Protein AF-A0A429ZKU3-F1 (afdb_monomer)

Radius of gyration: 41.89 Å; Cα contacts (8 Å, |Δi|>4): 1239; chains: 1; bounding box: 67×137×85 Å

InterPro domains:
  IPR011439 Domain of unknown function DUF1542 [PF07564] (475-545)
  IPR013783 Immunoglobulin-like fold [G3DSA:2.60.40.10] (1-74)
  IPR013783 Immunoglobulin-like fold [G3DSA:2.60.40.10] (92-170)
  IPR013783 Immunoglobulin-like fold [G3DSA:2.60.40.10] (188-265)
  IPR013783 Immunoglobulin-like fold [G3DSA:2.60.40.10] (286-362)
  IPR013783 Immunoglobulin-like fold [G3DSA:2.60.40.10] (380-459)
  IPR019931 LPXTG cell wall anchor motif [PF00746] (581-621)
  IPR019931 LPXTG cell wall anchor motif [PS50847] (588-623)
  IPR041498 Bacterial Ig domain [PF17936] (2-75)
  IPR041498 Bacterial Ig domain [PF17936] (97-171)
  IPR041498 Bacterial Ig domain [PF17936] (193-265)
  IPR041498 Bacterial Ig domain [PF17936] (289-363)
  IPR041498 Bacterial Ig domain [PF17936] (385-461)

Nearest PDB structures (foldseek):
  7c7u-assembly1_A  TM=2.141E-01  e=1.437E-14  Staphylococcus aureus
  3l5h-assembly1_A  TM=1.536E-01  e=2.359E-11  Homo sapiens
  3l5i-assembly1_A  TM=2.232E-01  e=2.259E-06  Homo sapiens
  3pxj-assembly4_D  TM=2.739E-01  e=1.177E-03  Drosophila melanogaster
  7y8i-assembly2_B  TM=6.078E-01  e=1.850E-01  Chelicerata

Solvent-accessible surface area (backbone atoms only — not comparable to full-atom values): 34984 Å² total; per-residue (Å²): 101,39,55,72,53,87,48,42,30,72,51,57,54,55,38,33,37,46,54,57,68,26,39,33,37,32,19,44,77,90,65,52,79,39,30,59,40,57,18,36,93,88,17,42,35,73,22,57,39,79,74,42,60,59,67,41,43,35,34,43,36,34,28,51,98,86,46,75,51,58,60,34,74,50,59,22,35,59,53,84,74,80,69,92,70,78,86,72,86,78,71,48,41,68,73,33,41,35,55,72,52,87,47,43,31,73,50,58,53,55,38,32,35,39,40,58,68,23,41,34,36,32,21,44,80,88,65,51,77,38,31,60,41,58,21,35,95,88,20,42,37,74,22,57,38,80,74,41,59,59,69,43,43,35,35,42,37,23,27,50,95,90,44,69,27,34,60,34,75,49,59,21,35,62,53,84,69,92,72,77,83,72,78,76,84,80,69,50,41,69,71,32,41,37,57,72,51,89,47,42,32,72,48,57,53,54,39,31,37,38,40,58,68,23,40,35,37,32,20,44,80,90,64,50,77,38,30,57,40,60,20,35,93,88,18,43,36,74,23,56,39,77,76,40,58,58,70,40,44,36,35,41,36,24,28,51,95,90,45,71,27,34,61,34,74,50,60,22,37,65,52,84,75,88,51,82,76,82,85,70,87,76,72,54,44,67,73,37,39,37,54,73,52,87,48,43,32,72,48,57,54,52,37,32,35,41,44,56,66,26,39,34,36,31,21,43,80,88,67,52,78,35,30,59,40,57,20,36,95,88,20,43,35,75,22,58,42,62,84,39,57,60,67,42,44,36,34,42,37,26,28,50,75,83,47,68,29,33,61,34,74,49,59,22,35,60,54,78,66,98,72,85,77,80,82,72,87,76,72,50,41,68,72,32,42,37,56,69,52,86,47,30,31,63,38,44,57,51,39,31,36,39,40,57,69,23,38,37,39,30,20,44,80,89,66,53,79,49,32,58,42,57,17,36,94,87,17,42,34,72,24,60,34,68,66,33,52,63,69,38,39,42,34,43,34,26,26,50,97,88,46,67,26,36,60,34,73,52,64,25,34,74,53,74,67,63,61,68,74,40,49,55,52,48,42,50,54,42,45,50,51,40,52,50,53,49,52,54,41,44,55,52,48,69,70,41,85,90,57,54,71,83,50,44,53,54,53,44,53,50,41,52,54,47,49,49,53,36,40,65,52,36,75,73,48,93,46,71,67,56,33,56,55,41,40,50,58,38,45,56,58,44,50,51,54,45,52,53,54,52,53,67,70,42,82,82,63,89,80,89,84,90,85,86,86,88,83,81,89,87,79,89,80,85,88,87,87,88,86,89,87,81,88,80,89,87,84,89,85,83,90,83,82,88,88,77,94,80,81,77,64,76,73,62,66,70,62,67,66,58,68,62,62,63,66,65,62,82,72,72,86,82,125

Secondary structure (DSSP, 8-state):
-------BTT-SEEEEE--TTPEEEEE-TT--EEEEEE--SSSEEEEE-S---TT-EEEEEEEETTEE---EEEEPBPP-----SS------GGGGPPP----BTT-SEEEEE-STT-EEEEE-TT--EEEEEE--TTSEEEEE-S---TT-EEEEEEEETTEE---EEEEPBPP--SS-SS------GGGGPPP----BTT-SEEEEE--TT-EEEEE-TT--EEEEEE--TTSEEEEE-S---TTPEEEEEEEETTEE---EEEEPBPP---S-S-------TTTT-------BTT-SEEEEE--TT-EEEEE-TT--EEEEEE--TTSEEEEE-S---TT-EEEEEEEETTEE---EEEEPBPPPPSS--S------GGGGPPP----BTT-SEEEEE--TTPEEEEE-SSS-EEEEEE--TTSEEEEE-SPPPTT-EEEEEEEETTEE---EEEEPBPP---HHHHHHHHHHHHHHHHHHHHHHHHHHHHT-TTS-HHHHHHHHHHHHHHHHHHHHHHHT--SHHHHHHHHHHHHHHHHHHHHHHHHHHTTT------------------------------------------SSSTTGGGGGGTHHHHHTTTTSS--

Foldseek 3Di:
DWDWDAAAFPDQKIKTFADAQWKKFKAWPVGHTQWIDGQHPVGIDITGGDGAAAQIKMKIWTHDPRRTDDIDIHTHHYDPPPPPDDDDCPDALQQFEKAWDAAAFPDQKIKTFGDFQWWKFKAWPVGHTQWIDGQHPVGIDITGGDGAHAQIKMKIWTDDPNRTGDIDIHTHHYHPPLPDPPDDCPDALAQFEWDWDAAAFPDQKTKTFGPAQKKKFKAWPVGHTQWIDGQHPVGIDITGGDGAHAQIKMKIWIDDSRRTHDIDIHGHHYDPDQADDDDDCPDALAQQEWAWDAAAFPDQKIKTFGPFQWWKFKAWPVGHTQWIDGQHPVGIDITGGDGQHAQIKMKIWTDDNRRTGDIDIHTHHYHPDLPQPDDPCPDALALFEWDWDAAAAQDQKTKTFGPFQWKKFKAWPVRHTQWIDGQHPVRMDITGGDGDHAQIKMKIWIDDSRRIHDIDIDGHHYDDDPQPVVLVVLLVVLLVLLVVLLVVLLVLLVPQPVDDPVRSVLLNVLSVVLSVVLSVQSVPDRDPVSNVVSSVLSSVLNVVSSVVSVVVVVPPDDDDDDDDDDDDDDDDDDDDDDDDDDDDDDDDDDDDDDDDDDPSCVSVVVVVVPVVPPVVVVPPPPD

pLDDT: mean 74.47, std 21.23, range [21.38, 97.94]

Structure (mmCIF, N/CA/C/O backbone):
data_AF-A0A429ZKU3-F1
#
_entry.id   AF-A0A429ZKU3-F1
#
loop_
_atom_site.group_PDB
_atom_site.id
_atom_site.type_symbol
_atom_site.label_atom_id
_atom_site.label_alt_id
_atom_site.label_comp_id
_atom_site.label_asym_id
_atom_site.label_entity_id
_atom_site.label_seq_id
_atom_site.pdbx_PDB_ins_code
_atom_site.Cartn_x
_atom_site.Cartn_y
_atom_site.Cartn_z
_atom_site.occupancy
_atom_site.B_iso_or_equiv
_atom_site.auth_seq_id
_atom_site.auth_comp_id
_atom_site.auth_asym_id
_atom_site.auth_atom_id
_atom_site.pdbx_PDB_model_num
ATOM 1 N N . LYS A 1 1 ? -21.770 -2.652 -5.033 1.00 80.00 1 LYS A N 1
ATOM 2 C CA . LYS A 1 1 ? -22.063 -2.258 -6.429 1.00 80.00 1 LYS A CA 1
ATOM 3 C C . LYS A 1 1 ? -20.788 -1.665 -6.996 1.00 80.00 1 LYS A C 1
ATOM 5 O O . LYS A 1 1 ? -20.313 -0.726 -6.367 1.00 80.00 1 LYS A O 1
ATOM 10 N N . PRO A 1 2 ? -20.210 -2.231 -8.065 1.00 84.12 2 PRO A N 1
ATOM 11 C CA . PRO A 1 2 ? -18.994 -1.699 -8.659 1.00 84.12 2 PRO A CA 1
ATOM 12 C C . PRO A 1 2 ? -19.259 -0.350 -9.333 1.00 84.12 2 PRO A C 1
ATOM 14 O O . PRO A 1 2 ? -20.399 -0.052 -9.691 1.00 84.12 2 PRO A O 1
ATOM 17 N N . THR A 1 3 ? -18.225 0.448 -9.548 1.00 84.94 3 THR A N 1
ATOM 18 C CA . THR A 1 3 ? -18.228 1.510 -10.561 1.00 84.94 3 THR A CA 1
ATOM 19 C C . THR A 1 3 ? -17.694 0.945 -11.880 1.00 84.94 3 THR A C 1
ATOM 21 O O . THR A 1 3 ? -17.081 -0.123 -11.895 1.00 84.94 3 THR A O 1
ATOM 24 N N . ILE A 1 4 ? -17.966 1.626 -12.990 1.00 86.69 4 ILE A N 1
ATOM 25 C CA . ILE A 1 4 ? -17.360 1.348 -14.296 1.00 86.69 4 ILE A CA 1
ATOM 26 C C . ILE A 1 4 ? -16.784 2.682 -14.773 1.00 86.69 4 ILE A C 1
ATOM 28 O O . ILE A 1 4 ? -17.521 3.667 -14.849 1.00 86.69 4 ILE A O 1
ATOM 32 N N . ASN A 1 5 ? -15.486 2.725 -15.061 1.00 83.62 5 ASN A N 1
ATOM 33 C CA . ASN A 1 5 ? -14.859 3.867 -15.718 1.00 83.62 5 ASN A CA 1
ATOM 34 C C . ASN A 1 5 ? -15.322 3.878 -17.177 1.00 83.62 5 ASN A C 1
ATOM 36 O O . ASN A 1 5 ? -15.320 2.830 -17.814 1.00 83.62 5 ASN A O 1
ATOM 40 N N . GLN A 1 6 ? -15.749 5.039 -17.678 1.00 90.56 6 GLN A N 1
ATOM 41 C CA . GLN A 1 6 ? -16.453 5.185 -18.957 1.00 90.56 6 GLN A CA 1
ATOM 42 C C . GLN A 1 6 ? -15.705 4.506 -20.128 1.00 90.56 6 GLN A C 1
ATOM 44 O O . GLN A 1 6 ? -14.696 5.056 -20.568 1.00 90.56 6 GLN A O 1
ATOM 49 N N . PRO A 1 7 ? -16.193 3.363 -20.659 1.00 84.88 7 PRO A N 1
ATOM 50 C CA . PRO A 1 7 ? -15.537 2.672 -21.764 1.00 84.88 7 PRO A CA 1
ATOM 51 C C . PRO A 1 7 ? -15.756 3.388 -23.101 1.00 84.88 7 PRO A C 1
ATOM 53 O O . PRO A 1 7 ? -16.792 4.031 -23.323 1.00 84.88 7 PRO A O 1
ATOM 56 N N . THR A 1 8 ? -14.796 3.202 -23.999 1.00 83.38 8 THR A N 1
ATOM 57 C CA . THR A 1 8 ? -14.780 3.654 -25.392 1.00 83.38 8 THR A CA 1
ATOM 58 C C . THR A 1 8 ? -14.614 2.447 -26.319 1.00 83.38 8 THR A C 1
ATOM 60 O O . THR A 1 8 ? -14.060 1.413 -25.947 1.00 83.38 8 THR A O 1
ATOM 63 N N . GLU A 1 9 ? -15.127 2.548 -27.539 1.00 84.81 9 GLU A N 1
ATOM 64 C CA . GLU A 1 9 ? -15.031 1.481 -28.533 1.00 84.81 9 GLU A CA 1
ATOM 65 C C . GLU A 1 9 ? -13.574 1.128 -28.878 1.00 84.81 9 GLU A C 1
ATOM 67 O O . GLU A 1 9 ? -12.765 1.982 -29.256 1.00 84.81 9 GLU A O 1
ATOM 72 N N . GLY A 1 10 ? -13.262 -0.165 -28.779 1.00 76.19 10 GLY A N 1
ATOM 73 C CA . GLY A 1 10 ? -11.914 -0.702 -28.966 1.00 76.19 10 GLY A CA 1
ATOM 74 C C . GLY A 1 10 ? -11.023 -0.710 -27.716 1.00 76.19 10 GLY A C 1
ATOM 75 O O . GLY A 1 10 ? -9.870 -1.129 -27.832 1.00 76.19 10 GLY A O 1
ATOM 76 N N . ASP A 1 11 ? -11.520 -0.299 -26.542 1.00 82.31 11 ASP A N 1
ATOM 77 C CA . ASP A 1 11 ? -10.816 -0.522 -25.272 1.00 82.31 11 ASP A CA 1
ATOM 78 C C . ASP A 1 11 ? -10.629 -2.033 -25.019 1.00 82.31 11 ASP A C 1
ATOM 80 O O . ASP A 1 11 ? -11.557 -2.831 -25.156 1.00 82.31 11 ASP A O 1
ATOM 84 N N . THR A 1 12 ? -9.422 -2.450 -24.627 1.00 86.62 12 THR A N 1
ATOM 85 C CA . THR A 1 12 ? -9.095 -3.868 -24.362 1.00 86.62 12 THR A CA 1
ATOM 86 C C . THR A 1 12 ? -9.308 -4.283 -22.904 1.00 86.62 12 THR A C 1
ATOM 88 O O . THR A 1 12 ? -9.269 -5.476 -22.587 1.00 86.62 12 THR A O 1
ATOM 91 N N . THR A 1 13 ? -9.553 -3.322 -22.008 1.00 88.25 13 THR A N 1
ATOM 92 C CA . THR A 1 13 ? -9.883 -3.556 -20.598 1.00 88.25 13 TH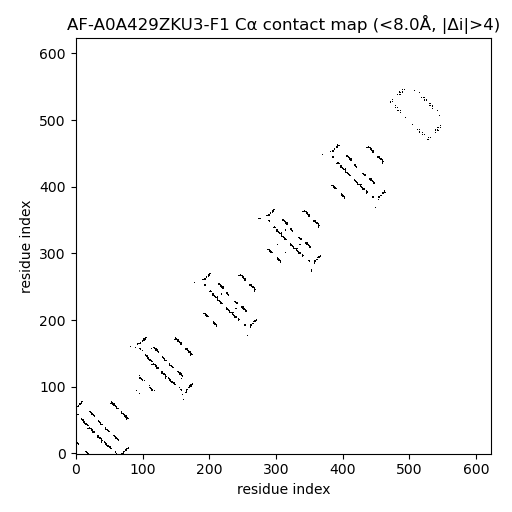R A CA 1
ATOM 93 C C . THR A 1 13 ? -11.060 -2.694 -20.152 1.00 88.25 13 THR A C 1
ATOM 95 O O . THR A 1 13 ? -11.163 -1.521 -20.500 1.00 88.25 13 THR A O 1
ATOM 98 N N . VAL A 1 14 ? -11.934 -3.262 -19.319 1.00 84.44 14 VAL A N 1
ATOM 99 C CA . VAL A 1 14 ? -12.939 -2.505 -18.564 1.00 84.44 14 VAL A CA 1
ATOM 100 C C . VAL A 1 14 ? -12.407 -2.284 -17.157 1.00 84.44 14 VAL A C 1
ATOM 102 O O . VAL A 1 14 ? -12.123 -3.233 -16.424 1.00 84.44 14 VAL A O 1
ATOM 105 N N . ASN A 1 15 ? -12.268 -1.013 -16.794 1.00 82.69 15 ASN A N 1
ATOM 106 C CA . ASN A 1 15 ? -11.687 -0.573 -15.532 1.00 82.69 15 ASN A CA 1
ATOM 107 C C . ASN A 1 15 ? -12.783 -0.050 -14.595 1.00 82.69 15 ASN A C 1
ATOM 109 O O . ASN A 1 15 ? -13.809 0.456 -15.053 1.00 82.69 15 ASN A O 1
ATOM 113 N N . GLY A 1 16 ? -12.578 -0.132 -13.285 1.00 85.19 16 GLY A N 1
ATOM 114 C CA . GLY A 1 16 ? -13.524 0.396 -12.304 1.00 85.19 16 GLY A CA 1
ATOM 115 C C . GLY A 1 16 ? -13.145 0.038 -10.874 1.00 85.19 16 GLY A C 1
ATOM 116 O O . GLY A 1 16 ? -12.075 -0.504 -10.622 1.00 85.19 16 GLY A O 1
ATOM 117 N N . THR A 1 17 ? -14.044 0.328 -9.936 1.00 78.31 17 THR A N 1
ATOM 118 C CA . THR A 1 17 ? -13.858 0.035 -8.506 1.00 78.31 17 THR A CA 1
ATOM 119 C C . THR A 1 17 ? -14.946 -0.896 -7.982 1.00 78.31 17 THR A C 1
ATOM 121 O O . THR A 1 17 ? -16.045 -0.966 -8.532 1.00 78.31 17 THR A O 1
ATOM 124 N N . GLY A 1 18 ? -14.676 -1.631 -6.910 1.00 81.75 18 GLY A N 1
ATOM 125 C CA . GLY A 1 18 ? -15.586 -2.600 -6.313 1.00 81.75 18 GLY A CA 1
ATOM 126 C C . GLY A 1 18 ? -15.347 -2.781 -4.818 1.00 81.75 18 GLY A C 1
ATOM 127 O O . GLY A 1 18 ? -14.892 -1.875 -4.127 1.00 81.75 18 GLY A O 1
ATOM 128 N N . LYS A 1 19 ? -15.692 -3.961 -4.300 1.00 80.44 19 LYS A N 1
ATOM 129 C CA . LYS A 1 19 ? -15.328 -4.381 -2.945 1.00 80.44 19 LYS A CA 1
ATOM 130 C C . LYS A 1 19 ? -14.188 -5.403 -3.059 1.00 80.44 19 LYS A C 1
ATOM 132 O O . LYS A 1 19 ? -14.384 -6.369 -3.795 1.00 80.44 19 LYS A O 1
ATOM 137 N N . PRO A 1 20 ? -13.064 -5.240 -2.336 1.00 81.06 20 PRO A N 1
ATOM 138 C CA . PRO A 1 20 ? -11.946 -6.179 -2.368 1.00 81.06 20 PRO A CA 1
ATOM 139 C C . PRO A 1 20 ? -12.363 -7.648 -2.253 1.00 81.06 20 PRO A C 1
ATOM 141 O O . PRO A 1 20 ? -13.169 -8.017 -1.391 1.00 81.06 20 PRO A O 1
ATOM 144 N N . GLY A 1 21 ? -11.815 -8.474 -3.145 1.00 64.62 21 GLY A N 1
ATOM 145 C CA . GLY A 1 21 ? -12.078 -9.909 -3.235 1.00 64.62 21 GLY A CA 1
ATOM 146 C C . GLY A 1 21 ? -13.390 -10.316 -3.920 1.00 64.62 21 GLY A C 1
ATOM 147 O O . GLY A 1 21 ? -13.576 -11.508 -4.151 1.00 64.62 21 GLY A O 1
ATOM 148 N N . ASP A 1 22 ? -14.293 -9.389 -4.269 1.00 85.06 22 ASP A N 1
ATOM 149 C CA . ASP A 1 22 ? -15.449 -9.722 -5.115 1.00 85.06 22 ASP A CA 1
ATOM 150 C C . ASP A 1 22 ? -14.960 -10.080 -6.541 1.00 85.06 22 ASP A C 1
ATOM 152 O O . ASP A 1 22 ? -14.136 -9.376 -7.128 1.00 85.06 22 ASP A O 1
ATOM 156 N N . THR A 1 23 ? -15.502 -11.144 -7.138 1.00 86.38 23 THR A N 1
ATOM 157 C CA . THR A 1 23 ? -15.314 -11.475 -8.559 1.00 86.38 23 THR A CA 1
ATOM 158 C C . THR A 1 23 ? -16.320 -10.685 -9.390 1.00 86.38 23 THR A C 1
ATOM 160 O O . THR A 1 23 ? -17.531 -10.861 -9.227 1.00 86.38 23 THR A O 1
ATOM 163 N N . VAL A 1 24 ? -15.843 -9.826 -10.290 1.00 93.69 24 VAL A N 1
ATOM 164 C CA . VAL A 1 24 ? -16.671 -9.022 -11.197 1.00 93.69 24 VAL A CA 1
ATOM 165 C C . VAL A 1 24 ? -16.678 -9.656 -12.585 1.00 93.69 24 VAL A C 1
ATOM 167 O O . VAL A 1 24 ? -15.628 -9.903 -13.174 1.00 93.69 24 VAL A O 1
ATOM 170 N N . VAL A 1 25 ? -17.877 -9.893 -13.116 1.00 94.81 25 VAL A N 1
ATOM 171 C CA . VAL A 1 25 ? -18.109 -10.356 -14.491 1.00 94.81 25 VAL A CA 1
ATOM 172 C C . VAL A 1 25 ? -18.632 -9.190 -15.322 1.00 94.81 25 VAL A C 1
ATOM 174 O O . VAL A 1 25 ? -19.564 -8.505 -14.893 1.00 94.81 25 VAL A O 1
ATOM 177 N N . ILE A 1 26 ? -18.057 -8.987 -16.507 1.00 96.25 26 ILE A N 1
ATOM 178 C CA . ILE A 1 26 ? -18.537 -8.026 -17.504 1.00 96.25 26 ILE A CA 1
ATOM 179 C C . ILE A 1 26 ? -19.339 -8.785 -18.566 1.00 96.25 26 ILE A C 1
ATOM 181 O O . ILE A 1 26 ? -18.825 -9.737 -19.162 1.00 96.25 26 ILE A O 1
ATOM 185 N N . THR A 1 27 ? -20.578 -8.364 -18.821 1.00 94.12 27 THR A N 1
ATOM 186 C CA . THR A 1 27 ? -21.414 -8.888 -19.917 1.00 94.12 27 THR A CA 1
ATOM 187 C C . THR A 1 27 ? -21.881 -7.787 -20.858 1.00 94.12 27 THR A C 1
ATOM 189 O O . THR A 1 27 ? -21.955 -6.630 -20.450 1.00 94.12 27 THR A O 1
ATOM 192 N N . ASP A 1 28 ? -22.251 -8.153 -22.084 1.00 93.25 28 ASP A N 1
ATOM 193 C CA . ASP A 1 28 ? -23.051 -7.303 -22.977 1.00 93.25 28 ASP A CA 1
ATOM 194 C C . ASP A 1 28 ? -24.530 -7.225 -22.526 1.00 93.25 28 ASP A C 1
ATOM 196 O O . ASP A 1 28 ? -24.921 -7.836 -21.517 1.00 93.25 28 ASP A O 1
ATOM 200 N N . LYS A 1 29 ? -25.364 -6.494 -23.280 1.00 88.88 29 LYS A N 1
ATOM 201 C CA . LYS A 1 29 ? -26.810 -6.343 -23.021 1.00 88.88 29 LYS A CA 1
ATOM 202 C C . LYS A 1 29 ? -27.624 -7.636 -23.198 1.00 88.88 29 LYS A C 1
ATOM 204 O O . LYS A 1 29 ? -28.734 -7.734 -22.676 1.00 88.88 29 LYS A O 1
ATOM 209 N N . ASP A 1 30 ? -27.111 -8.600 -23.969 1.00 89.00 30 ASP A N 1
ATOM 210 C CA . ASP A 1 30 ? -27.776 -9.879 -24.257 1.00 89.00 30 ASP A CA 1
ATOM 211 C C . ASP A 1 30 ? -27.392 -10.959 -23.221 1.00 89.00 30 ASP A C 1
ATOM 213 O O . ASP A 1 30 ? -28.011 -12.025 -23.168 1.00 89.00 30 ASP A O 1
ATOM 217 N N . GLY A 1 31 ? -26.410 -10.666 -22.359 1.00 86.62 31 GLY A N 1
ATOM 218 C CA . GLY A 1 31 ? -25.930 -11.513 -21.268 1.00 86.62 31 GLY A CA 1
ATOM 219 C C . GLY A 1 31 ? -24.699 -12.359 -21.608 1.00 86.62 31 GLY A C 1
ATOM 220 O O . GLY A 1 31 ? -24.335 -13.232 -20.816 1.00 86.62 31 GLY A O 1
ATOM 221 N N . ASN A 1 32 ? -24.043 -12.135 -22.751 1.00 90.50 32 ASN A N 1
ATOM 222 C CA . ASN A 1 32 ? -22.806 -12.837 -23.096 1.00 90.50 32 ASN A CA 1
ATOM 223 C C . ASN A 1 32 ? -21.634 -12.267 -22.289 1.00 90.50 32 ASN A C 1
ATOM 225 O O . ASN A 1 32 ? -21.503 -11.055 -22.127 1.00 90.50 32 ASN A O 1
ATOM 229 N N . LYS A 1 33 ? -20.754 -13.140 -21.790 1.00 93.75 33 LYS A N 1
ATOM 230 C CA . LYS A 1 33 ? -19.575 -12.752 -21.004 1.00 93.75 33 LYS A CA 1
ATOM 231 C C . LYS A 1 33 ? -18.481 -12.170 -21.903 1.00 93.75 33 LYS A C 1
ATOM 233 O O . LYS A 1 33 ? -17.923 -12.894 -22.724 1.00 93.75 33 LYS A O 1
ATOM 238 N N . LEU A 1 34 ? -18.145 -10.901 -21.677 1.00 92.19 34 LEU A N 1
ATOM 239 C CA . LEU A 1 34 ? -17.042 -10.190 -22.331 1.00 92.19 34 LEU A CA 1
ATOM 240 C C . LEU A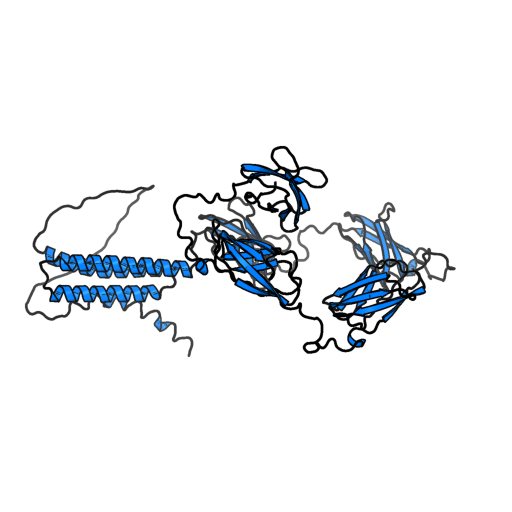 1 34 ? -15.725 -10.356 -21.558 1.00 92.19 34 LEU A C 1
ATOM 242 O O . LEU A 1 34 ? -14.667 -10.452 -22.169 1.00 92.19 34 LEU A O 1
ATOM 246 N N . GLY A 1 35 ? -15.791 -10.429 -20.222 1.00 91.50 35 GLY A N 1
ATOM 247 C CA . GLY A 1 35 ? -14.621 -10.568 -19.349 1.00 91.50 35 GLY A CA 1
ATOM 248 C C . GLY A 1 35 ? -14.980 -10.924 -17.903 1.00 91.50 35 GLY A C 1
ATOM 249 O O . GLY A 1 35 ? -16.150 -10.937 -17.517 1.00 91.50 35 GLY A O 1
ATOM 250 N N . GLU A 1 36 ? -13.973 -11.245 -17.093 1.00 92.25 36 GLU A N 1
ATOM 251 C CA . GLU A 1 36 ? -14.089 -11.468 -15.644 1.00 92.25 36 GLU A CA 1
ATOM 252 C C . GLU A 1 36 ? -12.743 -11.231 -14.958 1.00 92.25 36 GLU A C 1
ATOM 254 O O . GLU A 1 36 ? -11.693 -11.531 -15.524 1.00 92.25 36 GLU A O 1
ATOM 259 N N . GLY A 1 37 ? -12.783 -10.725 -13.727 1.00 85.19 37 GLY A N 1
ATOM 260 C CA . GLY A 1 37 ? -11.613 -10.563 -12.870 1.00 85.19 37 GLY A CA 1
ATOM 261 C C . GLY A 1 37 ? -12.005 -10.410 -11.404 1.00 85.19 37 GLY A C 1
ATOM 262 O O . GLY A 1 37 ? -13.185 -10.442 -11.052 1.00 85.19 37 GLY A O 1
ATOM 263 N N . ILE A 1 38 ? -11.008 -10.266 -10.538 1.00 79.31 38 ILE A N 1
ATOM 264 C CA . ILE A 1 38 ? -11.187 -10.090 -9.093 1.00 79.31 38 ILE A CA 1
ATOM 265 C C . ILE A 1 38 ? -10.847 -8.639 -8.745 1.00 79.31 38 ILE A C 1
ATOM 267 O O . ILE A 1 38 ? -9.871 -8.101 -9.263 1.00 79.31 38 ILE A O 1
ATOM 271 N N . VAL A 1 39 ? -11.648 -8.016 -7.879 1.00 73.00 39 VAL A N 1
ATOM 272 C CA . VAL A 1 39 ? -11.333 -6.702 -7.302 1.00 73.00 39 VAL A CA 1
ATOM 273 C C . VAL A 1 39 ? -10.165 -6.852 -6.330 1.00 73.00 39 VAL A C 1
ATOM 275 O O . VAL A 1 39 ? -10.208 -7.706 -5.440 1.00 73.00 39 VAL A O 1
ATOM 278 N N . ASP A 1 40 ? -9.134 -6.031 -6.495 1.00 57.38 40 ASP A N 1
ATOM 279 C CA . ASP A 1 40 ? -7.885 -6.126 -5.743 1.00 57.38 40 ASP A CA 1
ATOM 280 C C . ASP A 1 40 ? -8.027 -5.723 -4.257 1.00 57.38 40 ASP A C 1
ATOM 282 O O . ASP A 1 40 ? -9.113 -5.412 -3.763 1.00 57.38 40 ASP A O 1
ATOM 286 N N . GLY A 1 41 ? -6.914 -5.742 -3.516 1.00 47.12 41 GLY A N 1
ATOM 287 C CA . GLY A 1 41 ? -6.892 -5.360 -2.099 1.00 47.12 41 GLY A CA 1
ATOM 288 C C . GLY A 1 41 ? -7.205 -3.882 -1.824 1.00 47.12 41 GLY A C 1
ATOM 289 O O . GLY A 1 41 ? -7.607 -3.556 -0.708 1.00 47.12 41 GLY A O 1
ATOM 290 N N . ASN A 1 42 ? -7.052 -3.005 -2.821 1.00 53.72 42 ASN A N 1
ATOM 291 C CA . ASN A 1 42 ? -7.297 -1.565 -2.721 1.00 53.72 42 ASN A CA 1
ATOM 292 C C . ASN A 1 42 ? -8.763 -1.214 -3.027 1.00 53.72 42 ASN A C 1
ATOM 294 O O . ASN A 1 42 ? -9.292 -0.232 -2.505 1.00 53.72 42 ASN A O 1
ATOM 298 N N . GLY A 1 43 ? -9.435 -2.052 -3.819 1.00 58.78 43 GLY A N 1
ATOM 299 C CA . GLY A 1 43 ? -10.809 -1.861 -4.273 1.00 58.78 43 GLY A CA 1
ATOM 300 C C . GLY A 1 43 ? -10.930 -1.583 -5.770 1.00 58.78 43 GLY A C 1
ATOM 301 O O . GLY A 1 43 ? -12.033 -1.274 -6.217 1.00 58.78 43 GLY A O 1
ATOM 302 N N . ASP A 1 44 ? -9.856 -1.720 -6.543 1.00 62.12 44 ASP A N 1
ATOM 303 C CA . ASP A 1 44 ? -9.821 -1.462 -7.983 1.00 62.12 44 ASP A CA 1
ATOM 304 C C . ASP A 1 44 ? -9.923 -2.762 -8.798 1.00 62.12 44 ASP A C 1
ATOM 306 O O . ASP A 1 44 ? -9.637 -3.862 -8.317 1.00 62.12 44 ASP A O 1
ATOM 310 N N . TYR A 1 45 ? -10.347 -2.657 -10.058 1.00 77.44 45 TYR A N 1
ATOM 311 C CA . TYR A 1 45 ? -10.268 -3.748 -11.026 1.00 77.44 45 TYR A CA 1
ATOM 312 C C . TYR A 1 45 ? -9.931 -3.248 -12.434 1.00 77.44 45 TYR A C 1
ATOM 314 O O . TYR A 1 45 ? -10.401 -2.200 -12.882 1.00 77.44 45 TYR A O 1
ATOM 322 N N . SER A 1 46 ? -9.167 -4.067 -13.157 1.00 86.12 46 SER A N 1
ATOM 323 C CA . SER A 1 46 ? -8.949 -3.968 -14.600 1.00 86.12 46 SER A CA 1
ATOM 324 C C . SER A 1 46 ? -9.228 -5.339 -15.205 1.00 86.12 46 SER A C 1
ATOM 326 O O . SER A 1 46 ? -8.566 -6.319 -14.862 1.00 86.12 46 SER A O 1
ATOM 328 N N . ILE A 1 47 ? -10.267 -5.439 -16.034 1.00 86.44 47 ILE A N 1
ATOM 329 C CA . ILE A 1 47 ? -10.751 -6.710 -16.585 1.00 86.44 47 ILE A CA 1
ATOM 330 C C . ILE A 1 47 ? -10.514 -6.722 -18.094 1.00 86.44 47 ILE A C 1
ATOM 332 O O . ILE A 1 47 ? -11.156 -5.937 -18.793 1.00 86.44 47 ILE A O 1
ATOM 336 N N . PRO A 1 48 ? -9.652 -7.610 -18.622 1.00 83.94 48 PRO A N 1
ATOM 337 C CA . PRO A 1 48 ? -9.540 -7.839 -20.058 1.00 83.94 48 PRO A CA 1
ATOM 338 C C . PRO A 1 48 ? -10.884 -8.257 -20.662 1.00 83.94 48 PRO A C 1
ATOM 340 O O . PRO A 1 48 ? -11.575 -9.120 -20.112 1.00 83.94 48 PRO A O 1
ATOM 343 N N . VAL A 1 49 ? -11.237 -7.655 -21.797 1.00 88.69 49 VAL A N 1
ATOM 344 C CA . VAL A 1 49 ? -12.482 -7.924 -22.534 1.00 88.69 49 VAL A CA 1
ATOM 345 C C . VAL A 1 49 ? -12.206 -8.258 -23.997 1.00 88.69 49 VAL A C 1
ATOM 347 O O . VAL A 1 49 ? -11.170 -7.892 -24.547 1.00 88.69 49 VAL A O 1
ATOM 350 N N . THR A 1 50 ? -13.117 -9.008 -24.621 1.00 79.19 50 THR A N 1
ATOM 351 C CA . THR A 1 50 ? -12.907 -9.596 -25.957 1.00 79.19 50 THR A CA 1
ATOM 352 C C . THR A 1 50 ? -13.527 -8.828 -27.125 1.00 79.19 50 THR A C 1
ATOM 354 O O . THR A 1 50 ? -13.095 -9.048 -28.255 1.00 79.19 50 THR A O 1
ATOM 357 N N . ASP A 1 51 ? -14.497 -7.944 -26.878 1.00 79.50 51 ASP A N 1
ATOM 358 C CA . ASP A 1 51 ? -15.020 -6.957 -27.836 1.00 79.50 51 ASP A CA 1
ATOM 359 C C . ASP A 1 51 ? -15.746 -5.828 -27.069 1.00 79.50 51 ASP A C 1
ATOM 361 O O . ASP A 1 51 ? -16.306 -6.078 -25.998 1.00 79.50 51 ASP A O 1
ATOM 365 N N . LEU A 1 52 ? -15.742 -4.607 -27.612 1.00 86.38 52 LEU A N 1
ATOM 366 C CA . LEU A 1 52 ? -16.478 -3.434 -27.117 1.00 86.38 52 LEU A CA 1
ATOM 367 C C . LEU A 1 52 ? -16.881 -2.536 -28.307 1.00 86.38 52 LEU A C 1
ATOM 369 O O . LEU A 1 52 ? -16.165 -1.581 -28.619 1.00 86.38 52 LEU A O 1
ATOM 373 N N . PRO A 1 53 ? -18.005 -2.820 -28.990 1.00 84.38 53 PRO A N 1
ATOM 374 C CA . PRO A 1 53 ? -18.492 -1.999 -30.097 1.00 84.38 53 PRO A CA 1
ATOM 375 C C . PRO A 1 53 ? -19.223 -0.732 -29.618 1.00 84.38 53 PRO A C 1
ATOM 377 O O . PRO A 1 53 ? -19.851 -0.716 -28.556 1.00 84.38 53 PRO A O 1
ATOM 380 N N . SER A 1 54 ? -19.191 0.330 -30.429 1.00 82.81 54 SER A N 1
ATOM 381 C CA . SER A 1 54 ? -19.863 1.607 -30.146 1.00 82.81 54 SER A CA 1
ATOM 382 C C . SER A 1 54 ? -21.350 1.449 -29.803 1.00 82.81 54 SER A C 1
ATOM 384 O O . SER A 1 54 ? -22.137 0.932 -30.598 1.00 82.81 54 SER A O 1
ATOM 386 N N . GLY A 1 55 ? -21.770 2.033 -28.679 1.00 78.69 55 GLY A N 1
ATOM 387 C CA . GLY A 1 55 ? -23.172 2.127 -28.265 1.00 78.69 55 GLY A CA 1
ATOM 388 C C . GLY A 1 55 ? -23.724 0.888 -27.556 1.00 78.69 55 GLY A C 1
ATOM 389 O O . GLY A 1 55 ? -24.899 0.891 -27.187 1.00 78.69 55 GLY A O 1
ATOM 390 N N . GLU A 1 56 ? -22.909 -0.147 -27.347 1.00 90.25 56 GLU A N 1
ATOM 391 C CA . GLU A 1 56 ? -23.281 -1.332 -26.569 1.00 90.25 56 GLU A CA 1
ATOM 392 C C . GLU A 1 56 ? -23.426 -0.992 -25.075 1.00 90.25 56 GLU A C 1
ATOM 394 O O . GLU A 1 56 ? -22.679 -0.165 -24.549 1.00 90.25 56 GLU A O 1
ATOM 399 N N . GLU A 1 57 ? -24.376 -1.613 -24.365 1.00 93.31 57 GLU A N 1
ATOM 400 C CA . GLU A 1 57 ? -24.494 -1.461 -22.907 1.00 93.31 57 GLU A CA 1
ATOM 401 C C . GLU A 1 57 ? -23.823 -2.645 -22.212 1.00 93.31 57 GLU A C 1
ATOM 403 O O . GLU A 1 57 ? -24.322 -3.769 -22.260 1.00 93.31 57 GLU A O 1
ATOM 408 N N . ILE A 1 58 ? -22.706 -2.387 -21.528 1.00 95.75 58 ILE A N 1
ATOM 409 C CA . ILE A 1 58 ? -22.033 -3.399 -20.717 1.00 95.75 58 ILE A CA 1
ATOM 410 C C . ILE A 1 58 ? -22.524 -3.371 -19.272 1.00 95.75 58 ILE A C 1
ATOM 412 O O . ILE A 1 58 ? -22.761 -2.308 -18.693 1.00 95.75 58 ILE A O 1
ATOM 416 N N . THR A 1 59 ? -22.635 -4.551 -18.663 1.00 95.31 59 THR A N 1
ATOM 417 C CA . THR A 1 59 ? -23.033 -4.737 -17.264 1.00 95.31 59 THR A CA 1
ATOM 418 C C . THR A 1 59 ? -21.876 -5.313 -16.451 1.00 95.31 59 THR A C 1
ATOM 420 O O . THR A 1 59 ? -21.426 -6.424 -16.719 1.00 95.31 59 THR A O 1
ATOM 423 N N . ALA A 1 60 ? -21.440 -4.603 -15.406 1.00 95.69 60 ALA A N 1
ATOM 424 C CA . ALA A 1 60 ? -20.501 -5.116 -14.408 1.00 95.69 60 ALA A CA 1
ATOM 425 C C . ALA A 1 60 ? -21.262 -5.703 -13.212 1.00 95.69 60 ALA A C 1
ATOM 427 O O . ALA A 1 60 ? -21.923 -4.981 -12.453 1.00 95.69 60 ALA A O 1
ATOM 428 N N . THR A 1 61 ? -21.157 -7.019 -13.032 1.00 93.81 61 THR A N 1
ATOM 429 C CA . THR A 1 61 ? -21.871 -7.783 -12.001 1.00 93.81 61 THR A CA 1
ATOM 430 C C . THR A 1 61 ? -20.887 -8.350 -10.974 1.00 93.81 61 THR A C 1
ATOM 432 O O . THR A 1 61 ? -20.099 -9.225 -11.328 1.00 93.81 61 THR A O 1
ATOM 435 N N . PRO A 1 62 ? -20.907 -7.886 -9.708 1.00 92.44 62 PRO A N 1
ATOM 436 C CA . PRO A 1 62 ? -20.052 -8.420 -8.652 1.00 92.44 62 PRO A CA 1
ATOM 437 C C . PRO A 1 62 ? -20.635 -9.714 -8.074 1.00 92.44 62 PRO A C 1
ATOM 439 O O . PRO A 1 62 ? -21.856 -9.878 -7.978 1.00 92.44 62 PRO A O 1
ATOM 442 N N . SER A 1 63 ? -19.774 -10.606 -7.598 1.00 84.06 63 SER A N 1
ATOM 443 C CA . SER A 1 63 ? -20.177 -11.800 -6.863 1.00 84.06 63 SER A CA 1
ATOM 444 C C . SER A 1 63 ? -19.127 -12.225 -5.839 1.00 84.06 63 SER A C 1
ATOM 446 O O . SER A 1 63 ? -17.935 -12.007 -6.030 1.00 84.06 63 SER A O 1
ATOM 448 N N . ILE A 1 64 ? -19.566 -12.845 -4.744 1.00 84.75 64 ILE A N 1
ATOM 449 C CA . ILE A 1 64 ? -18.672 -13.428 -3.736 1.00 84.75 64 ILE A CA 1
ATOM 450 C C . ILE A 1 64 ? -19.282 -14.717 -3.182 1.00 84.75 64 ILE A C 1
ATOM 452 O O . ILE A 1 64 ? -20.443 -14.747 -2.768 1.00 84.75 64 ILE A O 1
ATOM 456 N N . ASN A 1 65 ? -18.513 -15.810 -3.209 1.00 73.00 65 ASN A N 1
ATOM 457 C CA . ASN A 1 65 ? -18.951 -17.148 -2.784 1.00 73.00 65 ASN A CA 1
ATOM 458 C C . ASN A 1 65 ? -20.305 -17.577 -3.400 1.00 73.00 65 ASN A C 1
ATOM 460 O O . ASN A 1 65 ? -21.161 -18.141 -2.721 1.00 73.00 65 ASN A O 1
ATOM 464 N N . GLY A 1 66 ? -20.524 -17.253 -4.681 1.00 69.25 66 GLY A N 1
ATOM 465 C CA . GLY A 1 66 ? -21.762 -17.541 -5.418 1.00 69.25 66 GLY A CA 1
ATOM 466 C C . GLY A 1 66 ? -22.936 -16.583 -5.160 1.00 69.25 66 GLY A C 1
ATOM 467 O O . GLY A 1 66 ? -23.941 -16.665 -5.864 1.00 69.25 66 GLY A O 1
ATOM 468 N N . ASN A 1 67 ? -22.829 -15.650 -4.208 1.00 64.88 67 ASN A N 1
ATOM 469 C CA . ASN A 1 67 ? -23.837 -14.609 -4.003 1.00 64.88 67 ASN A CA 1
ATOM 470 C C . ASN A 1 67 ? -23.593 -13.449 -4.973 1.00 64.88 67 ASN A C 1
ATOM 472 O O . ASN A 1 67 ? -22.526 -12.838 -4.945 1.00 64.88 67 ASN A O 1
ATOM 476 N N . VAL A 1 68 ? -24.585 -13.132 -5.805 1.00 86.50 68 VAL A N 1
ATOM 477 C CA . VAL A 1 68 ? -24.532 -12.021 -6.768 1.00 86.50 68 VAL A CA 1
ATOM 478 C C . VAL A 1 68 ? -24.946 -10.713 -6.090 1.00 86.50 68 VAL A C 1
ATOM 480 O O . VAL A 1 68 ? -25.998 -10.642 -5.454 1.00 86.50 68 VAL A O 1
ATOM 483 N N . GLY A 1 69 ? -24.124 -9.671 -6.225 1.00 80.62 69 GLY A N 1
ATOM 484 C CA . GLY A 1 69 ? -24.403 -8.330 -5.709 1.00 80.62 69 GLY A CA 1
ATOM 485 C C . GLY A 1 69 ? -25.035 -7.398 -6.750 1.00 80.62 69 GLY A C 1
ATOM 486 O O . GLY A 1 69 ? -25.169 -7.729 -7.924 1.00 80.62 69 GLY A O 1
ATOM 487 N N . THR A 1 70 ? -25.415 -6.188 -6.329 1.00 89.62 70 THR A N 1
ATOM 488 C CA . THR A 1 70 ? -26.007 -5.183 -7.230 1.00 89.62 70 THR A CA 1
ATOM 489 C C . THR A 1 70 ? -25.019 -4.749 -8.318 1.00 89.62 70 THR A C 1
ATOM 491 O O . THR A 1 70 ? -23.945 -4.231 -7.997 1.00 89.62 70 THR A O 1
ATOM 494 N N . SER A 1 71 ? -25.410 -4.898 -9.584 1.00 93.06 71 SER A N 1
ATOM 495 C CA . SER A 1 71 ? -24.625 -4.538 -10.768 1.00 93.06 71 SER A CA 1
ATOM 496 C C . SER A 1 71 ? -24.654 -3.040 -11.118 1.00 93.06 71 SER A C 1
ATOM 498 O O . SER A 1 71 ? -25.478 -2.259 -10.615 1.00 93.06 71 SER A O 1
ATOM 500 N N . SER A 1 72 ? -23.732 -2.648 -11.999 1.00 90.69 72 SER A N 1
ATOM 501 C CA . SER A 1 72 ? -23.684 -1.365 -12.718 1.00 90.69 72 SER A CA 1
ATOM 502 C C . SER A 1 72 ? -23.791 -1.596 -14.220 1.00 90.69 72 SER A C 1
ATOM 504 O O . SER A 1 72 ? -23.370 -2.647 -14.692 1.00 90.69 72 SER A O 1
ATOM 506 N N . THR A 1 73 ? -24.295 -0.606 -14.954 1.00 93.25 73 THR A N 1
ATOM 507 C CA . THR A 1 73 ? -24.248 -0.566 -16.420 1.00 93.25 73 THR A CA 1
ATOM 508 C C . THR A 1 73 ? -23.494 0.671 -16.897 1.00 93.25 73 THR A C 1
ATOM 510 O O . THR A 1 73 ? -23.460 1.686 -16.194 1.00 93.25 73 THR A O 1
ATOM 513 N N . ALA A 1 74 ? -22.877 0.577 -18.072 1.00 86.12 74 ALA A N 1
ATOM 514 C CA . ALA A 1 74 ? -22.270 1.692 -18.790 1.00 86.12 74 ALA A CA 1
ATOM 515 C C . ALA A 1 74 ? -22.433 1.477 -20.299 1.00 86.12 74 ALA A C 1
ATOM 517 O O . ALA A 1 74 ? -22.283 0.357 -20.785 1.00 86.12 74 ALA A O 1
ATOM 518 N N . THR A 1 75 ? -22.720 2.541 -21.046 1.00 89.44 75 THR A N 1
ATOM 519 C CA . THR A 1 75 ? -22.743 2.491 -22.514 1.00 89.44 75 THR A CA 1
ATOM 520 C C . THR A 1 75 ? -21.339 2.747 -23.050 1.00 89.44 75 THR A C 1
ATOM 522 O O . THR A 1 75 ? -20.721 3.738 -22.663 1.00 89.44 75 THR A O 1
ATOM 525 N N . VAL A 1 76 ? -20.847 1.893 -23.946 1.00 86.75 76 VAL A N 1
ATOM 526 C CA . VAL A 1 76 ? -19.596 2.102 -24.688 1.00 86.75 76 VAL A CA 1
ATOM 527 C C . VAL A 1 76 ? -19.756 3.329 -25.580 1.00 86.75 76 VAL A C 1
ATOM 529 O O . VAL A 1 76 ? -20.653 3.374 -26.424 1.00 86.75 76 VAL A O 1
ATOM 532 N N . LEU A 1 77 ? -18.914 4.346 -25.394 1.00 70.75 77 LEU A N 1
ATOM 533 C CA . LEU A 1 77 ? -18.918 5.505 -26.286 1.00 70.75 77 LEU A CA 1
ATOM 534 C C . LEU A 1 77 ? -18.326 5.125 -27.651 1.00 70.75 77 LEU A C 1
ATOM 536 O O . LEU A 1 77 ? -17.398 4.314 -27.694 1.00 70.75 77 LEU A O 1
ATOM 540 N N . PRO A 1 78 ? -18.809 5.718 -28.760 1.00 63.97 78 PRO A N 1
ATOM 541 C CA . PRO A 1 78 ? -18.129 5.594 -30.043 1.00 63.97 78 PRO A CA 1
ATOM 542 C C . PRO A 1 78 ? -16.669 6.009 -29.904 1.00 63.97 78 PRO A C 1
ATOM 544 O O . PRO A 1 78 ? -16.366 7.014 -29.248 1.00 63.97 78 PRO A O 1
ATOM 547 N N . LYS A 1 79 ? -15.771 5.280 -30.571 1.00 62.97 79 LYS A N 1
ATOM 548 C CA . LYS A 1 79 ? -14.407 5.762 -30.769 1.00 62.97 79 LYS A CA 1
ATOM 549 C C . LYS A 1 79 ? -14.537 7.092 -31.513 1.00 62.97 79 LYS A C 1
ATOM 551 O O . LYS A 1 79 ? -15.322 7.135 -32.461 1.00 62.97 79 LYS A O 1
ATOM 556 N N . PRO A 1 80 ? -13.854 8.178 -31.099 1.00 48.91 80 PRO A N 1
ATOM 557 C CA . PRO A 1 80 ? -14.093 9.498 -31.672 1.00 48.91 80 PRO A CA 1
ATOM 558 C C . PRO A 1 80 ? -14.032 9.473 -33.204 1.00 48.91 80 PRO A C 1
ATOM 560 O O . PRO A 1 80 ? -12.955 9.317 -33.783 1.00 48.91 80 PRO A O 1
ATOM 563 N N . GLU A 1 81 ? -15.193 9.587 -33.862 1.00 43.25 81 GLU A N 1
ATOM 564 C CA . GLU A 1 81 ? -15.242 9.617 -35.320 1.00 43.25 81 GLU A CA 1
ATOM 565 C C . GLU A 1 81 ? -14.494 10.862 -35.783 1.00 43.25 81 GLU A C 1
ATOM 567 O O . GLU A 1 81 ? -14.894 11.997 -35.507 1.00 43.25 81 GLU A O 1
ATOM 572 N N . VAL A 1 82 ? -13.402 10.631 -36.509 1.00 39.06 82 VAL A N 1
ATOM 573 C CA . VAL A 1 82 ? -12.637 11.670 -37.190 1.00 39.06 82 VAL A CA 1
ATOM 574 C C . VAL A 1 82 ? -13.511 12.234 -38.308 1.00 39.06 82 VAL A C 1
ATOM 576 O O . VAL A 1 82 ? -13.501 11.768 -39.449 1.00 39.06 82 VAL A O 1
ATOM 579 N N . GLY A 1 83 ? -14.329 13.221 -37.949 1.00 35.22 83 GLY A N 1
ATOM 580 C CA . GLY A 1 83 ? -15.263 13.869 -38.852 1.00 35.22 83 GLY A CA 1
ATOM 581 C C . GLY A 1 83 ? -14.517 14.577 -39.976 1.00 35.22 83 GLY A C 1
ATOM 582 O O . GLY A 1 83 ? -13.929 15.632 -39.765 1.00 35.22 83 GLY A O 1
ATOM 583 N N . GLY A 1 84 ? -14.570 14.019 -41.187 1.00 44.81 84 GLY A N 1
ATOM 584 C CA . GLY A 1 84 ? -14.027 14.650 -42.390 1.00 44.81 84 GLY A CA 1
ATOM 585 C C . GLY A 1 84 ? -14.802 15.919 -42.759 1.00 44.81 84 GLY A C 1
ATOM 586 O O . GLY A 1 84 ? -15.688 15.875 -43.613 1.00 44.81 84 GLY A O 1
ATOM 587 N N . GLY A 1 85 ? -14.478 17.041 -42.113 1.00 35.75 85 GLY A N 1
ATOM 588 C CA . GLY A 1 85 ? -15.204 18.305 -42.209 1.00 35.75 85 GLY A CA 1
ATOM 589 C C . GLY A 1 85 ? -14.295 19.504 -41.956 1.00 35.75 85 GLY A C 1
ATOM 590 O O . GLY A 1 85 ? -14.121 19.923 -40.820 1.00 35.75 85 GLY A O 1
ATOM 591 N N . GLU A 1 86 ? -13.778 20.070 -43.049 1.00 38.66 86 GLU A N 1
ATOM 592 C CA . GLU A 1 86 ? -12.677 21.048 -43.080 1.00 38.66 86 GLU A CA 1
ATOM 593 C C . GLU A 1 86 ? -11.323 20.480 -42.613 1.00 38.66 86 GLU A C 1
ATOM 595 O O . GLU A 1 86 ? -11.232 19.436 -41.972 1.00 38.66 86 GLU A O 1
ATOM 600 N N . ALA A 1 87 ? -10.236 21.122 -43.048 1.00 43.81 87 ALA A N 1
ATOM 601 C CA . ALA A 1 87 ? -8.890 20.730 -42.656 1.00 43.81 87 ALA A CA 1
ATOM 602 C C . ALA A 1 87 ? -8.540 21.440 -41.346 1.00 43.81 87 ALA A C 1
ATOM 604 O O . ALA A 1 87 ? -8.110 22.595 -41.364 1.00 43.81 87 ALA A O 1
ATOM 605 N N . GLU A 1 88 ? -8.735 20.749 -40.222 1.00 46.94 88 GLU A N 1
ATOM 606 C CA . GLU A 1 88 ? -8.092 21.132 -38.966 1.00 46.94 88 GLU A CA 1
ATOM 607 C C . GLU A 1 88 ? -6.579 21.273 -39.181 1.00 46.94 88 GLU A C 1
ATOM 609 O O . GLU A 1 88 ? -5.978 20.533 -39.968 1.00 46.94 88 GLU A O 1
ATOM 614 N N . ASP A 1 89 ? -5.953 22.217 -38.475 1.00 52.31 89 ASP A N 1
ATOM 615 C CA . ASP A 1 89 ? -4.502 22.374 -38.513 1.00 52.31 89 ASP A CA 1
ATOM 616 C C . ASP A 1 89 ? -3.839 21.239 -37.720 1.00 52.31 89 ASP A C 1
ATOM 618 O O . ASP A 1 89 ? -3.450 21.378 -36.559 1.00 52.31 89 ASP A O 1
ATOM 622 N N . ILE A 1 90 ? -3.689 20.092 -38.388 1.00 55.88 90 ILE A N 1
ATOM 623 C CA . ILE A 1 90 ? -2.860 18.965 -37.947 1.00 55.88 90 ILE A CA 1
ATOM 624 C C . ILE A 1 90 ? -1.370 19.350 -37.844 1.00 55.88 90 ILE A C 1
ATOM 626 O O . ILE A 1 90 ? -0.539 18.526 -37.484 1.00 55.88 90 ILE A O 1
ATOM 630 N N . GLY A 1 91 ? -0.997 20.605 -38.107 1.00 65.62 91 GLY A N 1
ATOM 631 C CA . GLY A 1 91 ? 0.370 21.084 -38.053 1.00 65.62 91 GLY A CA 1
ATOM 632 C C . GLY A 1 91 ? 1.226 20.493 -39.168 1.00 65.62 91 GLY A C 1
ATOM 633 O O . GLY A 1 91 ? 0.759 20.110 -40.242 1.00 65.62 91 GLY A O 1
ATOM 634 N N . THR A 1 92 ? 2.529 20.427 -38.915 1.00 79.25 92 THR A N 1
ATOM 635 C CA . THR A 1 92 ? 3.472 19.734 -39.798 1.00 79.25 92 THR A CA 1
ATOM 636 C C . THR A 1 92 ? 3.652 18.281 -39.348 1.00 79.25 92 THR A C 1
ATOM 638 O O . THR A 1 92 ? 3.508 18.005 -38.154 1.00 79.25 92 THR A O 1
ATOM 641 N N . PRO A 1 93 ? 4.077 17.361 -40.237 1.00 81.06 93 PRO A N 1
ATOM 642 C CA . PRO A 1 93 ? 4.496 16.013 -39.839 1.00 81.06 93 PRO A CA 1
ATOM 643 C C . PRO A 1 93 ? 5.530 16.014 -38.700 1.00 81.06 93 PRO A C 1
ATOM 645 O O . PRO A 1 93 ? 5.484 15.163 -37.818 1.00 81.06 93 PRO A O 1
ATOM 648 N N . GLU A 1 94 ? 6.406 17.023 -38.662 1.00 84.94 94 GLU A N 1
ATOM 649 C CA . GLU A 1 94 ? 7.403 17.205 -37.601 1.00 84.94 94 GLU A CA 1
ATOM 650 C C . GLU A 1 94 ? 6.780 17.558 -36.239 1.00 84.94 94 GLU A C 1
ATOM 652 O O . GLU A 1 94 ? 7.304 17.162 -35.204 1.00 84.94 94 GLU A O 1
ATOM 657 N N . SER A 1 95 ? 5.633 18.250 -36.216 1.00 83.00 95 SER A N 1
ATOM 658 C CA . SER A 1 95 ? 4.907 18.580 -34.974 1.00 83.00 95 SER A CA 1
ATOM 659 C C . SER A 1 95 ? 4.207 17.383 -34.313 1.00 83.00 95 SER A C 1
ATOM 661 O O . SER A 1 95 ? 3.657 17.523 -33.224 1.00 83.00 95 SER A O 1
ATOM 663 N N . HIS A 1 96 ? 4.250 16.221 -34.969 1.00 85.06 96 HIS A N 1
ATOM 664 C CA . HIS A 1 96 ? 3.762 14.929 -34.487 1.00 85.06 96 HIS A CA 1
ATOM 665 C C . HIS A 1 96 ? 4.897 13.965 -34.094 1.00 85.06 96 HIS A C 1
ATOM 667 O O . HIS A 1 96 ? 4.637 12.844 -33.672 1.00 85.06 96 HIS A O 1
ATOM 673 N N . LYS A 1 97 ? 6.167 14.365 -34.248 1.00 90.00 97 LYS A N 1
ATOM 674 C CA . LYS A 1 97 ? 7.316 13.465 -34.090 1.00 90.00 97 LYS A CA 1
ATOM 675 C C . LYS A 1 97 ? 7.451 12.970 -32.637 1.00 90.00 97 LYS A C 1
ATOM 677 O O . LYS A 1 97 ? 7.724 13.793 -31.761 1.00 90.00 97 LYS A O 1
ATOM 682 N N . PRO A 1 98 ? 7.319 11.657 -32.359 1.00 88.69 98 PRO A N 1
ATOM 683 C CA . PRO A 1 98 ? 7.397 11.136 -31.003 1.00 88.69 98 PRO A CA 1
ATOM 684 C C . PRO A 1 98 ? 8.844 11.086 -30.506 1.00 88.69 98 PRO A C 1
ATOM 686 O O . PRO A 1 98 ? 9.793 11.063 -31.294 1.00 88.69 98 PRO A O 1
ATOM 689 N N . THR A 1 99 ? 9.027 10.982 -29.197 1.00 86.00 99 THR A N 1
ATOM 690 C CA . THR A 1 99 ? 10.254 10.451 -28.594 1.00 86.00 99 THR A CA 1
ATOM 691 C C . THR A 1 99 ? 10.098 8.949 -28.344 1.00 86.00 99 THR A C 1
ATOM 693 O O . THR A 1 99 ? 8.982 8.430 -28.310 1.00 86.00 99 THR A O 1
ATOM 696 N N . ILE A 1 100 ? 11.214 8.240 -28.182 1.00 83.88 100 ILE A N 1
ATOM 697 C CA . ILE A 1 100 ? 11.245 6.856 -27.695 1.00 83.88 100 ILE A CA 1
ATOM 698 C C . ILE A 1 100 ? 12.156 6.856 -26.467 1.00 83.88 100 ILE A C 1
ATOM 700 O O . ILE A 1 100 ? 13.303 7.301 -26.556 1.00 83.88 100 ILE A O 1
ATOM 704 N N . ASN A 1 101 ? 11.660 6.374 -25.330 1.00 79.94 101 ASN A N 1
ATOM 705 C CA . ASN A 1 101 ? 12.484 6.108 -24.156 1.00 79.94 101 ASN A CA 1
ATOM 706 C C . ASN A 1 101 ? 13.330 4.865 -24.443 1.00 79.94 101 ASN A C 1
ATOM 708 O O . ASN A 1 101 ? 12.790 3.864 -24.902 1.00 79.94 101 ASN A O 1
ATOM 712 N N . GLN A 1 102 ? 14.640 4.944 -24.193 1.00 86.25 102 GLN A N 1
ATOM 713 C CA . GLN A 1 102 ? 15.635 3.943 -24.596 1.00 86.25 102 GLN A CA 1
ATOM 714 C C . GLN A 1 102 ? 15.204 2.496 -24.253 1.00 86.25 102 GLN A C 1
ATOM 716 O O . GLN A 1 102 ? 15.266 2.130 -23.079 1.00 86.25 102 GLN A O 1
ATOM 721 N N . PRO A 1 103 ? 14.812 1.668 -25.245 1.00 79.81 103 PRO A N 1
ATOM 722 C CA . PRO A 1 103 ? 14.397 0.291 -25.001 1.00 79.81 103 PRO A CA 1
ATOM 723 C C . PRO A 1 103 ? 15.589 -0.623 -24.703 1.00 79.81 103 PRO A C 1
ATOM 725 O O . PRO A 1 103 ? 16.707 -0.400 -25.187 1.00 79.81 103 PRO A O 1
ATOM 728 N N . THR A 1 104 ? 15.312 -1.679 -23.948 1.00 79.38 104 THR A N 1
ATOM 729 C CA . THR A 1 104 ? 16.233 -2.743 -23.544 1.00 79.38 104 THR A CA 1
ATOM 730 C C . THR A 1 104 ? 15.683 -4.099 -23.994 1.00 79.38 104 THR A C 1
ATOM 732 O O . THR A 1 104 ? 14.475 -4.304 -24.100 1.00 79.38 104 THR A O 1
ATOM 735 N N . GLU A 1 105 ? 16.568 -5.046 -24.286 1.00 83.50 105 GLU A N 1
ATOM 736 C CA . GLU A 1 105 ? 16.180 -6.388 -24.719 1.00 83.50 105 GLU A CA 1
ATOM 737 C C . GLU A 1 105 ? 15.300 -7.114 -23.685 1.00 83.50 105 GLU A C 1
ATOM 739 O O . GLU A 1 105 ? 15.648 -7.264 -22.507 1.00 83.50 105 GLU A O 1
ATOM 744 N N . GLY A 1 106 ? 14.155 -7.605 -24.161 1.00 73.12 106 GLY A N 1
ATOM 745 C CA . GLY A 1 106 ? 13.134 -8.247 -23.334 1.00 73.12 106 GLY A CA 1
ATOM 746 C C . GLY A 1 106 ? 12.187 -7.293 -22.594 1.00 73.12 106 GLY A C 1
ATOM 747 O O . GLY A 1 106 ? 11.399 -7.777 -21.779 1.00 73.12 106 GLY A O 1
ATOM 748 N N . ASP A 1 107 ? 12.224 -5.982 -22.861 1.00 74.31 107 ASP A N 1
ATOM 749 C CA . ASP A 1 107 ? 11.149 -5.070 -22.454 1.00 74.31 107 ASP A CA 1
ATOM 750 C C . ASP A 1 107 ? 9.828 -5.469 -23.144 1.00 74.31 107 ASP A C 1
ATOM 752 O O . ASP A 1 107 ? 9.778 -5.714 -24.348 1.00 74.31 107 ASP A O 1
ATOM 756 N N . THR A 1 108 ? 8.727 -5.519 -22.390 1.00 83.00 108 THR A N 1
ATOM 757 C CA . THR A 1 108 ? 7.395 -5.880 -22.920 1.00 83.00 108 THR A CA 1
ATOM 758 C C . THR A 1 108 ? 6.586 -4.679 -23.417 1.00 83.00 108 THR A C 1
ATOM 760 O O . THR A 1 108 ? 5.513 -4.851 -23.999 1.00 83.00 108 THR A O 1
ATOM 763 N N . THR A 1 109 ? 7.083 -3.458 -23.196 1.00 81.62 109 THR A N 1
ATOM 764 C CA . THR A 1 109 ? 6.464 -2.206 -23.649 1.00 81.62 109 THR A CA 1
ATOM 765 C C . THR A 1 109 ? 7.512 -1.248 -24.205 1.00 81.62 109 THR A C 1
ATOM 767 O O . THR A 1 109 ? 8.586 -1.088 -23.627 1.00 81.62 109 THR A O 1
ATOM 770 N N . VAL A 1 110 ? 7.184 -0.561 -25.299 1.00 78.94 110 VAL A N 1
ATOM 771 C CA . VAL A 1 110 ? 7.935 0.609 -25.769 1.00 78.94 110 VAL A CA 1
ATOM 772 C C . VAL A 1 110 ? 7.244 1.857 -25.242 1.00 78.94 110 VAL A C 1
ATOM 774 O O . VAL A 1 110 ? 6.055 2.073 -25.479 1.00 78.94 110 VAL A O 1
ATOM 777 N N . ASN A 1 111 ? 8.002 2.671 -24.517 1.00 78.38 111 ASN A N 1
ATOM 778 C CA . ASN A 1 111 ? 7.519 3.875 -23.853 1.00 78.38 111 ASN A CA 1
ATOM 779 C C . ASN A 1 111 ? 8.080 5.121 -24.551 1.00 78.38 111 ASN A C 1
ATOM 781 O O . ASN A 1 111 ? 9.169 5.074 -25.124 1.00 78.38 111 ASN A O 1
ATOM 785 N N . GLY A 1 112 ? 7.383 6.249 -24.476 1.00 82.12 112 GLY A N 1
ATOM 786 C CA . GLY A 1 112 ? 7.857 7.509 -25.046 1.00 82.12 112 GLY A CA 1
ATOM 787 C C . GLY A 1 112 ? 6.833 8.627 -24.916 1.00 82.12 112 GLY A C 1
ATOM 788 O O . GLY A 1 112 ? 5.848 8.491 -24.196 1.00 82.12 112 GLY A O 1
ATOM 789 N N . THR A 1 113 ? 7.066 9.729 -25.626 1.00 78.31 113 THR A N 1
ATOM 790 C CA . THR A 1 113 ? 6.156 10.885 -25.664 1.00 78.31 113 THR A CA 1
ATOM 791 C C . THR A 1 113 ? 5.777 11.255 -27.096 1.00 78.31 113 THR A C 1
ATOM 793 O O . THR A 1 113 ? 6.492 10.916 -28.038 1.00 78.31 113 THR A O 1
ATOM 796 N N . GLY A 1 114 ? 4.666 11.959 -27.293 1.00 82.69 114 GLY A N 1
ATOM 797 C CA . GLY A 1 114 ? 4.188 12.402 -28.603 1.00 82.69 114 GLY A CA 1
ATOM 798 C C . GLY A 1 114 ? 3.160 13.527 -28.498 1.00 82.69 114 GLY A C 1
ATOM 799 O O . GLY A 1 114 ? 3.049 14.190 -27.466 1.00 82.69 114 GLY A O 1
ATOM 800 N N . LYS A 1 115 ? 2.394 13.756 -29.568 1.00 80.12 115 LYS A N 1
ATOM 801 C CA . LYS A 1 115 ? 1.273 14.703 -29.557 1.00 80.12 115 LYS A CA 1
ATOM 802 C C . LYS A 1 115 ? -0.007 13.965 -29.112 1.00 80.12 115 LYS A C 1
ATOM 804 O O . LYS A 1 115 ? -0.320 12.936 -29.706 1.00 80.12 115 LYS A O 1
ATOM 809 N N . PRO A 1 116 ? -0.736 14.445 -28.082 1.00 79.06 116 PRO A N 1
ATOM 810 C CA . PRO A 1 116 ? -1.949 13.795 -27.580 1.00 79.06 116 PRO A CA 1
ATOM 811 C C . PRO A 1 116 ? -2.958 13.425 -28.670 1.00 79.06 116 PRO A C 1
ATOM 813 O O . PRO A 1 116 ? -3.292 14.254 -29.518 1.00 79.06 116 PRO A O 1
ATOM 816 N N . GLY A 1 117 ? -3.464 12.190 -28.619 1.00 72.56 117 GLY A N 1
ATOM 817 C CA . GLY A 1 117 ? -4.403 11.630 -29.595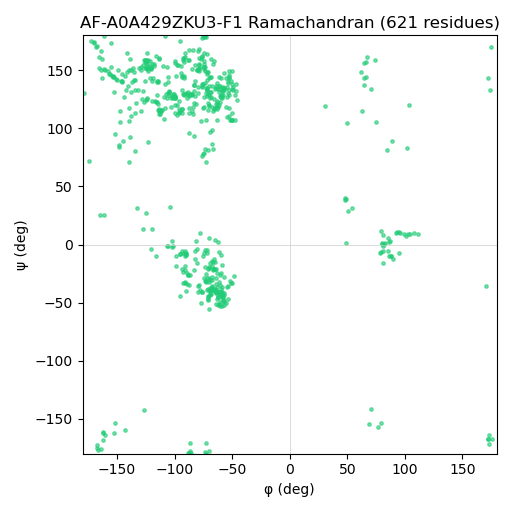 1.00 72.56 117 GLY A CA 1
ATOM 818 C C . GLY A 1 117 ? -3.761 10.953 -30.814 1.00 72.56 117 GLY A C 1
ATOM 819 O O . GLY A 1 117 ? -4.470 10.270 -31.554 1.00 72.56 117 GLY A O 1
ATOM 820 N N . ASP A 1 118 ? -2.447 11.078 -31.019 1.00 84.56 118 ASP A N 1
ATOM 821 C CA . ASP A 1 118 ? -1.744 10.367 -32.091 1.00 84.56 118 ASP A CA 1
ATOM 822 C C . ASP A 1 118 ? -1.801 8.853 -31.894 1.00 84.56 118 ASP A C 1
ATOM 824 O O . ASP A 1 118 ? -1.524 8.344 -30.811 1.00 84.56 118 ASP A O 1
ATOM 828 N N . THR A 1 119 ? -2.067 8.115 -32.970 1.00 86.62 119 THR A N 1
ATOM 829 C CA . THR A 1 119 ? -1.861 6.664 -33.011 1.00 86.62 119 THR A CA 1
ATOM 830 C C . THR A 1 119 ? -0.425 6.383 -33.443 1.00 86.62 119 THR A C 1
ATOM 832 O O . THR A 1 119 ? -0.046 6.678 -34.580 1.00 86.62 119 THR A O 1
ATOM 835 N N . VAL A 1 120 ? 0.382 5.829 -32.538 1.00 91.38 120 VAL A N 1
ATOM 836 C CA . VAL A 1 120 ? 1.789 5.481 -32.765 1.00 91.38 120 VAL A CA 1
ATOM 837 C C . VAL A 1 120 ? 1.904 3.980 -33.024 1.00 91.38 120 VAL A C 1
ATOM 839 O O . VAL A 1 120 ? 1.463 3.159 -32.221 1.00 91.38 120 VAL A O 1
ATOM 842 N N . VAL A 1 121 ? 2.529 3.620 -34.145 1.00 93.56 121 VAL A N 1
ATOM 843 C CA . VAL A 1 121 ? 2.854 2.234 -34.513 1.00 93.56 121 VAL A CA 1
ATOM 844 C C . VAL A 1 121 ? 4.348 2.003 -34.310 1.00 93.56 121 VAL A C 1
ATOM 846 O O . VAL A 1 121 ? 5.162 2.798 -34.784 1.00 93.56 121 VAL A O 1
ATOM 849 N N . ILE A 1 122 ? 4.708 0.909 -33.637 1.00 94.94 122 ILE A N 1
ATOM 850 C CA . ILE A 1 122 ? 6.096 0.464 -33.469 1.00 94.94 122 ILE A CA 1
ATOM 851 C C . ILE A 1 122 ? 6.388 -0.644 -34.485 1.00 94.94 122 ILE A C 1
ATOM 853 O O . ILE A 1 122 ? 5.660 -1.640 -34.536 1.00 94.94 122 ILE A O 1
ATOM 857 N N . THR A 1 123 ? 7.459 -0.500 -35.266 1.00 93.31 123 THR A N 1
ATOM 858 C CA . THR A 1 123 ? 7.953 -1.529 -36.197 1.00 93.31 123 THR A CA 1
ATOM 859 C C . THR A 1 123 ? 9.421 -1.871 -35.960 1.00 93.31 123 THR A C 1
ATOM 861 O O . THR A 1 123 ? 10.166 -1.041 -35.443 1.00 93.31 123 THR A O 1
ATOM 864 N N . ASP A 1 124 ? 9.843 -3.061 -36.387 1.00 92.81 124 ASP A N 1
ATOM 865 C CA . ASP A 1 124 ? 11.262 -3.416 -36.545 1.00 92.81 124 ASP A CA 1
ATOM 866 C C . ASP A 1 124 ? 11.893 -2.744 -37.789 1.00 92.81 124 ASP A C 1
ATOM 868 O O . ASP A 1 124 ? 11.209 -2.031 -38.540 1.00 92.81 124 ASP A O 1
ATOM 872 N N . LYS A 1 125 ? 13.192 -2.978 -38.030 1.00 89.94 125 LYS A N 1
ATOM 873 C CA . LYS A 1 125 ? 13.933 -2.425 -39.186 1.00 89.94 125 LYS A CA 1
ATOM 874 C C . LYS A 1 125 ? 13.469 -2.971 -40.548 1.00 89.94 125 LYS A C 1
ATOM 876 O O . LYS A 1 125 ? 13.752 -2.360 -41.579 1.00 89.94 125 LYS A O 1
ATOM 881 N N . ASP A 1 126 ? 12.806 -4.131 -40.566 1.00 89.75 126 ASP A N 1
ATOM 882 C CA . ASP A 1 126 ? 12.311 -4.789 -41.782 1.00 89.75 126 ASP A CA 1
ATOM 883 C C . ASP A 1 126 ? 10.869 -4.336 -42.116 1.00 89.75 126 ASP A C 1
ATOM 885 O O . ASP A 1 126 ? 10.362 -4.615 -43.206 1.00 89.75 126 ASP A O 1
ATOM 889 N N . GLY A 1 127 ? 10.229 -3.589 -41.206 1.00 86.62 127 GLY A N 1
ATOM 890 C CA . GLY A 1 127 ? 8.894 -3.010 -41.342 1.00 86.62 127 GLY A CA 1
ATOM 891 C C . GLY A 1 127 ? 7.765 -3.857 -40.747 1.00 86.62 127 GLY A C 1
ATOM 892 O O . GLY A 1 127 ? 6.594 -3.550 -40.987 1.00 86.62 127 GLY A O 1
ATOM 893 N N . ASN A 1 128 ? 8.066 -4.910 -39.981 1.00 89.88 128 ASN A N 1
ATOM 894 C CA . ASN A 1 128 ? 7.040 -5.696 -39.295 1.00 89.88 128 ASN A CA 1
ATOM 895 C C . ASN A 1 128 ? 6.530 -4.930 -38.068 1.00 89.88 128 ASN A C 1
ATOM 897 O O . ASN A 1 128 ? 7.314 -4.377 -37.299 1.00 89.88 128 ASN A O 1
ATOM 901 N N . LYS A 1 129 ? 5.210 -4.913 -37.856 1.00 91.25 129 LYS A N 1
ATOM 902 C CA . LYS A 1 129 ? 4.592 -4.283 -36.681 1.00 91.25 129 LYS A CA 1
ATOM 903 C C . LYS A 1 129 ? 4.871 -5.102 -35.417 1.00 91.25 129 LYS A C 1
ATOM 905 O O . LYS A 1 129 ? 4.439 -6.248 -35.328 1.00 91.25 129 LYS A O 1
ATOM 910 N N . LEU A 1 130 ? 5.500 -4.463 -34.432 1.00 88.19 130 LEU A N 1
ATOM 911 C CA . LEU A 1 130 ? 5.734 -4.993 -33.087 1.00 88.19 130 LEU A CA 1
ATOM 912 C C . LEU A 1 130 ? 4.617 -4.594 -32.111 1.00 88.19 130 LEU A C 1
ATOM 914 O O . LEU A 1 130 ? 4.285 -5.371 -31.222 1.00 88.19 130 LEU A O 1
ATOM 918 N N . GLY A 1 131 ? 4.022 -3.406 -32.285 1.00 87.31 131 GLY A N 1
ATOM 919 C CA . GLY A 1 131 ? 2.968 -2.870 -31.414 1.00 87.31 131 GLY A CA 1
ATOM 920 C C . GLY A 1 131 ? 2.266 -1.637 -31.996 1.00 87.31 131 GLY A C 1
ATOM 921 O O . GLY A 1 131 ? 2.687 -1.089 -33.015 1.00 87.31 131 GLY A O 1
ATOM 922 N N . GLU A 1 132 ? 1.164 -1.213 -31.380 1.00 89.25 132 GLU A N 1
ATOM 923 C CA . GLU A 1 132 ? 0.436 0.030 -31.692 1.00 89.25 132 GLU A CA 1
ATOM 924 C C . GLU A 1 132 ? -0.322 0.509 -30.450 1.00 89.25 132 GLU A C 1
ATOM 926 O O . GLU A 1 132 ? -0.826 -0.313 -29.684 1.00 89.25 132 GLU A O 1
ATOM 931 N N . GLY A 1 133 ? -0.423 1.824 -30.267 1.00 78.50 133 GLY A N 1
ATOM 932 C CA . GLY A 1 133 ? -1.224 2.447 -29.215 1.00 78.50 133 GLY A CA 1
ATOM 933 C C . GLY A 1 133 ? -1.459 3.930 -29.487 1.00 78.50 133 GLY A C 1
ATOM 934 O O . GLY A 1 133 ? -1.083 4.442 -30.541 1.00 78.50 133 GLY A O 1
ATOM 935 N N . ILE A 1 134 ? -2.101 4.617 -28.544 1.00 77.94 134 ILE A N 1
ATOM 936 C CA . ILE A 1 134 ? -2.468 6.034 -28.663 1.00 77.94 134 ILE A CA 1
ATOM 937 C C . ILE A 1 134 ? -1.694 6.845 -27.616 1.00 77.94 134 ILE A C 1
ATOM 939 O O . ILE A 1 134 ? -1.539 6.392 -26.483 1.00 77.94 134 ILE A O 1
ATOM 943 N N . VAL A 1 135 ? -1.216 8.032 -27.994 1.00 68.38 135 VAL A N 1
ATOM 944 C CA . VAL A 1 135 ? -0.619 9.008 -27.071 1.00 68.38 135 VAL A CA 1
ATOM 945 C C . VAL A 1 135 ? -1.715 9.622 -26.203 1.00 68.38 135 VAL A C 1
ATOM 947 O O . VAL A 1 135 ? -2.722 10.116 -26.718 1.00 68.38 135 VAL A O 1
ATOM 950 N N . ASP A 1 136 ? -1.519 9.597 -24.889 1.00 58.00 136 ASP A N 1
ATOM 951 C CA . ASP A 1 136 ? -2.517 10.008 -23.908 1.00 58.00 136 ASP A CA 1
ATOM 952 C C . ASP A 1 136 ? -2.740 11.536 -23.857 1.00 58.00 136 ASP A C 1
ATOM 954 O O . ASP A 1 136 ? -2.124 12.320 -24.582 1.00 58.00 136 ASP A O 1
ATOM 958 N N . GLY A 1 137 ? -3.643 11.980 -22.976 1.00 51.34 137 GLY A N 1
ATOM 959 C CA . GLY A 1 137 ? -3.954 13.403 -22.793 1.00 51.34 137 GLY A CA 1
ATOM 960 C C . GLY A 1 137 ? -2.822 14.252 -22.193 1.00 51.34 137 GLY A C 1
ATOM 961 O O . GLY A 1 137 ? -2.910 15.479 -22.249 1.00 51.34 137 GLY A O 1
ATOM 962 N N . ASN A 1 138 ? -1.781 13.631 -21.632 1.00 51.44 138 ASN A N 1
ATOM 963 C CA . ASN A 1 138 ? -0.603 14.297 -21.072 1.00 51.44 138 ASN A CA 1
ATOM 964 C C . ASN A 1 138 ? 0.526 14.431 -22.111 1.00 51.44 138 ASN A C 1
ATOM 966 O O . ASN A 1 138 ? 1.341 15.350 -22.016 1.00 51.44 138 ASN A O 1
ATOM 970 N N . GLY A 1 139 ? 0.531 13.562 -23.127 1.00 59.59 139 GLY A N 1
ATOM 971 C CA . GLY A 1 139 ? 1.556 13.477 -24.166 1.00 59.59 139 GLY A CA 1
ATOM 972 C C . GLY A 1 139 ? 2.455 12.246 -24.044 1.00 59.59 139 GLY A C 1
ATOM 973 O O . GLY A 1 139 ? 3.444 12.167 -24.769 1.00 59.59 139 GLY A O 1
ATOM 974 N N . ASP A 1 140 ? 2.128 11.293 -23.171 1.00 56.84 140 ASP A N 1
ATOM 975 C CA . ASP A 1 140 ? 2.895 10.069 -22.933 1.00 56.84 140 ASP A CA 1
ATOM 976 C C . ASP A 1 140 ? 2.278 8.868 -23.676 1.00 56.84 140 ASP A C 1
ATOM 978 O O . ASP A 1 140 ? 1.085 8.841 -23.983 1.00 56.84 140 ASP A O 1
ATOM 982 N N . TYR A 1 141 ? 3.080 7.842 -23.969 1.00 72.50 141 TYR A N 1
ATOM 983 C CA . TYR A 1 141 ? 2.582 6.551 -24.450 1.00 72.50 141 TYR A CA 1
ATOM 984 C C . TYR A 1 141 ? 3.355 5.368 -23.859 1.00 72.50 141 TYR A C 1
ATOM 986 O O . TYR A 1 141 ? 4.563 5.434 -23.621 1.00 72.50 141 TYR A O 1
ATOM 994 N N . SER A 1 142 ? 2.644 4.251 -23.690 1.00 79.56 142 SER A N 1
ATOM 995 C CA . SER A 1 142 ? 3.195 2.935 -23.365 1.00 79.56 142 SER A CA 1
ATOM 996 C C . SER A 1 142 ? 2.530 1.902 -24.270 1.00 79.56 142 SER A C 1
ATOM 998 O O . SER A 1 142 ? 1.315 1.710 -24.215 1.00 79.56 142 SER A O 1
ATOM 1000 N N . ILE A 1 143 ? 3.305 1.293 -25.167 1.00 79.62 143 ILE A N 1
ATOM 1001 C CA . ILE A 1 143 ? 2.802 0.401 -26.217 1.00 79.62 143 ILE A CA 1
ATOM 1002 C C . ILE A 1 143 ? 3.311 -1.017 -25.955 1.00 79.62 143 ILE A C 1
ATOM 1004 O O . ILE A 1 143 ? 4.521 -1.233 -26.047 1.00 79.62 143 ILE A O 1
ATOM 1008 N N . PRO A 1 144 ? 2.433 -1.997 -25.670 1.00 75.50 144 PRO A N 1
ATOM 1009 C CA . PRO A 1 144 ? 2.811 -3.405 -25.618 1.00 75.50 144 PRO A CA 1
ATOM 1010 C C . PRO A 1 144 ? 3.413 -3.876 -26.945 1.00 75.50 144 PRO A C 1
ATOM 1012 O O . PRO A 1 144 ? 2.878 -3.573 -28.016 1.00 75.50 144 PRO A O 1
ATOM 1015 N N . VAL A 1 145 ? 4.510 -4.631 -26.871 1.00 86.25 145 VAL A N 1
ATOM 1016 C CA . VAL A 1 145 ? 5.228 -5.166 -28.039 1.00 86.25 145 VAL A CA 1
ATOM 1017 C C . VAL A 1 145 ? 5.484 -6.667 -27.918 1.00 86.25 145 VAL A C 1
ATOM 1019 O O . VAL A 1 145 ? 5.552 -7.210 -26.817 1.00 86.25 145 VAL A O 1
ATOM 1022 N N . THR A 1 146 ? 5.589 -7.355 -29.058 1.00 77.94 146 THR A N 1
ATOM 1023 C CA . THR A 1 146 ? 5.654 -8.828 -29.101 1.00 77.94 146 THR A CA 1
ATOM 1024 C C . THR A 1 146 ? 7.056 -9.431 -29.004 1.00 77.94 146 THR A C 1
ATOM 1026 O O . THR A 1 146 ? 7.164 -10.589 -28.614 1.00 77.94 146 THR A O 1
ATOM 1029 N N . ASP A 1 147 ? 8.104 -8.691 -29.378 1.00 80.06 147 ASP A N 1
ATOM 1030 C CA . ASP A 1 147 ? 9.518 -9.067 -29.209 1.00 80.06 147 ASP A CA 1
ATOM 1031 C C . ASP A 1 147 ? 10.406 -7.809 -29.313 1.00 80.06 147 ASP A C 1
ATOM 1033 O O . ASP A 1 147 ? 10.039 -6.860 -30.012 1.00 80.06 147 ASP A O 1
ATOM 1037 N N . LEU A 1 148 ? 11.558 -7.805 -28.634 1.00 84.94 148 LEU A N 1
ATOM 1038 C CA . LEU A 1 148 ? 12.600 -6.768 -28.683 1.00 84.94 148 LEU A CA 1
ATOM 1039 C C . LEU A 1 148 ? 13.986 -7.415 -28.465 1.00 84.94 148 LEU A C 1
ATOM 1041 O O . LEU A 1 148 ? 14.467 -7.456 -27.328 1.00 84.94 148 LEU A O 1
ATOM 1045 N N . PRO A 1 149 ? 14.641 -7.932 -29.521 1.00 83.31 149 PRO A N 1
ATOM 1046 C CA . PRO A 1 149 ? 15.977 -8.518 -29.418 1.00 83.31 149 PRO A CA 1
ATOM 1047 C C . PRO A 1 149 ? 17.090 -7.456 -29.374 1.00 83.31 149 PRO A C 1
ATOM 1049 O O . PRO A 1 149 ? 16.972 -6.378 -29.962 1.00 83.31 149 PRO A O 1
ATOM 1052 N N . SER A 1 150 ? 18.205 -7.774 -28.707 1.00 81.94 150 SER A N 1
ATOM 1053 C CA . SER A 1 150 ? 19.381 -6.896 -28.604 1.00 81.94 150 SER A CA 1
ATOM 1054 C C . SER A 1 150 ? 19.917 -6.429 -29.963 1.00 81.94 150 SER A C 1
ATOM 1056 O O . SER A 1 150 ? 20.189 -7.232 -30.858 1.00 81.94 150 SER A O 1
ATOM 1058 N N . GLY A 1 151 ? 20.134 -5.117 -30.095 1.00 78.50 151 GLY A N 1
ATOM 1059 C CA . GLY A 1 151 ? 20.732 -4.490 -31.274 1.00 78.50 151 GLY A CA 1
ATOM 1060 C C . GLY A 1 151 ? 19.773 -4.231 -32.440 1.00 78.50 151 GLY A C 1
ATOM 1061 O O . GLY A 1 151 ? 20.212 -3.694 -33.457 1.00 78.50 151 GLY A O 1
ATOM 1062 N N . GLU A 1 152 ? 18.491 -4.578 -32.314 1.00 88.94 152 GLU A N 1
ATOM 1063 C CA . GLU A 1 152 ? 17.463 -4.271 -33.315 1.00 88.94 152 GLU A CA 1
ATOM 1064 C C . GLU A 1 152 ? 17.149 -2.764 -33.341 1.00 88.94 152 GLU A C 1
ATOM 1066 O O . GLU A 1 152 ? 17.138 -2.108 -32.299 1.00 88.94 152 GLU A O 1
ATOM 1071 N N . GLU A 1 153 ? 16.887 -2.191 -34.520 1.00 92.69 153 GLU A N 1
ATOM 1072 C CA . GLU A 1 153 ? 16.426 -0.801 -34.639 1.00 92.69 153 GLU A CA 1
ATOM 1073 C C . GLU A 1 153 ? 14.902 -0.778 -34.754 1.00 92.69 153 GLU A C 1
ATOM 1075 O O . GLU A 1 153 ? 14.342 -1.234 -35.749 1.00 92.69 153 GLU A O 1
ATOM 1080 N N . ILE A 1 154 ? 14.229 -0.220 -33.745 1.00 94.94 154 ILE A N 1
ATOM 1081 C CA . ILE A 1 154 ? 12.783 -0.003 -33.789 1.00 94.94 154 ILE A CA 1
ATOM 1082 C C . ILE A 1 154 ? 12.450 1.401 -34.287 1.00 94.94 154 ILE A C 1
ATOM 1084 O O . ILE A 1 154 ? 13.146 2.372 -33.980 1.00 94.94 154 ILE A O 1
ATOM 1088 N N . THR A 1 155 ? 11.347 1.514 -35.023 1.00 95.75 155 THR A N 1
ATOM 1089 C CA . THR A 1 155 ? 10.797 2.780 -35.518 1.00 95.75 155 THR A CA 1
ATOM 1090 C C . THR A 1 155 ? 9.428 3.040 -34.896 1.00 95.75 155 THR A C 1
ATOM 1092 O O . THR A 1 155 ? 8.509 2.244 -35.073 1.00 95.75 155 THR A O 1
ATOM 1095 N N . ALA A 1 156 ? 9.265 4.178 -34.219 1.00 95.12 156 ALA A N 1
ATOM 1096 C CA . ALA A 1 156 ? 7.969 4.699 -33.791 1.00 95.12 156 ALA A CA 1
ATOM 1097 C C . ALA A 1 156 ? 7.430 5.672 -34.847 1.00 95.12 156 ALA A C 1
ATOM 1099 O O . ALA A 1 156 ? 8.030 6.720 -35.105 1.00 95.12 156 ALA A O 1
ATOM 1100 N N . THR A 1 157 ? 6.298 5.328 -35.458 1.00 95.06 157 THR A N 1
ATOM 1101 C CA . THR A 1 157 ? 5.651 6.113 -36.517 1.00 95.06 157 THR A CA 1
ATOM 1102 C C . THR A 1 157 ? 4.324 6.683 -36.009 1.00 95.06 157 THR A C 1
ATOM 1104 O O . THR A 1 157 ? 3.404 5.902 -35.764 1.00 95.06 157 THR A O 1
ATOM 1107 N N . PRO A 1 158 ? 4.196 8.013 -35.844 1.00 94.06 158 PRO A N 1
ATOM 1108 C CA . PRO A 1 158 ? 2.955 8.654 -35.421 1.00 94.06 158 PRO A CA 1
ATOM 1109 C C . PRO A 1 158 ? 1.980 8.801 -36.594 1.00 94.06 158 PRO A C 1
ATOM 1111 O O . PRO A 1 158 ? 2.379 8.989 -37.749 1.00 94.06 158 PRO A O 1
ATOM 1114 N N . SER A 1 159 ? 0.686 8.798 -36.296 1.00 87.81 159 SER A N 1
ATOM 1115 C CA . SER A 1 159 ? -0.350 9.140 -37.262 1.00 87.81 159 SER A CA 1
ATOM 1116 C C . SER A 1 159 ? -1.572 9.771 -36.600 1.00 87.81 159 SER A C 1
ATOM 1118 O O . SER A 1 159 ? -2.003 9.345 -35.530 1.00 87.81 159 SER A O 1
ATOM 1120 N N . ILE A 1 160 ? -2.152 10.767 -37.268 1.00 85.62 160 ILE A N 1
ATOM 1121 C CA . ILE A 1 160 ? -3.413 11.400 -36.875 1.00 85.62 160 ILE A CA 1
ATOM 1122 C C . ILE A 1 160 ? -4.329 11.481 -38.093 1.00 85.62 160 ILE A C 1
ATOM 1124 O O . ILE A 1 160 ? -3.912 11.886 -39.180 1.00 85.62 160 ILE A O 1
ATOM 1128 N N . ASN A 1 161 ? -5.592 11.087 -37.941 1.00 74.12 161 ASN A N 1
ATOM 1129 C CA . ASN A 1 161 ? -6.616 11.240 -38.982 1.00 74.12 161 ASN A CA 1
ATOM 1130 C C . ASN A 1 161 ? -6.215 10.625 -40.351 1.00 74.12 161 ASN A C 1
ATOM 1132 O O . ASN A 1 161 ? -6.582 11.139 -41.406 1.00 74.12 161 ASN A O 1
ATOM 1136 N N . GLY A 1 162 ? -5.413 9.549 -40.339 1.00 74.19 162 GLY A N 1
ATOM 1137 C CA . GLY A 1 162 ? -4.856 8.892 -41.534 1.00 74.19 162 GLY A CA 1
ATOM 1138 C C . GLY A 1 162 ? -3.613 9.557 -42.152 1.00 74.19 162 GLY A C 1
ATOM 1139 O O . GLY A 1 162 ? -3.067 9.038 -43.124 1.00 74.19 162 GLY A O 1
ATOM 1140 N N . ASN A 1 163 ? -3.140 10.676 -41.599 1.00 77.81 163 ASN A N 1
ATOM 1141 C CA . ASN A 1 163 ? -1.909 11.354 -42.003 1.00 77.81 163 ASN A CA 1
ATOM 1142 C C . ASN A 1 163 ? -0.742 10.873 -41.134 1.00 77.81 163 ASN A C 1
ATOM 1144 O O . ASN A 1 163 ? -0.861 10.819 -39.912 1.00 77.81 163 ASN A O 1
ATOM 1148 N N . VAL A 1 164 ? 0.388 10.544 -41.759 1.00 88.12 164 VAL A N 1
ATOM 1149 C CA . VAL A 1 164 ? 1.594 10.047 -41.077 1.00 88.12 164 VAL A CA 1
ATOM 1150 C C . VAL A 1 164 ? 2.524 11.216 -40.738 1.00 88.12 164 VAL A C 1
ATOM 1152 O O . VAL A 1 164 ? 2.833 12.033 -41.609 1.00 88.12 164 VAL A O 1
ATOM 1155 N N . GLY A 1 165 ? 2.961 11.300 -39.480 1.00 88.69 165 GLY A N 1
ATOM 1156 C CA . GLY A 1 165 ? 3.948 12.283 -39.020 1.00 88.69 165 GLY A CA 1
ATOM 1157 C C . GLY A 1 165 ? 5.395 11.817 -39.229 1.00 88.69 165 GLY A C 1
ATOM 1158 O O . GLY A 1 165 ? 5.649 10.727 -39.742 1.00 88.69 165 GLY A O 1
ATOM 1159 N N . THR A 1 166 ? 6.375 12.628 -38.826 1.00 94.00 166 THR A N 1
ATOM 1160 C CA . THR A 1 166 ? 7.785 12.209 -38.858 1.00 94.00 166 THR A CA 1
ATOM 1161 C C . THR A 1 166 ? 8.015 11.115 -37.812 1.00 94.00 166 THR A C 1
ATOM 1163 O O . THR A 1 166 ? 7.632 11.273 -36.657 1.00 94.00 166 THR A O 1
ATOM 1166 N N . SER A 1 167 ? 8.666 10.013 -38.183 1.00 94.44 167 SER A N 1
ATOM 1167 C CA . SER A 1 167 ? 8.994 8.929 -37.252 1.00 94.44 167 SER A CA 1
ATOM 1168 C C . SER A 1 167 ? 10.215 9.234 -36.372 1.00 94.44 167 SER A C 1
ATOM 1170 O O . SER A 1 167 ? 10.982 10.174 -36.609 1.00 94.44 167 SER A O 1
ATOM 1172 N N . SER A 1 168 ? 10.420 8.416 -35.343 1.00 91.50 168 SER A N 1
ATOM 1173 C CA . SER A 1 168 ? 11.658 8.341 -34.556 1.00 91.50 168 SER A CA 1
ATOM 1174 C C . SER A 1 168 ? 12.183 6.912 -34.540 1.00 91.50 168 SER A C 1
ATOM 1176 O O . SER A 1 168 ? 11.395 5.977 -34.645 1.00 91.50 168 SER A O 1
ATOM 1178 N N . THR A 1 169 ? 13.496 6.744 -34.395 1.00 93.50 169 THR A N 1
ATOM 1179 C CA . THR A 1 169 ? 14.142 5.433 -34.260 1.00 93.50 169 THR A CA 1
ATOM 1180 C C . THR A 1 169 ? 14.900 5.323 -32.943 1.00 93.50 169 THR A C 1
ATOM 1182 O O . THR A 1 169 ? 15.357 6.329 -32.394 1.00 93.50 169 THR A O 1
ATOM 1185 N N . ALA A 1 170 ? 15.023 4.099 -32.437 1.00 84.69 170 ALA A N 1
ATOM 1186 C CA . ALA A 1 170 ? 15.872 3.755 -31.303 1.00 84.69 170 ALA A CA 1
ATOM 1187 C C . ALA A 1 170 ? 16.439 2.344 -31.495 1.00 84.69 170 ALA A C 1
ATOM 1189 O O . ALA A 1 170 ? 15.725 1.440 -31.925 1.00 84.69 170 ALA A O 1
ATOM 1190 N N . THR A 1 171 ? 17.710 2.140 -31.154 1.00 88.62 171 THR A N 1
ATOM 1191 C CA . THR A 1 171 ? 18.299 0.797 -31.097 1.00 88.62 171 THR A CA 1
ATOM 1192 C C . THR A 1 171 ? 17.997 0.176 -29.737 1.00 88.62 171 THR A C 1
ATOM 1194 O O . THR A 1 171 ? 18.266 0.804 -28.714 1.00 88.62 171 THR A O 1
ATOM 1197 N N . VAL A 1 172 ? 17.472 -1.047 -29.714 1.00 84.69 172 VAL A N 1
ATOM 1198 C CA . VAL A 1 172 ? 17.300 -1.852 -28.498 1.00 84.69 172 VAL A CA 1
ATOM 1199 C C . VAL A 1 172 ? 18.678 -2.150 -27.915 1.00 84.69 172 VAL A C 1
ATOM 1201 O O . VAL A 1 172 ? 19.518 -2.764 -28.576 1.00 84.69 172 VAL A O 1
ATOM 1204 N N . LEU A 1 173 ? 18.939 -1.702 -26.687 1.00 68.38 173 LEU A N 1
ATOM 1205 C CA . LEU A 1 173 ? 20.184 -2.049 -26.005 1.00 68.38 173 LEU A CA 1
ATOM 1206 C C . LEU A 1 173 ? 20.169 -3.529 -25.594 1.00 68.38 173 LEU A C 1
ATOM 1208 O O . LEU A 1 173 ? 19.100 -4.048 -25.258 1.00 68.38 173 LEU A O 1
ATOM 1212 N N . PRO A 1 174 ? 21.334 -4.207 -25.567 1.00 61.50 174 PRO A N 1
ATOM 1213 C CA . PRO A 1 174 ? 21.436 -5.511 -24.924 1.00 61.50 174 PRO A CA 1
ATOM 1214 C C . PRO A 1 174 ? 20.900 -5.427 -23.502 1.00 61.50 174 PRO A C 1
ATOM 1216 O O . PRO A 1 174 ? 21.129 -4.434 -22.800 1.00 61.50 174 PRO A O 1
ATOM 1219 N N . LYS A 1 175 ? 20.227 -6.489 -23.061 1.00 59.69 175 LYS A N 1
ATOM 1220 C CA . LYS A 1 175 ? 19.860 -6.615 -21.658 1.00 59.69 175 LYS A CA 1
ATOM 1221 C C . LYS A 1 175 ? 21.154 -6.553 -20.846 1.00 59.69 175 LYS A C 1
ATOM 1223 O O . LYS A 1 175 ? 22.118 -7.202 -21.255 1.00 59.69 175 LYS A O 1
ATOM 1228 N N . PRO A 1 176 ? 21.222 -5.794 -19.736 1.00 46.44 176 PRO A N 1
ATOM 1229 C CA . PRO A 1 176 ? 22.418 -5.768 -18.910 1.00 46.44 176 PRO A CA 1
ATOM 1230 C C . PRO A 1 176 ? 22.822 -7.196 -18.537 1.00 46.44 176 PRO A C 1
ATOM 1232 O O . PRO A 1 176 ? 22.108 -7.876 -17.797 1.00 46.44 176 PRO A O 1
ATOM 1235 N N . GLU A 1 177 ? 23.945 -7.668 -19.086 1.00 43.19 177 GLU A N 1
ATOM 1236 C CA . GLU A 1 177 ? 24.499 -8.956 -18.697 1.00 43.19 177 GLU A CA 1
ATOM 1237 C C . GLU A 1 177 ? 24.826 -8.870 -17.206 1.00 43.19 177 GLU A C 1
ATOM 1239 O O . GLU A 1 177 ? 25.636 -8.044 -16.777 1.00 43.19 177 GLU A O 1
ATOM 1244 N N . VAL A 1 178 ? 24.208 -9.739 -16.403 1.00 41.91 178 VAL A N 1
ATOM 1245 C CA . VAL A 1 178 ? 24.584 -9.952 -14.999 1.00 41.91 178 VAL A CA 1
ATOM 1246 C C . VAL A 1 178 ? 25.909 -10.729 -15.016 1.00 41.91 178 VAL A C 1
ATOM 1248 O O . VAL A 1 178 ? 25.946 -11.941 -14.824 1.00 41.91 178 VAL A O 1
ATOM 1251 N N . GLY A 1 179 ? 26.981 -10.032 -15.415 1.00 39.47 179 GLY A N 1
ATOM 1252 C CA . GLY A 1 179 ? 28.092 -10.644 -16.153 1.00 39.47 179 GLY A CA 1
ATOM 1253 C C . GLY A 1 179 ? 29.395 -9.833 -16.230 1.00 39.47 179 GLY A C 1
ATOM 1254 O O . GLY A 1 179 ? 30.193 -10.068 -17.131 1.00 39.47 179 GLY A O 1
ATOM 1255 N N . GLY A 1 180 ? 29.660 -8.937 -15.271 1.00 45.28 180 GLY A N 1
ATOM 1256 C CA . GLY A 1 180 ? 31.019 -8.435 -14.998 1.00 45.28 180 GLY A CA 1
ATOM 1257 C C . GLY A 1 180 ? 31.366 -7.046 -15.550 1.00 45.28 180 GLY A C 1
ATOM 1258 O O . GLY A 1 180 ? 32.066 -6.916 -16.553 1.00 45.28 180 GLY A O 1
ATOM 1259 N N . GLY A 1 181 ? 30.980 -6.003 -14.811 1.00 37.38 181 GLY A N 1
ATOM 1260 C CA . GLY A 1 181 ? 31.362 -4.605 -15.044 1.00 37.38 181 GLY A CA 1
ATOM 1261 C C . GLY A 1 181 ? 31.775 -3.956 -13.724 1.00 37.38 181 GLY A C 1
ATOM 1262 O O . GLY A 1 181 ? 30.970 -3.285 -13.095 1.00 37.38 181 GLY A O 1
ATOM 1263 N N . GLU A 1 182 ? 33.017 -4.223 -13.305 1.00 40.12 182 GLU A N 1
ATOM 1264 C CA . GLU A 1 182 ? 33.396 -4.377 -11.887 1.00 40.12 182 GLU A CA 1
ATOM 1265 C C . GLU A 1 182 ? 32.657 -5.554 -11.218 1.00 40.12 182 GLU A C 1
ATOM 1267 O O . GLU A 1 182 ? 31.557 -5.948 -11.608 1.00 40.12 182 GLU A O 1
ATOM 1272 N N . ALA A 1 183 ? 33.316 -6.196 -10.253 1.00 44.66 183 ALA A N 1
ATOM 1273 C CA . ALA A 1 183 ? 32.647 -7.160 -9.394 1.00 44.66 183 ALA A CA 1
ATOM 1274 C C . ALA A 1 183 ? 32.061 -6.380 -8.219 1.00 44.66 183 ALA A C 1
ATOM 1276 O O . ALA A 1 183 ? 32.820 -5.804 -7.437 1.00 44.66 183 ALA A O 1
ATOM 1277 N N . GLU A 1 184 ? 30.735 -6.390 -8.072 1.00 45.81 184 GLU A N 1
ATOM 1278 C CA . GLU A 1 184 ? 30.153 -6.197 -6.747 1.00 45.81 184 GLU A CA 1
ATOM 1279 C C . GLU A 1 184 ? 30.817 -7.204 -5.804 1.00 45.81 184 GLU A C 1
ATOM 1281 O O . GLU A 1 184 ? 30.955 -8.382 -6.155 1.00 45.81 184 GLU A O 1
ATOM 1286 N N . ASP A 1 185 ? 31.261 -6.753 -4.630 1.00 51.72 185 ASP A N 1
ATOM 1287 C CA . ASP A 1 185 ? 31.886 -7.646 -3.657 1.00 51.72 185 ASP A CA 1
ATOM 1288 C C . ASP A 1 185 ? 30.811 -8.508 -2.984 1.00 51.72 185 ASP A C 1
ATOM 1290 O O . ASP A 1 185 ? 30.387 -8.284 -1.848 1.00 51.72 185 ASP A O 1
ATOM 1294 N N . ILE A 1 186 ? 30.380 -9.544 -3.708 1.00 57.34 186 ILE A N 1
ATOM 1295 C CA . ILE A 1 186 ? 29.619 -10.664 -3.158 1.00 57.34 186 ILE A CA 1
ATOM 1296 C C . ILE A 1 186 ? 30.424 -11.393 -2.066 1.00 57.34 186 ILE A C 1
ATOM 1298 O O . ILE A 1 186 ? 29.868 -12.202 -1.334 1.00 57.34 186 ILE A O 1
ATOM 1302 N N . GLY A 1 187 ? 31.706 -11.078 -1.874 1.00 65.88 187 GLY A N 1
ATOM 1303 C CA . GLY A 1 187 ? 32.558 -11.704 -0.884 1.00 65.88 187 GLY A CA 1
ATOM 1304 C C . GLY A 1 187 ? 33.006 -13.092 -1.323 1.00 65.88 187 GLY A C 1
ATOM 1305 O O . GLY A 1 187 ? 33.057 -13.441 -2.504 1.00 65.88 187 GLY A O 1
ATOM 1306 N N . THR A 1 188 ? 33.374 -13.911 -0.345 1.00 81.81 188 THR A N 1
ATOM 1307 C CA . THR A 1 188 ? 33.756 -15.305 -0.585 1.00 81.81 188 THR A CA 1
ATOM 1308 C C . THR A 1 188 ? 32.528 -16.217 -0.534 1.00 81.81 188 THR A C 1
ATOM 1310 O O . THR A 1 188 ? 31.566 -15.884 0.163 1.00 81.81 188 THR A O 1
ATOM 1313 N N . PRO A 1 189 ? 32.572 -17.419 -1.142 1.00 84.31 189 PRO A N 1
ATOM 1314 C CA . PRO A 1 189 ? 31.552 -18.450 -0.926 1.00 84.31 189 PRO A CA 1
ATOM 1315 C C . PRO A 1 189 ? 31.265 -18.715 0.563 1.00 84.31 189 PRO A C 1
ATOM 1317 O O . PRO A 1 189 ? 30.121 -18.943 0.941 1.00 84.31 189 PRO A O 1
ATOM 1320 N N . GLU A 1 190 ? 32.279 -18.593 1.428 1.00 87.75 190 GLU A N 1
ATOM 1321 C CA . GLU A 1 190 ? 32.134 -18.750 2.880 1.00 87.75 190 GLU A CA 1
ATOM 1322 C C . GLU A 1 190 ? 31.326 -17.618 3.541 1.00 87.75 190 GLU A C 1
ATOM 1324 O O . GLU A 1 190 ? 30.623 -17.859 4.515 1.00 87.75 190 GLU A O 1
ATOM 1329 N N . SER A 1 191 ? 31.365 -16.392 3.003 1.00 86.12 191 SER A N 1
ATOM 1330 C CA . SER A 1 191 ? 30.549 -15.264 3.498 1.00 86.12 191 SER A CA 1
ATOM 1331 C C . SER A 1 191 ? 29.052 -15.381 3.178 1.00 86.12 191 SER A C 1
ATOM 1333 O O . SER A 1 191 ? 28.258 -14.587 3.676 1.00 86.12 191 SER A O 1
ATOM 1335 N N . HIS A 1 192 ? 28.680 -16.383 2.378 1.00 88.25 192 HIS A N 1
ATOM 1336 C CA . HIS A 1 192 ? 27.306 -16.768 2.056 1.00 88.25 192 HIS A CA 1
ATOM 1337 C C . HIS A 1 192 ? 26.828 -18.007 2.836 1.00 88.25 192 HIS A C 1
ATOM 1339 O O . HIS A 1 192 ? 25.693 -18.441 2.672 1.00 88.25 192 HIS A O 1
ATOM 1345 N N . LYS A 1 193 ? 27.682 -18.618 3.671 1.00 92.00 193 LYS A N 1
ATOM 1346 C CA . LYS A 1 193 ? 27.393 -19.908 4.311 1.00 92.00 193 LYS A CA 1
ATOM 1347 C C . LYS A 1 193 ? 26.199 -19.812 5.282 1.00 92.00 193 LYS A C 1
ATOM 1349 O O . LYS A 1 193 ? 26.323 -19.122 6.296 1.00 92.00 193 LYS A O 1
ATOM 1354 N N . PRO A 1 194 ? 25.078 -20.524 5.049 1.00 92.62 194 PRO A N 1
ATOM 1355 C CA . PRO A 1 194 ? 23.927 -20.468 5.938 1.00 92.62 194 PRO A CA 1
ATOM 1356 C C . PRO A 1 194 ? 24.156 -21.295 7.207 1.00 92.62 194 PRO A C 1
ATOM 1358 O O . PRO A 1 194 ? 24.962 -22.230 7.232 1.00 92.62 194 PRO A O 1
ATOM 1361 N N . THR A 1 195 ? 23.388 -21.007 8.250 1.00 90.38 195 THR A N 1
ATOM 1362 C CA . THR A 1 195 ? 23.117 -21.948 9.342 1.00 90.38 195 THR A CA 1
ATOM 1363 C C . THR A 1 195 ? 21.858 -22.761 9.025 1.00 90.38 195 THR A C 1
ATOM 1365 O O . THR A 1 195 ? 21.094 -22.410 8.126 1.00 90.38 195 THR A O 1
ATOM 1368 N N . ILE A 1 196 ? 21.638 -23.861 9.745 1.00 88.50 196 ILE A N 1
ATOM 1369 C CA . ILE A 1 196 ? 20.381 -24.620 9.733 1.00 88.50 196 ILE A CA 1
ATOM 1370 C C . ILE A 1 196 ? 19.970 -24.794 11.197 1.00 88.50 196 ILE A C 1
ATOM 1372 O O . ILE A 1 196 ? 20.765 -25.293 11.997 1.00 88.50 196 ILE A O 1
ATOM 1376 N N . ASN A 1 197 ? 18.754 -24.386 11.553 1.00 81.19 197 ASN A N 1
ATOM 1377 C CA . ASN A 1 197 ? 18.161 -24.700 12.851 1.00 81.19 197 ASN A CA 1
ATOM 1378 C C . ASN A 1 197 ? 17.784 -26.183 12.865 1.00 81.19 197 ASN A C 1
ATOM 1380 O O . ASN A 1 197 ? 17.214 -26.670 11.893 1.00 81.19 197 ASN A O 1
ATOM 1384 N N . GLN A 1 198 ? 18.101 -26.890 13.952 1.00 89.75 198 GLN A N 1
ATOM 1385 C CA . GLN A 1 198 ? 18.002 -28.350 14.055 1.00 89.75 198 GLN A CA 1
ATOM 1386 C C . GLN A 1 198 ? 16.625 -28.898 13.605 1.00 89.75 198 GLN A C 1
ATOM 1388 O O . GLN A 1 198 ? 15.661 -28.761 14.359 1.00 89.75 198 GLN A O 1
ATOM 1393 N N . PRO A 1 199 ? 16.519 -29.551 12.427 1.00 85.00 199 PRO A N 1
ATOM 1394 C CA . PRO A 1 199 ? 15.257 -30.110 11.951 1.00 85.00 199 PRO A CA 1
ATOM 1395 C C . PRO A 1 199 ? 14.877 -31.392 12.700 1.00 85.00 199 PRO A C 1
ATOM 1397 O O . PRO A 1 199 ? 15.743 -32.170 13.121 1.00 85.00 199 PRO A O 1
ATOM 1400 N N . THR A 1 200 ? 13.575 -31.631 12.798 1.00 82.38 200 THR A N 1
ATOM 1401 C CA . THR A 1 200 ? 12.944 -32.810 13.397 1.00 82.38 200 THR A CA 1
ATOM 1402 C C . THR A 1 200 ? 12.075 -33.526 12.359 1.00 82.38 200 THR A C 1
ATOM 1404 O O . THR A 1 200 ? 11.557 -32.930 11.414 1.00 82.38 200 THR A O 1
ATOM 1407 N N . GLU A 1 201 ? 11.921 -34.839 12.503 1.00 85.75 201 GLU A N 1
ATOM 1408 C CA . GLU A 1 201 ? 11.111 -35.652 11.599 1.00 85.75 201 GLU A CA 1
ATOM 1409 C C . GLU A 1 201 ? 9.647 -35.184 11.535 1.00 85.75 201 GLU A C 1
ATOM 1411 O O . GLU A 1 201 ? 8.931 -35.103 12.540 1.00 85.75 201 GLU A O 1
ATOM 1416 N N . GLY A 1 202 ? 9.188 -34.924 10.310 1.00 78.19 202 GLY A N 1
ATOM 1417 C CA . GLY A 1 202 ? 7.849 -34.406 10.032 1.00 78.19 202 GLY A CA 1
ATOM 1418 C C . GLY A 1 202 ? 7.700 -32.882 10.109 1.00 78.19 202 GLY A C 1
ATOM 1419 O O . GLY A 1 202 ? 6.575 -32.405 9.947 1.00 78.19 202 GLY A O 1
ATOM 1420 N N . ASP A 1 203 ? 8.782 -32.121 10.312 1.00 82.00 203 ASP A N 1
ATOM 1421 C CA . ASP A 1 203 ? 8.766 -30.667 10.115 1.00 82.00 203 ASP A CA 1
ATOM 1422 C C . ASP A 1 203 ? 8.433 -30.324 8.649 1.00 82.00 203 ASP A C 1
ATOM 1424 O O . ASP A 1 203 ? 8.942 -30.933 7.707 1.00 82.00 203 ASP A O 1
ATOM 1428 N N . THR A 1 204 ? 7.567 -29.328 8.440 1.00 86.31 204 THR A N 1
ATOM 1429 C CA . THR A 1 204 ? 7.126 -28.883 7.102 1.00 86.31 204 THR A CA 1
ATOM 1430 C C . THR A 1 204 ? 7.965 -27.736 6.532 1.00 86.31 204 THR A C 1
ATOM 1432 O O . THR A 1 204 ? 7.808 -27.371 5.365 1.00 86.31 204 THR A O 1
ATOM 1435 N N . THR A 1 205 ? 8.867 -27.171 7.337 1.00 86.56 205 THR A N 1
ATOM 1436 C CA . THR A 1 205 ? 9.766 -26.070 6.969 1.00 86.56 205 THR A CA 1
ATOM 1437 C C . THR A 1 205 ? 11.150 -26.283 7.567 1.00 86.56 205 THR A C 1
ATOM 1439 O O . THR A 1 205 ? 11.256 -26.564 8.759 1.00 86.56 205 THR A O 1
ATOM 1442 N N . VAL A 1 206 ? 12.208 -26.052 6.789 1.00 86.94 206 VAL A N 1
ATOM 1443 C CA . VAL A 1 206 ? 13.572 -25.895 7.320 1.00 86.94 206 VAL A CA 1
ATOM 1444 C C . VAL A 1 206 ? 13.821 -24.412 7.570 1.00 86.94 206 VAL A C 1
ATOM 1446 O O . VAL A 1 206 ? 13.606 -23.593 6.676 1.00 86.94 206 VAL A O 1
ATOM 1449 N N . THR A 1 207 ? 14.276 -24.063 8.773 1.00 84.81 207 THR A N 1
ATOM 1450 C CA . THR A 1 207 ? 14.630 -22.683 9.138 1.00 84.81 207 THR A CA 1
ATOM 1451 C C . THR A 1 207 ? 16.125 -22.546 9.404 1.00 84.81 207 THR A C 1
ATOM 1453 O O . THR A 1 207 ? 16.818 -23.532 9.662 1.00 84.81 207 THR A O 1
ATOM 1456 N N . GLY A 1 208 ? 16.632 -21.321 9.352 1.00 88.12 208 GLY A N 1
ATOM 1457 C CA . GLY A 1 208 ? 18.022 -20.999 9.655 1.00 88.12 208 GLY A CA 1
ATOM 1458 C C . GLY A 1 208 ? 18.325 -19.545 9.325 1.00 88.12 208 GLY A C 1
ATOM 1459 O O . GLY A 1 208 ? 17.414 -18.760 9.067 1.00 88.12 208 GLY A O 1
ATOM 1460 N N . THR A 1 209 ? 19.608 -19.200 9.309 1.00 82.31 209 THR A N 1
ATOM 1461 C CA . THR A 1 209 ? 20.091 -17.862 8.942 1.00 82.31 209 THR A CA 1
ATOM 1462 C C . THR A 1 209 ? 21.054 -17.911 7.759 1.00 82.31 209 THR A C 1
ATOM 1464 O O . THR A 1 209 ? 21.662 -18.945 7.488 1.00 82.31 209 THR A O 1
ATOM 1467 N N . GLY A 1 210 ? 21.219 -16.802 7.046 1.00 86.00 210 GLY A N 1
ATOM 1468 C CA . GLY A 1 210 ? 22.133 -16.669 5.912 1.00 86.00 210 GLY A CA 1
ATOM 1469 C C . GLY A 1 210 ? 22.458 -15.208 5.611 1.00 86.00 210 GLY A C 1
ATOM 1470 O O . GLY A 1 210 ? 22.226 -14.324 6.437 1.00 86.00 210 GLY A O 1
ATOM 1471 N N . LYS A 1 211 ? 22.995 -14.936 4.420 1.00 79.31 211 LYS A N 1
ATOM 1472 C CA . LYS A 1 211 ? 23.222 -13.567 3.948 1.00 79.31 211 LYS A CA 1
ATOM 1473 C C . LYS A 1 211 ? 21.954 -13.053 3.234 1.00 79.31 211 LYS A C 1
ATOM 1475 O O . LYS A 1 211 ? 21.462 -13.751 2.349 1.00 79.31 211 LYS A O 1
ATOM 1480 N N . PRO A 1 212 ? 21.404 -11.877 3.604 1.00 77.31 212 PRO A N 1
ATOM 1481 C CA . PRO A 1 212 ? 20.189 -11.330 2.997 1.00 77.31 212 PRO A CA 1
ATOM 1482 C C . PRO A 1 212 ? 20.209 -11.305 1.466 1.00 77.31 212 PRO A C 1
ATOM 1484 O O . PRO A 1 212 ? 21.182 -10.851 0.863 1.00 77.31 212 PRO A O 1
ATOM 1487 N N . GLY A 1 213 ? 19.116 -11.760 0.849 1.00 71.56 213 GLY A N 1
ATOM 1488 C CA . GLY A 1 213 ? 18.960 -11.855 -0.606 1.00 71.56 213 GLY A CA 1
ATOM 1489 C C . GLY A 1 213 ? 19.455 -13.164 -1.237 1.00 71.56 213 GLY A C 1
ATOM 1490 O O . GLY A 1 213 ? 19.150 -13.411 -2.404 1.00 71.56 213 GLY A O 1
ATOM 1491 N N . ASP A 1 214 ? 20.158 -14.026 -0.496 1.00 86.06 214 ASP A N 1
ATOM 1492 C CA . ASP A 1 214 ? 20.579 -15.337 -0.999 1.00 86.06 214 ASP A CA 1
ATOM 1493 C C . ASP A 1 214 ? 19.382 -16.241 -1.296 1.00 86.06 214 ASP A C 1
ATOM 1495 O O . ASP A 1 214 ? 18.498 -16.414 -0.459 1.00 86.06 214 ASP A O 1
ATOM 1499 N N . THR A 1 215 ? 19.398 -16.911 -2.447 1.00 90.31 215 THR A N 1
ATOM 1500 C CA . THR A 1 215 ? 18.507 -18.046 -2.715 1.00 90.31 215 THR A CA 1
ATOM 1501 C C . THR A 1 215 ? 19.134 -19.315 -2.149 1.00 90.31 215 THR A C 1
ATOM 1503 O O . THR A 1 215 ? 20.190 -19.751 -2.613 1.00 90.31 215 THR A O 1
ATOM 1506 N N . VAL A 1 216 ? 18.488 -19.911 -1.147 1.00 93.81 216 VAL A N 1
ATOM 1507 C CA . VAL A 1 216 ? 18.921 -21.144 -0.480 1.00 93.81 216 VAL A CA 1
ATOM 1508 C C . VAL A 1 216 ? 18.072 -22.315 -0.971 1.00 93.81 216 VAL A C 1
ATOM 1510 O O . VAL A 1 216 ? 16.844 -22.292 -0.895 1.00 93.81 216 VAL A O 1
ATOM 1513 N N . VAL A 1 217 ? 18.739 -23.365 -1.450 1.00 95.94 217 VAL A N 1
ATOM 1514 C CA . VAL A 1 217 ? 18.121 -24.628 -1.876 1.00 95.94 217 VAL A CA 1
ATOM 1515 C C . VAL A 1 217 ? 18.394 -25.701 -0.828 1.00 95.94 217 VAL A C 1
ATOM 1517 O O . VAL A 1 217 ? 19.545 -25.890 -0.432 1.00 95.94 217 VAL A O 1
ATOM 1520 N N . ILE A 1 218 ? 17.353 -26.419 -0.402 1.00 96.69 218 ILE A N 1
ATOM 1521 C CA . ILE A 1 218 ? 17.467 -27.566 0.507 1.00 96.69 218 ILE A CA 1
ATOM 1522 C C . ILE A 1 218 ? 17.417 -28.860 -0.312 1.00 96.69 218 ILE A C 1
ATOM 1524 O O . ILE A 1 218 ? 16.461 -29.075 -1.064 1.00 96.69 218 ILE A O 1
ATOM 1528 N N . THR A 1 219 ? 18.404 -29.740 -0.143 1.00 94.81 219 THR A N 1
ATOM 1529 C CA . THR A 1 219 ? 18.434 -31.083 -0.750 1.00 94.81 219 THR A CA 1
ATOM 1530 C C . THR A 1 219 ? 18.603 -32.189 0.289 1.00 94.81 219 THR A C 1
ATOM 1532 O O . THR A 1 219 ? 19.126 -31.938 1.372 1.00 94.81 219 THR A O 1
ATOM 1535 N N . ASP A 1 220 ? 18.206 -33.415 -0.057 1.00 93.31 220 ASP A N 1
ATOM 1536 C CA . ASP A 1 220 ? 18.608 -34.630 0.670 1.00 93.31 220 ASP A CA 1
ATOM 1537 C C . ASP A 1 220 ? 20.060 -35.047 0.341 1.00 93.31 220 ASP A C 1
ATOM 1539 O O . ASP A 1 220 ? 20.725 -34.429 -0.503 1.00 93.31 220 ASP A O 1
ATOM 1543 N N . LYS A 1 221 ? 20.551 -36.113 0.988 1.00 90.56 221 LYS A N 1
ATOM 1544 C CA . LYS A 1 221 ? 21.905 -36.668 0.782 1.00 90.56 221 LYS A CA 1
ATOM 1545 C C . LYS A 1 221 ? 22.155 -37.220 -0.632 1.00 90.56 221 LYS A C 1
ATOM 1547 O O . LYS A 1 221 ? 23.308 -37.389 -1.025 1.00 90.56 221 LYS A O 1
ATOM 1552 N N . ASP A 1 222 ? 21.094 -37.555 -1.374 1.00 90.56 222 ASP A N 1
ATOM 1553 C CA . ASP A 1 222 ? 21.171 -38.095 -2.738 1.00 90.56 222 ASP A CA 1
ATOM 1554 C C . ASP A 1 222 ? 21.116 -36.964 -3.792 1.00 90.56 222 ASP A C 1
ATOM 1556 O O . ASP A 1 222 ? 21.316 -37.212 -4.984 1.00 90.56 222 ASP A O 1
ATOM 1560 N N . GLY A 1 223 ? 20.894 -35.717 -3.354 1.00 88.00 223 GLY A N 1
ATOM 1561 C CA . GLY A 1 223 ? 20.857 -34.507 -4.175 1.00 88.00 223 GLY A CA 1
ATOM 1562 C C . GLY A 1 223 ? 19.466 -34.118 -4.686 1.00 88.00 223 GLY A C 1
ATOM 1563 O O . GLY A 1 223 ? 19.366 -33.224 -5.530 1.00 88.00 223 GLY A O 1
ATOM 1564 N N . ASN A 1 224 ? 18.387 -34.748 -4.209 1.00 90.56 224 ASN A N 1
ATOM 1565 C CA . ASN A 1 224 ? 17.029 -34.365 -4.602 1.00 90.56 224 ASN A CA 1
ATOM 1566 C C . ASN A 1 224 ? 16.609 -33.081 -3.875 1.00 90.56 224 ASN A C 1
ATOM 1568 O O . ASN A 1 224 ? 16.800 -32.948 -2.668 1.00 90.56 224 ASN A O 1
ATOM 1572 N N . LYS A 1 225 ? 15.996 -32.140 -4.599 1.00 92.94 225 LYS A N 1
ATOM 1573 C CA . LYS A 1 225 ? 15.495 -30.874 -4.042 1.00 92.94 225 LYS A CA 1
ATOM 1574 C C . LYS A 1 225 ? 14.266 -31.109 -3.159 1.00 92.94 225 LYS A C 1
ATOM 1576 O O . LYS A 1 225 ? 13.213 -31.498 -3.658 1.00 92.94 225 LYS A O 1
ATOM 1581 N N . LEU A 1 226 ? 14.403 -30.813 -1.868 1.00 90.12 226 LEU A N 1
ATOM 1582 C CA . LEU A 1 226 ? 13.330 -30.874 -0.874 1.00 90.12 226 LEU A CA 1
ATOM 1583 C C . LEU A 1 226 ? 12.532 -29.566 -0.810 1.00 90.12 226 LEU A C 1
ATOM 1585 O O . LEU A 1 226 ? 11.318 -29.624 -0.608 1.00 90.12 226 LEU A O 1
ATOM 1589 N N . GLY A 1 227 ? 13.205 -28.422 -1.005 1.00 90.81 227 GLY A N 1
ATOM 1590 C CA . GLY A 1 227 ? 12.637 -27.069 -0.958 1.00 90.81 227 GLY A CA 1
ATOM 1591 C C . GLY A 1 227 ? 13.611 -25.987 -1.455 1.00 90.81 227 GLY A C 1
ATOM 1592 O O . GLY A 1 227 ? 14.768 -26.270 -1.764 1.00 90.81 227 GLY A O 1
ATOM 1593 N N . GLU A 1 228 ? 13.138 -24.746 -1.561 1.00 91.81 228 GLU A N 1
ATOM 1594 C CA . GLU A 1 228 ? 13.923 -23.549 -1.915 1.00 91.81 228 GLU A CA 1
ATOM 1595 C C . GLU A 1 228 ? 13.219 -22.285 -1.409 1.00 91.81 228 GLU A C 1
ATOM 1597 O O . GLU A 1 228 ? 11.990 -22.244 -1.336 1.00 91.81 228 GLU A O 1
ATOM 1602 N N . GLY A 1 229 ? 13.995 -21.257 -1.073 1.00 82.31 229 GLY A N 1
ATOM 1603 C CA . GLY A 1 229 ? 13.495 -19.936 -0.699 1.00 82.31 229 GLY A CA 1
ATOM 1604 C C . GLY A 1 229 ? 14.615 -18.900 -0.663 1.00 82.31 229 GLY A C 1
ATOM 1605 O O . GLY A 1 229 ? 15.753 -19.198 -1.024 1.00 82.31 229 GLY A O 1
ATOM 1606 N N . VAL A 1 230 ? 14.292 -17.680 -0.239 1.00 80.69 230 VAL A N 1
ATOM 1607 C CA . VAL A 1 230 ? 15.233 -16.551 -0.182 1.00 80.69 230 VAL A CA 1
ATOM 1608 C C . VAL A 1 230 ? 15.436 -16.123 1.271 1.00 80.69 230 VAL A C 1
ATOM 1610 O O . VAL A 1 230 ? 14.476 -16.106 2.041 1.00 80.69 230 VAL A O 1
ATOM 1613 N N . VAL A 1 231 ? 16.673 -15.786 1.641 1.00 71.75 231 VAL A N 1
ATOM 1614 C CA . VAL A 1 231 ? 17.011 -15.198 2.945 1.00 71.75 231 VAL A CA 1
ATOM 1615 C C . VAL A 1 231 ? 16.493 -13.762 3.004 1.00 71.75 231 VAL A C 1
ATOM 1617 O O . VAL A 1 231 ? 16.750 -12.964 2.099 1.00 71.75 231 VAL A O 1
ATOM 1620 N N . ASP A 1 232 ? 15.764 -13.432 4.064 1.00 58.78 232 ASP A N 1
ATOM 1621 C CA . ASP A 1 232 ? 15.093 -12.146 4.218 1.00 58.78 232 ASP A CA 1
ATOM 1622 C C . ASP A 1 232 ? 16.061 -10.982 4.531 1.00 58.78 232 ASP A C 1
ATOM 1624 O O . ASP A 1 232 ? 17.276 -11.150 4.648 1.00 58.78 232 ASP A O 1
ATOM 1628 N N . GLY A 1 233 ? 15.516 -9.769 4.674 1.00 49.97 233 GLY A N 1
ATOM 1629 C CA . GLY A 1 233 ? 16.297 -8.567 4.990 1.00 49.97 233 GLY A CA 1
ATOM 1630 C C . GLY A 1 233 ? 16.949 -8.552 6.382 1.00 49.97 233 GLY A C 1
ATOM 1631 O O . GLY A 1 233 ? 17.837 -7.733 6.613 1.00 49.97 233 GLY A O 1
ATOM 1632 N N . ASN A 1 234 ? 16.535 -9.440 7.291 1.00 55.94 234 ASN A N 1
ATOM 1633 C CA . ASN A 1 234 ? 17.097 -9.590 8.636 1.00 55.94 234 ASN A CA 1
ATOM 1634 C C . ASN A 1 234 ? 18.242 -10.618 8.664 1.00 55.94 234 ASN A C 1
ATOM 1636 O O . ASN A 1 234 ? 19.102 -10.556 9.543 1.00 55.94 234 ASN A O 1
ATOM 1640 N N . GLY A 1 235 ? 18.274 -11.527 7.684 1.00 64.56 235 GLY A N 1
ATOM 1641 C CA . GLY A 1 235 ? 19.211 -12.646 7.603 1.00 64.56 235 GLY A CA 1
ATOM 1642 C C . GLY A 1 235 ? 18.590 -13.995 7.965 1.00 64.56 235 GLY A C 1
ATOM 1643 O O . GLY A 1 235 ? 19.328 -14.972 8.071 1.00 64.56 235 GLY A O 1
ATOM 1644 N N . ASP A 1 236 ? 17.269 -14.075 8.137 1.00 63.59 236 ASP A N 1
ATOM 1645 C CA . ASP A 1 236 ? 16.539 -15.299 8.476 1.00 63.59 236 ASP A CA 1
ATOM 1646 C C . ASP A 1 236 ? 15.954 -15.969 7.220 1.00 63.59 236 ASP A C 1
ATOM 1648 O O . ASP A 1 236 ? 15.665 -15.319 6.213 1.00 63.59 236 ASP A O 1
ATOM 1652 N N . TYR A 1 237 ? 15.732 -17.285 7.266 1.00 80.31 237 TYR A N 1
ATOM 1653 C CA . TYR A 1 237 ? 14.945 -17.992 6.254 1.00 80.31 237 TYR A CA 1
ATOM 1654 C C . TYR A 1 237 ? 14.024 -19.056 6.861 1.00 80.31 237 TYR A C 1
ATOM 1656 O O . TYR A 1 237 ? 14.328 -19.685 7.876 1.00 80.31 237 TYR A O 1
ATOM 1664 N N . SER A 1 238 ? 12.899 -19.293 6.182 1.00 85.94 238 SER A N 1
ATOM 1665 C CA . SER A 1 238 ? 11.988 -20.413 6.430 1.00 85.94 238 SER A CA 1
ATOM 1666 C C . SER A 1 238 ? 11.543 -20.986 5.089 1.00 85.94 238 SER A C 1
ATOM 1668 O O . SER A 1 238 ? 10.857 -20.321 4.313 1.00 85.94 238 SER A O 1
ATOM 1670 N N . ILE A 1 239 ? 11.998 -22.200 4.784 1.00 85.81 239 ILE A N 1
ATOM 1671 C CA . ILE A 1 239 ? 11.836 -22.845 3.479 1.00 85.81 239 ILE A CA 1
ATOM 1672 C C . ILE A 1 239 ? 10.865 -24.017 3.621 1.00 85.81 239 ILE A C 1
ATOM 1674 O O . ILE A 1 239 ? 11.206 -24.987 4.303 1.00 85.81 239 ILE A O 1
ATOM 1678 N N . PRO A 1 240 ? 9.687 -23.981 2.971 1.00 80.38 240 PRO A N 1
ATOM 1679 C CA . PRO A 1 240 ? 8.799 -25.135 2.882 1.00 80.38 240 PRO A CA 1
ATOM 1680 C C . PRO A 1 240 ? 9.506 -26.329 2.235 1.00 80.38 240 PRO A C 1
ATOM 1682 O O . PRO A 1 240 ? 10.135 -26.191 1.183 1.00 80.38 240 PRO A O 1
ATOM 1685 N N . VAL A 1 241 ? 9.383 -27.503 2.853 1.00 89.31 241 VAL A N 1
ATOM 1686 C CA . VAL A 1 241 ? 9.995 -28.752 2.381 1.00 89.31 241 VAL A CA 1
ATOM 1687 C C . VAL A 1 241 ? 8.967 -29.867 2.232 1.00 89.31 241 VAL A C 1
ATOM 1689 O O . VAL A 1 241 ? 7.931 -29.891 2.892 1.00 89.31 241 VAL A O 1
ATOM 1692 N N . THR A 1 242 ? 9.249 -30.795 1.321 1.00 81.44 242 THR A N 1
ATOM 1693 C CA . THR A 1 242 ? 8.299 -31.840 0.905 1.00 81.44 242 THR A CA 1
ATOM 1694 C C . THR A 1 242 ? 8.336 -33.116 1.751 1.00 81.44 242 THR A C 1
ATOM 1696 O O . THR A 1 242 ? 7.321 -33.806 1.827 1.00 81.44 242 THR A O 1
ATOM 1699 N N . ASN A 1 243 ? 9.470 -33.440 2.382 1.00 81.88 243 ASN A N 1
ATOM 1700 C CA . ASN A 1 243 ? 9.618 -34.553 3.326 1.00 81.88 243 ASN A CA 1
ATOM 1701 C C . ASN A 1 243 ? 10.898 -34.387 4.166 1.00 81.88 243 ASN A C 1
ATOM 1703 O O . ASN A 1 243 ? 11.926 -33.990 3.620 1.00 81.88 243 ASN A O 1
ATOM 1707 N N . LEU A 1 244 ? 10.853 -34.758 5.449 1.00 88.19 244 LEU A N 1
ATOM 1708 C CA . LEU A 1 244 ? 12.009 -34.847 6.353 1.00 88.19 244 LEU A CA 1
ATOM 1709 C C . LEU A 1 244 ? 11.886 -36.120 7.215 1.00 88.19 244 LEU A C 1
ATOM 1711 O O . LEU A 1 244 ? 11.215 -36.083 8.251 1.00 88.19 244 LEU A O 1
ATOM 1715 N N . PRO A 1 245 ? 12.471 -37.258 6.793 1.00 85.88 245 PRO A N 1
ATOM 1716 C CA . PRO A 1 245 ? 12.473 -38.494 7.572 1.00 85.88 245 PRO A CA 1
ATOM 1717 C C . PRO A 1 245 ? 13.618 -38.519 8.597 1.00 85.88 245 PRO A C 1
ATOM 1719 O O . PRO A 1 245 ? 14.679 -37.937 8.369 1.00 85.88 245 PRO A O 1
ATOM 1722 N N . SER A 1 246 ? 13.424 -39.224 9.715 1.00 83.88 246 SER A N 1
ATOM 1723 C CA . SER A 1 246 ? 14.445 -39.366 10.764 1.00 83.88 246 SER A CA 1
ATOM 1724 C C . SER A 1 246 ? 15.770 -39.938 10.243 1.00 83.88 246 SER A C 1
ATOM 1726 O O . SER A 1 246 ? 15.798 -40.945 9.532 1.00 83.88 246 SER A O 1
ATOM 1728 N N . GLY A 1 247 ? 16.882 -39.312 10.636 1.00 81.50 247 GLY A N 1
ATOM 1729 C CA . GLY A 1 247 ? 18.244 -39.728 10.298 1.00 81.50 247 GLY A CA 1
ATOM 1730 C C . GLY A 1 247 ? 18.732 -39.315 8.905 1.00 81.50 247 GLY A C 1
ATOM 1731 O O . GLY A 1 247 ? 19.865 -39.644 8.556 1.00 81.50 247 GLY A O 1
ATOM 1732 N N . GLU A 1 248 ? 17.921 -38.605 8.118 1.00 90.31 248 GLU A N 1
ATOM 1733 C CA . GLU A 1 248 ? 18.326 -38.063 6.817 1.00 90.31 248 GLU A CA 1
ATOM 1734 C C . GLU A 1 248 ? 19.302 -36.886 6.985 1.00 90.31 248 GLU A C 1
ATOM 1736 O O . GLU A 1 248 ? 19.132 -36.059 7.883 1.00 90.31 248 GLU A O 1
ATOM 1741 N N . GLU A 1 249 ? 20.314 -36.789 6.118 1.00 92.94 249 GLU A N 1
ATOM 1742 C CA . GLU A 1 249 ? 21.199 -35.619 6.060 1.00 92.94 249 GLU A CA 1
ATOM 1743 C C . GLU A 1 249 ? 20.666 -34.646 5.009 1.00 92.94 249 GLU A C 1
ATOM 1745 O O . GLU A 1 249 ? 20.621 -34.969 3.821 1.00 92.94 249 GLU A O 1
ATOM 1750 N N . ILE A 1 250 ? 20.274 -33.446 5.439 1.00 95.69 250 ILE A N 1
ATOM 1751 C CA . ILE A 1 250 ? 19.883 -32.369 4.530 1.00 95.69 250 ILE A CA 1
ATOM 1752 C C . ILE A 1 250 ? 21.030 -31.387 4.319 1.00 95.69 250 ILE A C 1
ATOM 1754 O O . ILE A 1 250 ? 21.795 -31.095 5.239 1.00 95.69 250 ILE A O 1
ATOM 1758 N N . THR A 1 251 ? 21.120 -30.844 3.107 1.00 95.94 251 THR A N 1
ATOM 1759 C CA . THR A 1 251 ? 22.103 -29.826 2.717 1.00 95.94 251 THR A CA 1
ATOM 1760 C C . THR A 1 251 ? 21.393 -28.535 2.322 1.00 95.94 251 THR A C 1
ATOM 1762 O O . THR A 1 251 ? 20.571 -28.540 1.410 1.00 95.94 251 THR A O 1
ATOM 1765 N N . ALA A 1 252 ? 21.737 -27.420 2.970 1.00 97.06 252 ALA A N 1
ATOM 1766 C CA . ALA A 1 252 ? 21.328 -26.075 2.576 1.00 97.06 252 ALA A CA 1
ATOM 1767 C C . ALA A 1 252 ? 22.436 -25.422 1.739 1.00 97.06 252 ALA A C 1
ATOM 1769 O O . ALA A 1 252 ? 23.541 -25.192 2.237 1.00 97.06 252 ALA A O 1
ATOM 1770 N N . THR A 1 253 ? 22.142 -25.125 0.473 1.00 96.56 253 THR A N 1
ATOM 1771 C CA . THR A 1 253 ? 23.090 -24.545 -0.490 1.00 96.56 253 THR A CA 1
ATOM 1772 C C . THR A 1 253 ? 22.675 -23.113 -0.849 1.00 96.56 253 THR A C 1
ATOM 1774 O O . THR A 1 253 ? 21.623 -22.948 -1.468 1.00 96.56 253 THR A O 1
ATOM 1777 N N . PRO A 1 254 ? 23.460 -22.082 -0.482 1.00 94.81 254 PRO A N 1
ATOM 1778 C CA . PRO A 1 254 ? 23.172 -20.682 -0.794 1.00 94.81 254 PRO A CA 1
ATOM 1779 C C . PRO A 1 254 ? 23.621 -20.307 -2.214 1.00 94.81 254 PRO A C 1
ATOM 1781 O O . PRO A 1 254 ? 24.582 -20.869 -2.751 1.00 94.81 254 PRO A O 1
ATOM 1784 N N . SER A 1 255 ? 22.982 -19.299 -2.805 1.00 89.75 255 SER A N 1
ATOM 1785 C CA . SER A 1 255 ? 23.421 -18.707 -4.068 1.00 89.75 255 SER A CA 1
ATOM 1786 C C . SER A 1 255 ? 22.969 -17.256 -4.245 1.00 89.75 255 SER A C 1
ATOM 1788 O O . SER A 1 255 ? 21.861 -16.895 -3.853 1.00 89.75 255 SER A O 1
ATOM 1790 N N . ILE A 1 256 ? 23.810 -16.436 -4.883 1.00 87.06 256 ILE A N 1
ATOM 1791 C CA . ILE A 1 256 ? 23.498 -15.051 -5.266 1.00 87.06 256 ILE A CA 1
ATOM 1792 C C . ILE A 1 256 ? 23.939 -14.794 -6.710 1.00 87.06 256 ILE A C 1
ATOM 1794 O O . ILE A 1 256 ? 25.049 -15.156 -7.104 1.00 87.06 256 ILE A O 1
ATOM 1798 N N . ASN A 1 257 ? 23.074 -14.187 -7.528 1.00 75.62 257 ASN A N 1
ATOM 1799 C CA . ASN A 1 257 ? 23.364 -13.850 -8.932 1.00 75.62 257 ASN A CA 1
ATOM 1800 C C . ASN A 1 257 ? 23.993 -15.020 -9.736 1.00 75.62 257 ASN A C 1
ATOM 1802 O O . ASN A 1 257 ? 24.916 -14.824 -10.522 1.00 75.62 257 ASN A O 1
ATOM 1806 N N . GLY A 1 258 ? 23.538 -16.256 -9.487 1.00 77.56 258 GLY A N 1
ATOM 1807 C CA . GLY A 1 258 ? 24.051 -17.488 -10.111 1.00 77.56 258 GLY A CA 1
ATOM 1808 C C . GLY A 1 258 ? 25.345 -18.069 -9.513 1.00 77.56 258 GLY A C 1
ATOM 1809 O O . GLY A 1 258 ? 25.747 -19.167 -9.895 1.00 77.56 258 GLY A O 1
ATOM 1810 N N . ASN A 1 259 ? 25.987 -17.386 -8.563 1.00 80.06 259 ASN A N 1
ATOM 1811 C CA . ASN A 1 259 ? 27.178 -17.863 -7.858 1.00 80.06 259 ASN A CA 1
ATOM 1812 C C . ASN A 1 259 ? 26.770 -18.674 -6.623 1.00 80.06 259 ASN A C 1
ATOM 1814 O O . ASN A 1 259 ? 25.950 -18.218 -5.832 1.00 80.06 259 ASN A O 1
ATOM 1818 N N . VAL A 1 260 ? 27.357 -19.859 -6.442 1.00 89.62 260 VAL A N 1
ATOM 1819 C CA . VAL A 1 260 ? 27.058 -20.768 -5.321 1.00 89.62 260 VAL A CA 1
ATOM 1820 C C . VAL A 1 260 ? 28.014 -20.512 -4.152 1.00 89.62 260 VAL A C 1
ATOM 1822 O O . VAL A 1 260 ? 29.232 -20.476 -4.342 1.00 89.62 260 VAL A O 1
ATOM 1825 N N . GLY A 1 261 ? 27.468 -20.344 -2.945 1.00 91.88 261 GLY A N 1
ATOM 1826 C CA . GLY A 1 261 ? 28.241 -20.204 -1.707 1.00 91.88 261 GLY A CA 1
ATOM 1827 C C . GLY A 1 261 ? 28.555 -21.547 -1.033 1.00 91.88 261 GLY A C 1
ATOM 1828 O O . GLY A 1 261 ? 28.185 -22.613 -1.524 1.00 91.88 261 GLY A O 1
ATOM 1829 N N . THR A 1 262 ? 29.240 -21.521 0.112 1.00 95.12 262 THR A N 1
ATOM 1830 C CA . THR A 1 262 ? 29.540 -22.744 0.871 1.00 95.12 262 THR A CA 1
ATOM 1831 C C . THR A 1 262 ? 28.249 -23.309 1.483 1.00 95.12 262 THR A C 1
ATOM 1833 O O . THR A 1 262 ? 27.578 -22.593 2.226 1.00 95.12 262 THR A O 1
ATOM 1836 N N . PRO A 1 263 ? 27.891 -24.585 1.251 1.00 95.19 263 PRO A N 1
ATOM 1837 C CA . PRO A 1 263 ? 26.704 -25.183 1.854 1.00 95.19 263 PRO A CA 1
ATOM 1838 C C . PRO A 1 263 ? 26.899 -25.511 3.344 1.00 95.19 263 PRO A C 1
ATOM 1840 O O . PRO A 1 263 ? 28.024 -25.593 3.847 1.00 95.19 263 PRO A O 1
ATOM 1843 N N . SER A 1 264 ? 25.799 -25.761 4.051 1.00 93.00 264 SER A N 1
ATOM 1844 C CA . SER A 1 264 ? 25.776 -26.351 5.400 1.00 93.00 264 SER A CA 1
ATOM 1845 C C . SER A 1 264 ? 24.916 -27.612 5.419 1.00 93.00 264 SER A C 1
ATOM 1847 O O . SER A 1 264 ? 24.021 -27.749 4.591 1.00 93.00 264 SER A O 1
ATOM 1849 N N . THR A 1 265 ? 25.175 -28.523 6.360 1.00 93.19 265 THR A N 1
ATOM 1850 C CA . THR A 1 265 ? 24.409 -29.768 6.522 1.00 93.19 265 THR A CA 1
ATOM 1851 C C . THR A 1 265 ? 23.837 -29.908 7.930 1.00 93.19 265 THR A C 1
ATOM 1853 O O . THR A 1 265 ? 24.377 -29.351 8.888 1.00 93.19 265 THR A O 1
ATOM 1856 N N . ALA A 1 266 ? 22.736 -30.650 8.048 1.00 88.69 266 ALA A N 1
ATOM 1857 C CA . ALA A 1 266 ? 22.122 -31.032 9.316 1.00 88.69 266 ALA A CA 1
ATOM 1858 C C . ALA A 1 266 ? 21.507 -32.435 9.207 1.00 88.69 266 ALA A C 1
ATOM 1860 O O . ALA A 1 266 ? 20.985 -32.802 8.155 1.00 88.69 266 ALA A O 1
ATOM 1861 N N . ILE A 1 267 ? 21.534 -33.201 10.300 1.00 89.06 267 ILE A N 1
ATOM 1862 C CA . ILE A 1 267 ? 20.812 -34.476 10.402 1.00 89.06 267 ILE A CA 1
ATOM 1863 C C . ILE A 1 267 ? 19.414 -34.198 10.953 1.00 89.06 267 ILE A C 1
ATOM 1865 O O . ILE A 1 267 ? 19.293 -33.541 11.987 1.00 89.06 267 ILE A O 1
ATOM 1869 N N . VAL A 1 268 ? 18.374 -34.718 10.305 1.00 86.81 268 VAL A N 1
ATOM 1870 C CA . VAL A 1 268 ? 16.999 -34.704 10.826 1.00 86.81 268 VAL A CA 1
ATOM 1871 C C . VAL A 1 268 ? 16.923 -35.610 12.052 1.00 86.81 268 VAL A C 1
ATOM 1873 O O . VAL A 1 268 ? 17.173 -36.813 11.959 1.00 86.81 268 VAL A O 1
ATOM 1876 N N . LEU A 1 269 ? 16.585 -35.051 13.215 1.00 76.00 269 LEU A N 1
ATOM 1877 C CA . LEU A 1 269 ? 16.400 -35.851 14.427 1.00 76.00 269 LEU A CA 1
ATOM 1878 C C . LEU A 1 269 ? 15.082 -36.641 14.369 1.00 76.00 269 LEU A C 1
ATOM 1880 O O . LEU A 1 269 ? 14.113 -36.161 13.774 1.00 76.00 269 LEU A O 1
ATOM 1884 N N . PRO A 1 270 ? 15.008 -37.828 15.005 1.00 69.88 270 PRO A N 1
ATOM 1885 C CA . PRO A 1 270 ? 13.738 -38.519 15.194 1.00 69.88 270 PRO A CA 1
ATOM 1886 C C . PRO A 1 270 ? 12.741 -37.609 15.898 1.00 69.88 270 PRO A C 1
ATOM 1888 O O . PRO A 1 270 ? 13.098 -36.869 16.820 1.00 69.88 270 PRO A O 1
ATOM 1891 N N . LYS A 1 271 ? 11.474 -37.707 15.500 1.00 67.00 271 LYS A N 1
ATOM 1892 C CA . LYS A 1 271 ? 10.397 -37.055 16.234 1.00 67.00 271 LYS A CA 1
ATOM 1893 C C . LYS A 1 271 ? 10.373 -37.621 17.659 1.00 67.00 271 LYS A C 1
ATOM 1895 O O . LYS A 1 271 ? 10.487 -38.840 17.794 1.00 67.00 271 LYS A O 1
ATOM 1900 N N . PRO A 1 272 ? 10.213 -36.796 18.714 1.00 53.47 272 PRO A N 1
ATOM 1901 C CA . PRO A 1 272 ? 10.056 -37.298 20.076 1.00 53.47 272 PRO A CA 1
ATOM 1902 C C . PRO A 1 272 ? 8.965 -38.375 20.134 1.00 53.47 272 PRO A C 1
ATOM 1904 O O . PRO A 1 272 ? 7.794 -38.107 19.856 1.00 53.47 272 PRO A O 1
ATOM 1907 N N . GLU A 1 273 ? 9.368 -39.616 20.412 1.00 46.31 273 GLU A N 1
ATOM 1908 C CA . GLU A 1 273 ? 8.493 -40.782 20.294 1.00 46.31 273 GLU A CA 1
ATOM 1909 C C . GLU A 1 273 ? 7.535 -40.826 21.490 1.00 46.31 273 GLU A C 1
ATOM 1911 O O . GLU A 1 273 ? 7.928 -41.132 22.617 1.00 46.31 273 GLU A O 1
ATOM 1916 N N . VAL A 1 274 ? 6.261 -40.500 21.253 1.00 44.72 274 VAL A N 1
ATOM 1917 C CA . VAL A 1 274 ? 5.233 -40.441 22.305 1.00 44.72 274 VAL A CA 1
ATOM 1918 C C . VAL A 1 274 ? 4.784 -41.856 22.704 1.00 44.72 274 VAL A C 1
ATOM 1920 O O . VAL A 1 274 ? 3.696 -42.313 22.355 1.00 44.72 274 VAL A O 1
ATOM 1923 N N . GLY A 1 275 ? 5.636 -42.524 23.486 1.00 41.00 275 GLY A N 1
ATOM 1924 C CA . GLY A 1 275 ? 5.339 -43.739 24.247 1.00 41.00 275 GLY A CA 1
ATOM 1925 C C . GLY A 1 275 ? 5.897 -45.036 23.651 1.00 41.00 275 GLY A C 1
ATOM 1926 O O . GLY A 1 275 ? 5.493 -45.464 22.574 1.00 41.00 275 GLY A O 1
ATOM 1927 N N . GLY A 1 276 ? 6.754 -45.728 24.413 1.00 39.50 276 GLY A N 1
ATOM 1928 C CA . GLY A 1 276 ? 7.226 -47.075 24.059 1.00 39.50 276 GLY A CA 1
ATOM 1929 C C . GLY A 1 276 ? 8.365 -47.620 24.927 1.00 39.50 276 GLY A C 1
ATOM 1930 O O . GLY A 1 276 ? 8.385 -48.814 25.224 1.00 39.50 276 GLY A O 1
ATOM 1931 N N . GLY A 1 277 ? 9.290 -46.757 25.361 1.00 36.91 277 GLY A N 1
ATOM 1932 C CA . GLY A 1 277 ? 10.390 -47.129 26.260 1.00 36.91 277 GLY A CA 1
ATOM 1933 C C . GLY A 1 277 ? 9.922 -47.535 27.664 1.00 36.91 277 GLY A C 1
ATOM 1934 O O . GLY A 1 277 ? 8.852 -47.124 28.114 1.00 36.91 277 GLY A O 1
ATOM 1935 N N . GLU A 1 278 ? 10.729 -48.338 28.369 1.00 48.28 278 GLU A N 1
ATOM 1936 C CA . GLU A 1 278 ? 10.480 -48.624 29.789 1.00 48.28 278 GLU A CA 1
ATOM 1937 C C . GLU A 1 278 ? 10.503 -47.320 30.602 1.00 48.28 278 GLU A C 1
ATOM 1939 O O . GLU A 1 278 ? 11.278 -46.410 30.312 1.00 48.28 278 GLU A O 1
ATOM 1944 N N . ALA A 1 279 ? 9.637 -47.223 31.613 1.00 45.75 279 ALA A N 1
ATOM 1945 C CA . ALA A 1 279 ? 9.513 -46.016 32.419 1.00 45.75 279 ALA A CA 1
ATOM 1946 C C . ALA A 1 279 ? 10.776 -45.788 33.266 1.00 45.75 279 ALA A C 1
ATOM 1948 O O . ALA A 1 279 ? 10.927 -46.371 34.343 1.00 45.75 279 ALA A O 1
ATOM 1949 N N . GLU A 1 280 ? 11.663 -44.912 32.788 1.00 48.44 280 GLU A N 1
ATOM 1950 C CA . GLU A 1 280 ? 12.641 -44.254 33.650 1.00 48.44 280 GLU A CA 1
ATOM 1951 C C . GLU A 1 280 ? 11.912 -43.509 34.781 1.00 48.44 280 GLU A C 1
ATOM 1953 O O . GLU A 1 280 ? 10.775 -43.053 34.627 1.00 48.44 280 GLU A O 1
ATOM 1958 N N . ASP A 1 281 ? 12.553 -43.440 35.947 1.00 52.72 281 ASP A N 1
ATOM 1959 C CA . ASP A 1 281 ? 11.954 -42.903 37.168 1.00 52.72 281 ASP A CA 1
ATOM 1960 C C . ASP A 1 281 ? 11.755 -41.382 37.050 1.00 52.72 281 ASP A C 1
ATOM 1962 O O . ASP A 1 281 ? 12.668 -40.600 37.312 1.00 52.72 281 ASP A O 1
ATOM 1966 N N . ILE A 1 282 ? 10.534 -40.971 36.685 1.00 51.78 282 ILE A N 1
ATOM 1967 C CA . ILE A 1 282 ? 10.075 -39.568 36.657 1.00 51.78 282 ILE A CA 1
ATOM 1968 C C . ILE A 1 282 ? 10.019 -38.923 38.060 1.00 51.78 282 ILE A C 1
ATOM 1970 O O . ILE A 1 282 ? 9.548 -37.798 38.235 1.00 51.78 282 ILE A O 1
ATOM 1974 N N . GLY A 1 283 ? 10.452 -39.647 39.094 1.00 62.28 283 GLY A N 1
ATOM 1975 C CA . GLY A 1 283 ? 10.325 -39.262 40.484 1.00 62.28 283 GLY A CA 1
ATOM 1976 C C . GLY A 1 283 ? 8.873 -39.327 40.948 1.00 62.28 283 GLY A C 1
ATOM 1977 O O . GLY A 1 283 ? 8.097 -40.222 40.612 1.00 62.28 283 GLY A O 1
ATOM 1978 N N . THR A 1 284 ? 8.487 -38.365 41.777 1.00 71.75 284 THR A N 1
ATOM 1979 C CA . THR A 1 284 ? 7.096 -38.220 42.217 1.00 71.75 284 THR A CA 1
ATOM 1980 C C . THR A 1 284 ? 6.285 -37.477 41.162 1.00 71.75 284 THR A C 1
ATOM 1982 O O . THR A 1 284 ? 6.747 -36.450 40.687 1.00 71.75 284 THR A O 1
ATOM 1985 N N . SER A 1 285 ? 5.031 -37.862 40.898 1.00 76.94 285 SER A N 1
ATOM 1986 C CA . SER A 1 285 ? 4.125 -37.102 40.007 1.00 76.94 285 SER A CA 1
ATOM 1987 C C . SER A 1 285 ? 4.072 -35.592 40.309 1.00 76.94 285 SER A C 1
ATOM 1989 O O . SER A 1 285 ? 3.842 -34.792 39.407 1.00 76.94 285 SER A O 1
ATOM 1991 N N . ASP A 1 286 ? 4.334 -35.200 41.559 1.00 81.75 286 ASP A N 1
ATOM 1992 C CA . ASP A 1 286 ? 4.353 -33.812 42.024 1.00 81.75 286 ASP A CA 1
ATOM 1993 C C . ASP A 1 286 ? 5.569 -32.981 41.571 1.00 81.75 286 ASP A C 1
ATOM 1995 O O . ASP A 1 286 ? 5.473 -31.758 41.560 1.00 81.75 286 ASP A O 1
ATOM 1999 N N . SER A 1 287 ? 6.689 -33.587 41.145 1.00 81.06 287 SER A N 1
ATOM 2000 C CA . SER A 1 287 ? 7.804 -32.815 40.560 1.00 81.06 287 SER A CA 1
ATOM 2001 C C . SER A 1 287 ? 7.474 -32.289 39.164 1.00 81.06 287 SER A C 1
ATOM 2003 O O . SER A 1 287 ? 7.939 -31.216 38.804 1.00 81.06 287 SER A O 1
ATOM 2005 N N . HIS A 1 288 ? 6.611 -32.990 38.427 1.00 85.56 288 HIS A N 1
ATOM 2006 C CA . HIS A 1 288 ? 6.098 -32.571 37.118 1.00 85.56 288 HIS A CA 1
ATOM 2007 C C . HIS A 1 288 ? 4.939 -31.560 37.210 1.00 85.56 288 HIS A C 1
ATOM 2009 O O . HIS A 1 288 ? 4.361 -31.188 36.193 1.00 85.56 288 HIS A O 1
ATOM 2015 N N . LYS A 1 289 ? 4.557 -31.111 38.415 1.00 89.88 289 LYS A N 1
ATOM 2016 C CA . LYS A 1 289 ? 3.390 -30.243 38.613 1.00 89.88 289 LYS A CA 1
ATOM 2017 C C . LYS A 1 289 ? 3.606 -28.860 37.972 1.00 89.88 289 LYS A C 1
ATOM 2019 O O . LYS A 1 289 ? 4.452 -28.109 38.461 1.00 89.88 289 LYS A O 1
ATOM 2024 N N . PRO A 1 290 ? 2.830 -28.468 36.942 1.00 92.62 290 PRO A N 1
ATOM 2025 C CA . PRO A 1 290 ? 3.036 -27.201 36.260 1.00 92.62 290 PRO A CA 1
ATOM 2026 C C . PRO A 1 290 ? 2.502 -26.034 37.093 1.00 92.62 290 PRO A C 1
ATOM 2028 O O . PRO A 1 290 ? 1.634 -26.205 37.954 1.00 92.62 290 PRO A O 1
ATOM 2031 N N . THR A 1 291 ? 2.942 -24.820 36.794 1.00 92.38 291 THR A N 1
ATOM 2032 C CA . THR A 1 291 ? 2.207 -23.602 37.154 1.00 92.38 291 THR A CA 1
ATOM 2033 C C . THR A 1 291 ? 1.274 -23.202 36.010 1.00 92.38 291 THR A C 1
ATOM 2035 O O . THR A 1 291 ? 1.447 -23.649 34.877 1.00 92.38 291 THR A O 1
ATOM 2038 N N . ILE A 1 292 ? 0.269 -22.376 36.299 1.00 92.75 292 ILE A N 1
ATOM 2039 C CA . ILE A 1 292 ? -0.559 -21.700 35.294 1.00 92.75 292 ILE A CA 1
ATOM 2040 C C . ILE A 1 292 ? -0.471 -20.206 35.610 1.00 92.75 292 ILE A C 1
ATOM 2042 O O . ILE A 1 292 ? -0.770 -19.802 36.737 1.00 92.75 292 ILE A O 1
ATOM 2046 N N . ASN A 1 293 ? -0.058 -19.391 34.643 1.00 86.06 293 ASN A N 1
ATOM 2047 C CA . ASN A 1 293 ? -0.164 -17.938 34.738 1.00 86.06 293 ASN A CA 1
ATOM 2048 C C . ASN A 1 293 ? -1.640 -17.557 34.605 1.00 86.06 293 ASN A C 1
ATOM 2050 O O . ASN A 1 293 ? -2.316 -18.061 33.715 1.00 86.06 293 ASN A O 1
ATOM 2054 N N . GLN A 1 294 ? -2.129 -16.682 35.485 1.00 91.31 294 GLN A N 1
ATOM 2055 C CA . GLN A 1 294 ? -3.552 -16.358 35.634 1.00 91.31 294 GLN A CA 1
ATOM 2056 C C . GLN A 1 294 ? -4.237 -16.013 34.288 1.00 91.31 294 GLN A C 1
ATOM 2058 O O . GLN A 1 294 ? -4.017 -14.910 33.784 1.00 91.31 294 GLN A O 1
ATOM 2063 N N . PRO A 1 295 ? -5.089 -16.898 33.726 1.00 87.69 295 PRO A N 1
ATOM 2064 C CA . PRO A 1 295 ? -5.784 -16.632 32.470 1.00 87.69 295 PRO A CA 1
ATOM 2065 C C . PRO A 1 295 ? -6.916 -15.615 32.644 1.00 87.69 295 PRO A C 1
ATOM 2067 O O . PRO A 1 295 ? -7.537 -15.522 33.712 1.00 87.69 295 PRO A O 1
ATOM 2070 N N . THR A 1 296 ? -7.208 -14.901 31.563 1.00 85.31 296 THR A N 1
ATOM 2071 C CA . THR A 1 296 ? -8.259 -13.889 31.433 1.00 85.31 296 THR A CA 1
ATOM 2072 C C . THR A 1 296 ? -9.194 -14.248 30.274 1.00 85.31 296 THR A C 1
ATOM 2074 O O . THR A 1 296 ? -8.809 -14.902 29.306 1.00 85.31 296 THR A O 1
ATOM 2077 N N . GLU A 1 297 ? -10.457 -13.842 30.364 1.00 85.31 297 GLU A N 1
ATOM 2078 C CA . GLU A 1 297 ? -11.461 -14.141 29.344 1.00 85.31 297 GLU A CA 1
ATOM 2079 C C . GLU A 1 297 ? -11.096 -13.582 27.954 1.00 85.31 297 GLU A C 1
ATOM 2081 O O . GLU A 1 297 ? -10.850 -12.382 27.750 1.00 85.31 297 GLU A O 1
ATOM 2086 N N . GLY A 1 298 ? -11.114 -14.484 26.973 1.00 80.12 298 GLY A N 1
ATOM 2087 C CA . GLY A 1 298 ? -10.715 -14.206 25.596 1.00 80.12 298 GLY A CA 1
ATOM 2088 C C . GLY A 1 298 ? -9.203 -14.183 25.343 1.00 80.12 298 GLY A C 1
ATOM 2089 O O . GLY A 1 298 ? -8.808 -13.748 24.259 1.00 80.12 298 GLY A O 1
ATOM 2090 N N . ASP A 1 299 ? -8.368 -14.632 26.286 1.00 84.50 299 ASP A N 1
ATOM 2091 C CA . ASP A 1 299 ? -6.975 -14.991 25.990 1.00 84.50 299 ASP A CA 1
ATOM 2092 C C . ASP A 1 299 ? -6.939 -16.173 24.999 1.00 84.50 299 ASP A C 1
ATOM 2094 O O . ASP A 1 299 ? -7.724 -17.118 25.099 1.00 84.50 299 ASP A O 1
ATOM 2098 N N . THR A 1 300 ? -6.033 -16.127 24.019 1.00 90.62 300 THR A N 1
ATOM 2099 C CA . THR A 1 300 ? -5.898 -17.164 22.973 1.00 90.62 300 THR A CA 1
ATOM 2100 C C . THR A 1 300 ? -4.844 -18.225 23.293 1.00 90.62 300 THR A C 1
ATOM 2102 O O . THR A 1 300 ? -4.739 -19.229 22.584 1.00 90.62 300 THR A O 1
ATOM 2105 N N . THR A 1 301 ? -4.067 -18.026 24.359 1.00 91.38 301 THR A N 1
ATOM 2106 C CA . THR A 1 301 ? -3.093 -18.988 24.879 1.00 91.38 301 THR A CA 1
ATOM 2107 C C . THR A 1 301 ? -3.198 -19.097 26.398 1.00 91.38 301 THR A C 1
ATOM 2109 O O . THR A 1 301 ? -3.490 -18.124 27.089 1.00 91.38 301 THR A O 1
ATOM 2112 N N . VAL A 1 302 ? -2.905 -20.282 26.933 1.00 91.44 302 VAL A N 1
ATOM 2113 C CA . VAL A 1 302 ? -2.615 -20.480 28.359 1.00 91.44 302 VAL A CA 1
ATOM 2114 C C . VAL A 1 302 ? -1.107 -20.609 28.511 1.00 91.44 302 VAL A C 1
ATOM 2116 O O . VAL A 1 302 ? -0.479 -21.418 27.827 1.00 91.44 302 VAL A O 1
ATOM 2119 N N . THR A 1 303 ? -0.522 -19.810 29.402 1.00 92.50 303 THR A N 1
ATOM 2120 C CA . THR A 1 303 ? 0.919 -19.840 29.690 1.00 92.50 303 THR A CA 1
ATOM 2121 C C . THR A 1 303 ? 1.190 -20.321 31.110 1.00 92.50 303 THR A C 1
ATOM 2123 O O . THR A 1 303 ? 0.315 -20.274 31.976 1.00 92.50 303 THR A O 1
ATOM 2126 N N . GLY A 1 304 ? 2.409 -20.780 31.366 1.00 91.75 304 GLY A N 1
ATOM 2127 C CA . GLY A 1 304 ? 2.847 -21.232 32.682 1.00 91.75 304 GLY A CA 1
ATOM 2128 C C . GLY A 1 304 ? 4.234 -21.857 32.613 1.00 91.75 304 GLY A C 1
ATOM 2129 O O . GLY A 1 304 ? 4.939 -21.691 31.621 1.00 91.75 304 GLY A O 1
ATOM 2130 N N . THR A 1 305 ? 4.609 -22.591 33.658 1.00 88.38 305 THR A N 1
ATOM 2131 C CA . THR A 1 305 ? 5.897 -23.298 33.744 1.00 88.38 305 THR A CA 1
ATOM 2132 C C . THR A 1 305 ? 5.717 -24.780 34.073 1.00 88.38 305 THR A C 1
ATOM 2134 O O . THR A 1 305 ? 4.686 -25.168 34.622 1.00 88.38 305 THR A O 1
ATOM 2137 N N . GLY A 1 306 ? 6.705 -25.619 33.767 1.00 88.25 306 GLY A N 1
ATOM 2138 C CA . GLY A 1 306 ? 6.707 -27.059 34.060 1.00 88.25 306 GLY A CA 1
ATOM 2139 C C . GLY A 1 306 ? 8.113 -27.664 33.988 1.00 88.25 306 GLY A C 1
ATOM 2140 O O . GLY A 1 306 ? 9.103 -26.933 34.042 1.00 88.25 306 GLY A O 1
ATOM 2141 N N . ILE A 1 307 ? 8.219 -28.990 33.855 1.00 82.69 307 ILE A N 1
ATOM 2142 C CA . ILE A 1 307 ? 9.501 -29.642 33.545 1.00 82.69 307 ILE A CA 1
ATOM 2143 C C . ILE A 1 307 ? 9.707 -29.654 32.017 1.00 82.69 307 ILE A C 1
ATOM 2145 O O . ILE A 1 307 ? 8.806 -30.097 31.305 1.00 82.69 307 ILE A O 1
ATOM 2149 N N . PRO A 1 308 ? 10.868 -29.199 31.496 1.00 83.25 30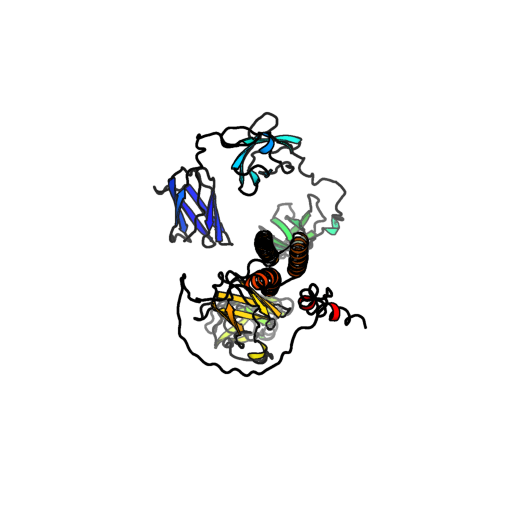8 PRO A N 1
ATOM 2150 C CA . PRO A 1 308 ? 11.200 -29.257 30.072 1.00 83.25 308 PRO A CA 1
ATOM 2151 C C . PRO A 1 308 ? 10.928 -30.619 29.426 1.00 83.25 308 PRO A C 1
ATOM 2153 O O . PRO A 1 308 ? 11.395 -31.649 29.912 1.00 83.25 308 PRO A O 1
ATOM 2156 N N . GLY A 1 309 ? 10.208 -30.614 28.304 1.00 76.69 309 GLY A N 1
ATOM 2157 C CA . GLY A 1 309 ? 9.801 -31.819 27.576 1.00 76.69 309 GLY A CA 1
ATOM 2158 C C . GLY A 1 309 ? 8.458 -32.424 28.004 1.00 76.69 309 GLY A C 1
ATOM 2159 O O . GLY A 1 309 ? 7.926 -33.250 27.259 1.00 76.69 309 GLY A O 1
ATOM 2160 N N . ASP A 1 310 ? 7.864 -32.007 29.129 1.00 86.12 310 ASP A N 1
ATOM 2161 C CA . ASP A 1 310 ? 6.508 -32.433 29.499 1.00 86.12 310 ASP A CA 1
ATOM 2162 C C . ASP A 1 310 ? 5.492 -31.974 28.445 1.00 86.12 310 ASP A C 1
ATOM 2164 O O . ASP A 1 310 ? 5.435 -30.801 28.076 1.00 86.12 310 ASP A O 1
ATOM 2168 N N . THR A 1 311 ? 4.628 -32.885 28.001 1.00 90.06 311 THR A N 1
ATOM 2169 C CA . THR A 1 311 ? 3.431 -32.551 27.222 1.00 90.06 311 THR A CA 1
ATOM 2170 C C . THR A 1 311 ? 2.309 -32.171 28.182 1.00 90.06 311 THR A C 1
ATOM 2172 O O . THR A 1 311 ? 1.806 -33.016 28.928 1.00 90.06 311 THR A O 1
ATOM 2175 N N . VAL A 1 312 ? 1.916 -30.900 28.172 1.00 94.81 312 VAL A N 1
ATOM 2176 C CA . VAL A 1 312 ? 0.849 -30.346 29.011 1.00 94.81 312 VAL A CA 1
ATOM 2177 C C . VAL A 1 312 ? -0.433 -30.236 28.190 1.00 94.81 312 VAL A C 1
ATOM 2179 O O . VAL A 1 312 ? -0.463 -29.608 27.131 1.00 94.81 312 VAL A O 1
ATOM 2182 N N . VAL A 1 313 ? -1.512 -30.830 28.700 1.00 95.88 313 VAL A N 1
ATOM 2183 C CA . VAL A 1 313 ? -2.863 -30.746 28.127 1.00 95.88 313 VAL A CA 1
ATOM 2184 C C . VAL A 1 313 ? -3.708 -29.802 28.974 1.00 95.88 313 VAL A C 1
ATOM 2186 O O . VAL A 1 313 ? -3.752 -29.948 30.197 1.00 95.88 313 VAL A O 1
ATOM 2189 N N . ILE A 1 314 ? -4.397 -28.859 28.328 1.00 97.12 314 ILE A N 1
ATOM 2190 C CA . ILE A 1 314 ? -5.352 -27.951 28.974 1.00 97.12 314 ILE A CA 1
ATOM 2191 C C . ILE A 1 314 ? -6.774 -28.469 28.736 1.00 97.12 314 ILE A C 1
ATOM 2193 O O . ILE A 1 314 ? -7.168 -28.684 27.586 1.00 97.12 314 ILE A O 1
ATOM 2197 N N . THR A 1 315 ? -7.557 -28.634 29.803 1.00 94.94 315 THR A N 1
ATOM 2198 C CA . THR A 1 315 ? -8.986 -28.989 29.737 1.00 94.94 315 THR A CA 1
ATOM 2199 C C . THR A 1 315 ? -9.868 -28.001 30.494 1.00 94.94 315 THR A C 1
ATOM 2201 O O . THR A 1 315 ? -9.394 -27.347 31.421 1.00 94.94 315 THR A O 1
ATOM 2204 N N . ASP A 1 316 ? -11.153 -27.934 30.142 1.00 93.69 316 ASP A N 1
ATOM 2205 C CA . ASP A 1 316 ? -12.190 -27.289 30.963 1.00 93.69 316 ASP A CA 1
ATOM 2206 C C . ASP A 1 316 ? -12.588 -28.154 32.183 1.00 93.69 316 ASP A C 1
ATOM 2208 O O . ASP A 1 316 ? -12.085 -29.272 32.366 1.00 93.69 316 ASP A O 1
ATOM 2212 N N . LYS A 1 317 ? -13.519 -27.653 33.009 1.00 90.31 317 LYS A N 1
ATOM 2213 C CA . LYS A 1 317 ? -14.055 -28.358 34.192 1.00 90.31 317 LYS A CA 1
ATOM 2214 C C . LYS A 1 317 ? -14.844 -29.638 33.861 1.00 90.31 317 LYS A C 1
ATOM 2216 O O . LYS A 1 317 ? -15.048 -30.474 34.742 1.00 90.31 317 LYS A O 1
ATOM 2221 N N . ASP A 1 318 ? -15.339 -29.771 32.627 1.00 90.12 318 ASP A N 1
ATOM 2222 C CA . ASP A 1 318 ? -16.132 -30.915 32.158 1.00 90.12 318 ASP A CA 1
ATOM 2223 C C . ASP A 1 318 ? -15.232 -32.006 31.534 1.00 90.12 318 ASP A C 1
ATOM 2225 O O . ASP A 1 318 ? -15.692 -33.121 31.272 1.00 90.12 318 ASP A O 1
ATOM 2229 N N . GLY A 1 319 ? -13.939 -31.710 31.348 1.00 87.75 319 GLY A N 1
ATOM 2230 C CA . GLY A 1 319 ? -12.914 -32.603 30.812 1.00 87.75 319 GLY A CA 1
ATOM 2231 C C . GLY A 1 319 ? -12.700 -32.494 29.299 1.00 87.75 319 GLY A C 1
ATOM 2232 O O . GLY A 1 319 ? -12.004 -33.340 28.731 1.00 87.75 319 GLY A O 1
ATOM 2233 N N . ASN A 1 320 ? -13.269 -31.490 28.623 1.00 90.19 320 ASN A N 1
ATOM 2234 C CA . ASN A 1 320 ? -13.017 -31.264 27.200 1.00 90.19 320 ASN A CA 1
ATOM 2235 C C . ASN A 1 320 ? -11.635 -30.630 27.009 1.00 90.19 320 ASN A C 1
ATOM 2237 O O . ASN A 1 320 ? -11.250 -29.721 27.741 1.00 90.19 320 ASN A O 1
ATOM 2241 N N . LYS A 1 321 ? -10.884 -31.090 26.003 1.00 93.12 321 LYS A N 1
ATOM 2242 C CA . LYS A 1 321 ? -9.557 -30.557 25.666 1.00 93.12 321 LYS A CA 1
ATOM 2243 C C . LYS A 1 321 ? -9.678 -29.199 24.971 1.00 93.12 321 LYS A C 1
ATOM 2245 O O . LYS A 1 321 ? -10.217 -29.129 23.870 1.00 93.12 321 LYS A O 1
ATOM 2250 N N . LEU A 1 322 ? -9.118 -28.165 25.597 1.00 91.88 322 LEU A N 1
ATOM 2251 C CA . LEU A 1 322 ? -9.029 -26.803 25.062 1.00 91.88 322 LEU A CA 1
ATOM 2252 C C . LEU A 1 322 ? -7.729 -26.586 24.276 1.00 91.88 322 LEU A C 1
ATOM 2254 O O . LEU A 1 322 ? -7.723 -25.825 23.314 1.00 91.88 322 LEU A O 1
ATOM 2258 N N . GLY A 1 323 ? -6.638 -27.257 24.665 1.00 92.56 323 GLY A N 1
ATOM 2259 C CA . GLY A 1 323 ? -5.326 -27.137 24.020 1.00 92.56 323 GLY A CA 1
ATOM 2260 C C . GLY A 1 323 ? -4.312 -28.179 24.499 1.00 92.56 323 GLY A C 1
ATOM 2261 O O . GLY A 1 323 ? -4.576 -28.957 25.417 1.00 92.56 323 GLY A O 1
ATOM 2262 N N . GLU A 1 324 ? -3.150 -28.218 23.852 1.00 93.31 324 GLU A N 1
ATOM 2263 C CA . GLU A 1 324 ? -1.999 -29.062 24.207 1.00 93.31 324 GLU A CA 1
ATOM 2264 C C . GLU A 1 324 ? -0.713 -28.463 23.636 1.00 93.31 324 GLU A C 1
ATOM 2266 O O . GLU A 1 324 ? -0.724 -27.869 22.558 1.00 93.31 324 GLU A O 1
ATOM 2271 N N . GLY A 1 325 ? 0.393 -28.636 24.353 1.00 88.06 325 GLY A N 1
ATOM 2272 C CA . GLY A 1 325 ? 1.728 -28.262 23.900 1.00 88.06 325 GLY A CA 1
ATOM 2273 C C . GLY A 1 325 ? 2.805 -28.877 24.788 1.00 88.06 325 GLY A C 1
ATOM 2274 O O . GLY A 1 325 ? 2.502 -29.637 25.706 1.00 88.06 325 GLY A O 1
ATOM 2275 N N . VAL A 1 326 ? 4.064 -28.557 24.505 1.00 85.12 326 VAL A N 1
ATOM 2276 C CA . VAL A 1 326 ? 5.229 -29.093 25.222 1.00 85.12 326 VAL A CA 1
ATOM 2277 C C . VAL A 1 326 ? 5.927 -27.961 25.973 1.00 85.12 326 VAL A C 1
ATOM 2279 O O . VAL A 1 326 ? 6.025 -26.851 25.450 1.00 85.12 326 VAL A O 1
ATOM 2282 N N . VAL A 1 327 ? 6.396 -28.234 27.191 1.00 76.00 327 VAL A N 1
ATOM 2283 C CA . VAL A 1 327 ? 7.234 -27.309 27.968 1.00 76.00 327 VAL A CA 1
ATOM 2284 C C . VAL A 1 327 ? 8.610 -27.190 27.310 1.00 76.00 327 VAL A C 1
ATOM 2286 O O . VAL A 1 327 ? 9.241 -28.200 26.988 1.00 76.00 327 VAL A O 1
ATOM 2289 N N . ASP A 1 328 ? 9.075 -25.963 27.108 1.00 70.56 328 ASP A N 1
ATOM 2290 C CA . ASP A 1 328 ? 10.311 -25.667 26.390 1.00 70.56 328 ASP A CA 1
ATOM 2291 C C . ASP A 1 328 ? 11.584 -25.994 27.200 1.00 70.56 328 ASP A C 1
ATOM 2293 O O . ASP A 1 328 ? 11.539 -26.419 28.355 1.00 70.56 328 ASP A O 1
ATOM 2297 N N . GLY A 1 329 ? 12.756 -25.780 26.592 1.00 62.81 329 GLY A N 1
ATOM 2298 C CA . GLY A 1 329 ? 14.053 -26.022 27.236 1.00 62.81 329 GLY A CA 1
ATOM 2299 C C . GLY A 1 329 ? 14.382 -25.110 28.429 1.00 62.81 329 GLY A C 1
ATOM 2300 O O . GLY A 1 329 ? 15.335 -25.401 29.152 1.00 62.81 329 GLY A O 1
ATOM 2301 N N . ASN A 1 330 ? 13.624 -24.030 28.643 1.00 65.62 330 ASN A N 1
ATOM 2302 C CA . ASN A 1 330 ? 13.769 -23.106 29.769 1.00 65.62 330 ASN A CA 1
ATOM 2303 C C . ASN A 1 330 ? 12.854 -23.489 30.948 1.00 65.62 330 ASN A C 1
ATOM 2305 O O . ASN A 1 330 ? 13.139 -23.119 32.088 1.00 65.62 330 ASN A O 1
ATOM 2309 N N . GLY A 1 331 ? 11.798 -24.265 30.683 1.00 71.88 331 GLY A N 1
ATOM 2310 C CA . GLY A 1 331 ? 10.767 -24.646 31.648 1.00 71.88 331 GLY A CA 1
ATOM 2311 C C . GLY A 1 331 ? 9.461 -23.865 31.491 1.00 71.88 331 GLY A C 1
ATOM 2312 O O . GLY A 1 331 ? 8.585 -24.003 32.343 1.00 71.88 331 GLY A O 1
ATOM 2313 N N . ASP A 1 332 ? 9.311 -23.072 30.428 1.00 72.44 332 ASP A N 1
ATOM 2314 C CA . ASP A 1 332 ? 8.118 -22.277 30.129 1.00 72.44 332 ASP A CA 1
ATOM 2315 C C . ASP A 1 332 ? 7.206 -23.001 29.121 1.00 72.44 332 ASP A C 1
ATOM 2317 O O . ASP A 1 332 ? 7.653 -23.811 28.308 1.00 72.44 332 ASP A O 1
ATOM 2321 N N . TYR A 1 333 ? 5.905 -22.702 29.131 1.00 85.06 333 TYR A N 1
ATOM 2322 C CA . TYR A 1 333 ? 4.985 -23.122 28.071 1.00 85.06 333 TYR A CA 1
ATOM 2323 C C . TYR A 1 333 ? 4.008 -22.014 27.668 1.00 85.06 333 TYR A C 1
ATOM 2325 O O . TYR A 1 333 ? 3.603 -21.174 28.474 1.00 85.06 333 TYR A O 1
ATOM 2333 N N . SER A 1 334 ? 3.591 -22.051 26.400 1.00 91.56 334 SER A N 1
ATOM 2334 C CA . SER A 1 334 ? 2.529 -21.218 25.832 1.00 91.56 334 SER A CA 1
ATOM 2335 C C . SER A 1 334 ? 1.692 -22.081 24.894 1.00 91.56 334 SER A C 1
ATOM 2337 O O . SER A 1 334 ? 2.153 -22.482 23.827 1.00 91.56 334 SER A O 1
ATOM 2339 N N . ILE A 1 335 ? 0.485 -22.432 25.331 1.00 90.50 335 ILE A N 1
ATOM 2340 C CA . ILE A 1 335 ? -0.387 -23.404 24.667 1.00 90.50 335 ILE A CA 1
ATOM 2341 C C . ILE A 1 335 ? -1.559 -22.657 24.030 1.00 90.50 335 ILE A C 1
ATOM 2343 O O . ILE A 1 335 ? -2.347 -22.068 24.771 1.00 90.50 335 ILE A O 1
ATOM 2347 N N . PRO A 1 336 ? -1.721 -22.683 22.694 1.00 87.81 336 PRO A N 1
ATOM 2348 C CA . PRO A 1 336 ? -2.934 -22.202 22.039 1.00 87.81 336 PRO A CA 1
ATOM 2349 C C . PRO A 1 336 ? -4.165 -22.955 22.547 1.00 87.81 336 PRO A C 1
ATOM 2351 O O . PRO A 1 336 ? -4.149 -24.186 22.625 1.00 87.81 336 PRO A O 1
ATOM 2354 N N . VAL A 1 337 ? -5.227 -22.220 22.877 1.00 91.56 337 VAL A N 1
ATOM 2355 C CA . VAL A 1 337 ? -6.482 -22.789 23.390 1.00 91.56 337 VAL A CA 1
ATOM 2356 C C . VAL A 1 337 ? -7.703 -22.292 22.625 1.00 91.56 337 VAL A C 1
ATOM 2358 O O . VAL A 1 337 ? -7.733 -21.172 22.115 1.00 91.56 337 VAL A O 1
ATOM 2361 N N . THR A 1 338 ? -8.738 -23.128 22.563 1.00 83.81 338 THR A N 1
ATOM 2362 C CA . THR A 1 338 ? -10.050 -22.754 22.027 1.00 83.81 338 THR A CA 1
ATOM 2363 C C . THR A 1 338 ? -11.007 -22.348 23.144 1.00 83.81 338 THR A C 1
ATOM 2365 O O . THR A 1 338 ? -11.443 -23.215 23.893 1.00 83.81 338 THR A O 1
ATOM 2368 N N . ASP A 1 339 ? -11.384 -21.067 23.163 1.00 79.50 339 ASP A N 1
ATOM 2369 C CA . ASP A 1 339 ? -12.416 -20.453 24.018 1.00 79.50 339 ASP A CA 1
ATOM 2370 C C . ASP A 1 339 ? -12.138 -20.497 25.540 1.00 79.50 339 ASP A C 1
ATOM 2372 O O . ASP A 1 339 ? -12.113 -21.549 26.175 1.00 79.50 339 ASP A O 1
ATOM 2376 N N . LEU A 1 340 ? -11.950 -19.316 26.139 1.00 88.25 340 LEU A N 1
ATOM 2377 C CA . LEU A 1 340 ? -11.781 -19.121 27.583 1.00 88.25 340 LEU A CA 1
ATOM 2378 C C . LEU A 1 340 ? -12.860 -18.149 28.093 1.00 88.25 340 LEU A C 1
ATOM 2380 O O . LEU A 1 340 ? -12.619 -16.937 28.110 1.00 88.25 340 LEU A O 1
ATOM 2384 N N . PRO A 1 341 ? -14.049 -18.640 28.486 1.00 84.94 341 PRO A N 1
ATOM 2385 C CA . PRO A 1 341 ? -15.111 -17.802 29.033 1.00 84.94 341 PRO A CA 1
ATOM 2386 C C . PRO A 1 341 ? -14.864 -17.435 30.507 1.00 84.94 341 PRO A C 1
ATOM 2388 O O . PRO A 1 341 ? -14.286 -18.207 31.275 1.00 84.94 341 PRO A O 1
ATOM 2391 N N . SER A 1 342 ? -15.341 -16.258 30.928 1.00 83.94 342 SER A N 1
ATOM 2392 C CA . SER A 1 342 ? -15.213 -15.778 32.312 1.00 83.94 342 SER A CA 1
ATOM 2393 C C . SER A 1 342 ? -15.755 -16.771 33.348 1.00 83.94 342 SER A C 1
ATOM 2395 O O . SER A 1 342 ? -16.939 -17.11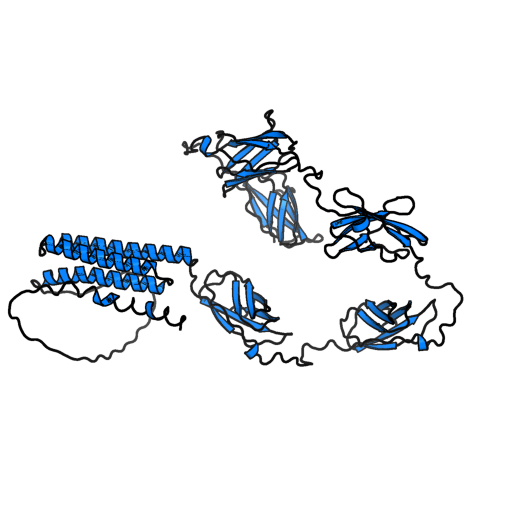1 33.341 1.00 83.94 342 SER A O 1
ATOM 2397 N N . GLY A 1 343 ? -14.931 -17.113 34.341 1.00 80.31 343 GLY A N 1
ATOM 2398 C CA . GLY A 1 343 ? -15.308 -17.944 35.486 1.00 80.31 343 GLY A CA 1
ATOM 2399 C C . GLY A 1 343 ? -15.191 -19.453 35.257 1.00 80.31 343 GLY A C 1
ATOM 2400 O O . GLY A 1 343 ? -15.516 -20.214 36.169 1.00 80.31 343 GLY A O 1
ATOM 2401 N N . GLU A 1 344 ? -14.730 -19.888 34.084 1.00 90.25 344 GLU A N 1
ATOM 2402 C CA . GLU A 1 344 ? -14.424 -21.292 33.800 1.00 90.25 344 GLU A CA 1
ATOM 2403 C C . GLU A 1 344 ? -13.197 -21.763 34.600 1.00 90.25 344 GLU A C 1
ATOM 2405 O O . GLU A 1 344 ? -12.262 -20.989 34.816 1.00 90.25 344 GLU A O 1
ATOM 2410 N N . GLU A 1 345 ? -13.175 -23.020 35.053 1.00 93.81 345 GLU A N 1
ATOM 2411 C CA . GLU A 1 345 ? -11.996 -23.604 35.709 1.00 93.81 345 GLU A CA 1
ATOM 2412 C C . GLU A 1 345 ? -11.238 -24.466 34.701 1.00 93.81 345 GLU A C 1
ATOM 2414 O O . GLU A 1 345 ? -11.726 -25.511 34.276 1.00 93.81 345 GLU A O 1
ATOM 2419 N N . ILE A 1 346 ? -10.029 -24.036 34.334 1.00 96.25 346 ILE A N 1
ATOM 2420 C CA . ILE A 1 346 ? -9.150 -24.821 33.470 1.00 96.25 346 ILE A CA 1
ATOM 2421 C C . ILE A 1 346 ? -8.195 -25.680 34.296 1.00 96.25 346 ILE A C 1
ATOM 2423 O O . ILE A 1 346 ? -7.700 -25.260 35.345 1.00 96.25 346 ILE A O 1
ATOM 2427 N N . THR A 1 347 ? -7.899 -26.875 33.791 1.00 96.25 347 THR A N 1
ATOM 2428 C CA . THR A 1 347 ? -6.924 -27.808 34.363 1.00 96.25 347 THR A CA 1
ATOM 2429 C C . THR A 1 347 ? -5.763 -28.007 33.394 1.00 96.25 347 THR A C 1
ATOM 2431 O O . THR A 1 347 ? -5.970 -28.455 32.269 1.00 96.25 347 THR A O 1
ATOM 2434 N N . ALA A 1 348 ? -4.536 -27.729 33.838 1.00 96.75 348 ALA A N 1
ATOM 2435 C CA . ALA A 1 348 ? -3.306 -28.088 33.136 1.00 96.75 348 ALA A CA 1
ATOM 2436 C C . ALA A 1 348 ? -2.774 -29.420 33.680 1.00 96.75 348 ALA A C 1
ATOM 2438 O O . ALA A 1 348 ? -2.397 -29.512 34.852 1.00 96.75 348 ALA A O 1
ATOM 2439 N N . THR A 1 349 ? -2.751 -30.451 32.837 1.00 95.81 349 THR A N 1
ATOM 2440 C CA . THR A 1 349 ? -2.292 -31.801 33.192 1.00 95.81 349 THR A CA 1
ATOM 2441 C C . THR A 1 349 ? -0.989 -32.125 32.455 1.00 95.81 349 THR A C 1
ATOM 2443 O O . THR A 1 349 ? -1.013 -32.209 31.227 1.00 95.81 349 THR A O 1
ATOM 2446 N N . PRO A 1 350 ? 0.140 -32.302 33.167 1.00 94.69 350 PRO A N 1
ATOM 2447 C CA . PRO A 1 350 ? 1.431 -32.651 32.579 1.00 94.69 350 PRO A CA 1
ATOM 2448 C C . PRO A 1 350 ? 1.520 -34.155 32.287 1.00 94.69 350 PRO A C 1
ATOM 2450 O O . PRO A 1 350 ? 0.956 -34.986 33.009 1.00 94.69 350 PRO A O 1
ATOM 2453 N N . SER A 1 351 ? 2.288 -34.527 31.268 1.00 88.50 351 SER A N 1
ATOM 2454 C CA . SER A 1 351 ? 2.623 -35.921 30.994 1.00 88.50 351 SER A CA 1
ATOM 2455 C C . SER A 1 351 ? 3.953 -36.072 30.260 1.00 88.50 351 SER A C 1
ATOM 2457 O O . SER A 1 351 ? 4.281 -35.277 29.385 1.00 88.50 351 SER A O 1
ATOM 2459 N N . ILE A 1 352 ? 4.701 -37.125 30.586 1.00 83.56 352 ILE A N 1
ATOM 2460 C CA . ILE A 1 352 ? 5.964 -37.474 29.927 1.00 83.56 352 ILE A CA 1
ATOM 2461 C C . ILE A 1 352 ? 6.022 -38.986 29.708 1.00 83.56 352 ILE A C 1
ATOM 2463 O O . ILE A 1 352 ? 5.715 -39.773 30.605 1.00 83.56 352 ILE A O 1
ATOM 2467 N N . ASN A 1 353 ? 6.353 -39.410 28.485 1.00 73.12 353 ASN A N 1
ATOM 2468 C CA . ASN A 1 353 ? 6.411 -40.822 28.074 1.00 73.12 353 ASN A CA 1
ATOM 2469 C C . ASN A 1 353 ? 5.140 -41.644 28.413 1.00 73.12 353 ASN A C 1
ATOM 2471 O O . ASN A 1 353 ? 5.208 -42.852 28.629 1.00 73.12 353 ASN A O 1
ATOM 2475 N N . GLY A 1 354 ? 3.972 -40.990 28.471 1.00 73.25 354 GLY A N 1
ATOM 2476 C CA . GLY A 1 354 ? 2.683 -41.595 28.839 1.00 73.25 354 GLY A CA 1
ATOM 2477 C C . GLY A 1 354 ? 2.386 -41.662 30.345 1.00 73.25 354 GLY A C 1
ATOM 2478 O O . GLY A 1 354 ? 1.270 -42.019 30.721 1.00 73.25 354 GLY A O 1
ATOM 2479 N N . ASN A 1 355 ? 3.330 -41.286 31.213 1.00 75.56 355 ASN A N 1
ATOM 2480 C CA . ASN A 1 355 ? 3.084 -41.106 32.644 1.00 75.56 355 ASN A CA 1
ATOM 2481 C C . ASN A 1 355 ? 2.491 -39.714 32.905 1.00 75.56 355 ASN A C 1
ATOM 2483 O O . ASN A 1 355 ? 2.960 -38.730 32.340 1.00 75.56 355 ASN A O 1
ATOM 2487 N N . VAL A 1 356 ? 1.484 -39.626 33.777 1.00 87.38 356 VAL A N 1
ATOM 2488 C CA . VAL A 1 356 ? 0.783 -38.373 34.114 1.00 87.38 356 VAL A CA 1
ATOM 2489 C C . VAL A 1 356 ? 1.294 -37.821 35.451 1.00 87.38 356 VAL A C 1
ATOM 2491 O O . VAL A 1 356 ? 1.366 -38.551 36.445 1.00 87.38 356 VAL A O 1
ATOM 2494 N N . GLY A 1 357 ? 1.656 -36.536 35.475 1.00 88.31 357 GLY A N 1
ATOM 2495 C CA . GLY A 1 357 ? 2.068 -35.820 36.690 1.00 88.31 357 GLY A CA 1
ATOM 2496 C C . GLY A 1 357 ? 0.885 -35.198 37.447 1.00 88.31 357 GLY A C 1
ATOM 2497 O O . GLY A 1 357 ? -0.271 -35.327 37.048 1.00 88.31 357 GLY A O 1
ATOM 2498 N N . THR A 1 358 ? 1.152 -34.510 38.559 1.00 92.69 358 THR A N 1
ATOM 2499 C CA . THR A 1 358 ? 0.106 -33.789 39.301 1.00 92.69 358 THR A CA 1
ATOM 2500 C C . THR A 1 358 ? -0.385 -32.594 38.478 1.00 92.69 358 THR A C 1
ATOM 2502 O O . THR A 1 358 ? 0.409 -31.743 38.089 1.00 92.69 358 THR A O 1
ATOM 2505 N N . SER A 1 359 ? -1.693 -32.472 38.252 1.00 94.62 359 SER A N 1
ATOM 2506 C CA . SER A 1 359 ? -2.269 -31.322 37.543 1.00 94.62 359 SER A CA 1
ATOM 2507 C C . SER A 1 359 ? -2.258 -30.022 38.370 1.00 94.62 359 SER A C 1
ATOM 2509 O O . SER A 1 359 ? -2.131 -30.014 39.601 1.00 94.62 359 SER A O 1
ATOM 2511 N N . SER A 1 360 ? -2.458 -28.894 37.693 1.00 94.12 360 SER A N 1
ATOM 2512 C CA . SER A 1 360 ? -2.794 -27.596 38.296 1.00 94.12 360 SER A CA 1
ATOM 2513 C C . SER A 1 360 ? -4.121 -27.082 37.755 1.00 94.12 360 SER A C 1
ATOM 2515 O O . SER A 1 360 ? -4.494 -27.429 36.639 1.00 94.12 360 SER A O 1
ATOM 2517 N N . THR A 1 361 ? -4.819 -26.250 38.528 1.00 94.50 361 THR A N 1
ATOM 2518 C CA . THR A 1 361 ? -6.053 -25.582 38.095 1.00 94.50 361 THR A CA 1
ATOM 2519 C C . THR A 1 361 ? -5.937 -24.069 38.231 1.00 94.50 361 THR A C 1
ATOM 2521 O O . THR A 1 361 ? -5.191 -23.569 39.078 1.00 94.50 361 THR A O 1
ATOM 2524 N N . ALA A 1 362 ? -6.666 -23.344 37.387 1.00 91.19 362 ALA A N 1
ATOM 2525 C CA . ALA A 1 362 ? -6.835 -21.898 37.468 1.00 91.19 362 ALA A CA 1
ATOM 2526 C C . ALA A 1 362 ? -8.241 -21.514 36.992 1.00 91.19 362 ALA A C 1
ATOM 2528 O O . ALA A 1 362 ? -8.745 -22.072 36.019 1.00 91.19 362 ALA A O 1
ATOM 2529 N N . THR A 1 363 ? -8.871 -20.542 37.651 1.00 89.88 363 THR A N 1
ATOM 2530 C CA . THR A 1 363 ? -10.139 -19.969 37.182 1.00 89.88 363 THR A CA 1
ATOM 2531 C C . THR A 1 363 ? -9.847 -18.833 36.208 1.00 89.88 363 THR A C 1
ATOM 2533 O O . THR A 1 363 ? -9.083 -17.930 36.549 1.00 89.88 363 THR A O 1
ATOM 2536 N N . VAL A 1 364 ? -10.461 -18.846 35.025 1.00 87.62 364 VAL A N 1
ATOM 2537 C CA . VAL A 1 364 ? -10.417 -17.741 34.058 1.00 87.62 364 VAL A CA 1
ATOM 2538 C C . VAL A 1 364 ? -11.063 -16.512 34.690 1.00 87.62 364 VAL A C 1
ATOM 2540 O O . VAL A 1 364 ? -12.243 -16.537 35.045 1.00 87.62 364 VAL A O 1
ATOM 2543 N N . LEU A 1 365 ? -10.302 -15.430 34.859 1.00 72.81 365 LEU A N 1
ATOM 2544 C CA . LEU A 1 365 ? -10.869 -14.174 35.345 1.00 72.81 365 LEU A CA 1
ATOM 2545 C C . LEU A 1 365 ? -11.743 -13.531 34.258 1.00 72.81 365 LEU A C 1
ATOM 2547 O O . LEU A 1 365 ? -11.426 -13.665 33.073 1.00 72.81 365 LEU A O 1
ATOM 2551 N N . PRO A 1 366 ? -12.815 -12.805 34.632 1.00 64.88 366 PRO A N 1
ATOM 2552 C CA . PRO A 1 366 ? -13.529 -11.962 33.682 1.00 64.88 366 PRO A CA 1
ATOM 2553 C C . PRO A 1 366 ? -12.552 -11.027 32.986 1.00 64.88 366 PRO A C 1
ATOM 2555 O O . PRO A 1 366 ? -11.609 -10.528 33.613 1.00 64.88 366 PRO A O 1
ATOM 2558 N N . LYS A 1 367 ? -12.799 -10.752 31.704 1.00 61.72 367 LYS A N 1
ATOM 2559 C CA . LYS A 1 367 ? -12.019 -9.753 30.987 1.00 61.72 367 LYS A CA 1
ATOM 2560 C C . LYS A 1 367 ? -12.181 -8.448 31.759 1.00 61.72 367 LYS A C 1
ATOM 2562 O O . LYS A 1 367 ? -13.325 -8.096 32.060 1.00 61.72 367 LYS A O 1
ATOM 2567 N N . PRO A 1 368 ? -11.097 -7.739 32.126 1.00 48.50 368 PRO A N 1
ATOM 2568 C CA . PRO A 1 368 ? -11.247 -6.473 32.819 1.00 48.50 368 PRO A CA 1
ATOM 2569 C C . PRO A 1 368 ? -12.133 -5.575 31.958 1.00 48.50 368 PRO A C 1
ATOM 2571 O O . PRO A 1 368 ? -11.796 -5.282 30.807 1.00 48.50 368 PRO A O 1
ATOM 2574 N N . GLU A 1 369 ? -13.290 -5.175 32.500 1.00 43.97 369 GLU A N 1
ATOM 2575 C CA . GLU A 1 369 ? -14.109 -4.147 31.867 1.00 43.97 369 GLU A CA 1
ATOM 2576 C C . GLU A 1 369 ? -13.198 -2.948 31.588 1.00 43.97 369 GLU A C 1
ATOM 2578 O O . GLU A 1 369 ? -12.335 -2.614 32.407 1.00 43.97 369 GLU A O 1
ATOM 2583 N N . VAL A 1 370 ? -13.368 -2.292 30.436 1.00 39.62 370 VAL A N 1
ATOM 2584 C CA . VAL A 1 370 ? -12.612 -1.074 30.106 1.00 39.62 370 VAL A CA 1
ATOM 2585 C C . VAL A 1 370 ? -13.133 0.049 31.011 1.00 39.62 370 VAL A C 1
ATOM 2587 O O . VAL A 1 370 ? -14.029 0.812 30.658 1.00 39.62 370 VAL A O 1
ATOM 2590 N N . GLY A 1 371 ? -12.617 0.041 32.241 1.00 39.50 371 GLY A N 1
ATOM 2591 C CA . GLY A 1 371 ? -13.318 0.485 33.446 1.00 39.50 371 GLY A CA 1
ATOM 2592 C C . GLY A 1 371 ? -12.381 0.787 34.622 1.00 39.50 371 GLY A C 1
ATOM 2593 O O . GLY A 1 371 ? -12.807 0.757 35.771 1.00 39.50 371 GLY A O 1
ATOM 2594 N N . GLY A 1 372 ? -11.121 1.129 34.330 1.00 45.50 372 GLY A N 1
ATOM 2595 C CA . GLY A 1 372 ? -10.246 1.881 35.237 1.00 45.50 372 GLY A CA 1
ATOM 2596 C C . GLY A 1 372 ? -9.484 1.076 36.296 1.00 45.50 372 GLY A C 1
ATOM 2597 O O . GLY A 1 372 ? -9.833 1.111 37.474 1.00 45.50 372 GLY A O 1
ATOM 2598 N N . GLY A 1 373 ? -8.359 0.476 35.903 1.00 35.91 373 GLY A N 1
ATOM 2599 C CA . GLY A 1 373 ? -7.330 -0.003 36.830 1.00 35.91 373 GLY A CA 1
ATOM 2600 C C . GLY A 1 373 ? -6.128 -0.617 36.096 1.00 35.91 373 GLY A C 1
ATOM 2601 O O . GLY A 1 373 ? -6.331 -1.452 35.226 1.00 35.91 373 GLY A O 1
ATOM 2602 N N . GLU A 1 374 ? -4.875 -0.263 36.388 1.00 40.25 374 GLU A N 1
ATOM 2603 C CA . GLU A 1 374 ? -4.421 0.879 37.198 1.00 40.25 374 GLU A CA 1
ATOM 2604 C C . GLU A 1 374 ? -4.468 2.196 36.401 1.00 40.25 374 GLU A C 1
ATOM 2606 O O . GLU A 1 374 ? -4.500 2.203 35.172 1.00 40.25 374 GLU A O 1
ATOM 2611 N N . ALA A 1 375 ? -4.470 3.331 37.102 1.00 43.59 375 ALA A N 1
ATOM 2612 C CA . ALA A 1 375 ? -4.293 4.625 36.457 1.00 43.59 375 ALA A CA 1
ATOM 2613 C C . ALA A 1 375 ? -2.796 4.910 36.257 1.00 43.59 375 ALA A C 1
ATOM 2615 O O . 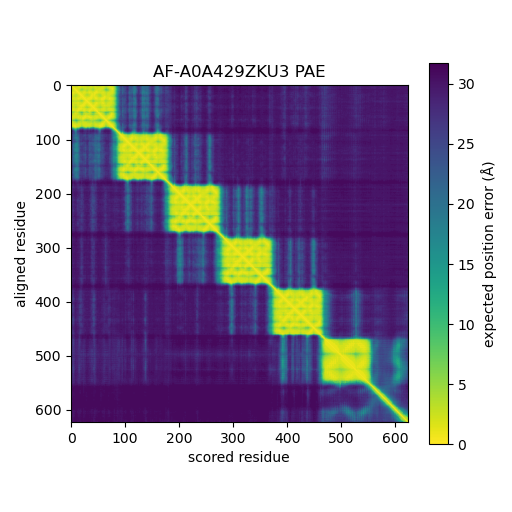ALA A 1 375 ? -2.153 5.517 37.116 1.00 43.59 375 ALA A O 1
ATOM 2616 N N . GLU A 1 376 ? -2.269 4.554 35.082 1.00 45.94 376 GLU A N 1
ATOM 2617 C CA . GLU A 1 376 ? -1.290 5.445 34.452 1.00 45.94 376 GLU A CA 1
ATOM 2618 C C . GLU A 1 376 ? -1.886 6.860 34.433 1.00 45.94 376 GLU A C 1
ATOM 2620 O O . GLU A 1 376 ? -3.082 7.025 34.160 1.00 45.94 376 GLU A O 1
ATOM 2625 N N . ASP A 1 377 ? -1.085 7.888 34.728 1.00 51.78 377 ASP A N 1
ATOM 2626 C CA . ASP A 1 377 ? -1.586 9.264 34.747 1.00 51.78 377 ASP A CA 1
ATOM 2627 C C . ASP A 1 377 ? -1.792 9.790 33.318 1.00 51.78 377 ASP A C 1
ATOM 2629 O O . ASP A 1 377 ? -1.021 10.586 32.774 1.00 51.78 377 ASP A O 1
ATOM 2633 N N . ILE A 1 378 ? -2.896 9.359 32.704 1.00 58.81 378 ILE A N 1
ATOM 2634 C CA . ILE A 1 378 ? -3.455 9.988 31.509 1.00 58.81 378 ILE A CA 1
ATOM 2635 C C . ILE A 1 378 ? -3.806 11.464 31.784 1.00 58.81 378 ILE A C 1
ATOM 2637 O O . ILE A 1 378 ? -3.891 12.270 30.860 1.00 58.81 378 ILE A O 1
ATOM 2641 N N . GLY A 1 379 ? -3.912 11.873 33.048 1.00 67.25 379 GLY A N 1
ATOM 2642 C CA . GLY A 1 379 ? -4.243 13.227 33.445 1.00 67.25 379 GLY A CA 1
ATOM 2643 C C . GLY A 1 379 ? -5.736 13.504 33.333 1.00 67.25 379 GLY A C 1
ATOM 2644 O O . GLY A 1 379 ? -6.596 12.632 33.444 1.00 67.25 379 GLY A O 1
ATOM 2645 N N . THR A 1 380 ? -6.062 14.774 33.134 1.00 81.31 380 THR A N 1
ATOM 2646 C CA . THR A 1 380 ? -7.448 15.234 33.000 1.00 81.31 380 THR A CA 1
ATOM 2647 C C . THR A 1 380 ? -7.937 15.142 31.549 1.00 81.31 380 THR A C 1
ATOM 2649 O O . THR A 1 380 ? -7.121 15.222 30.627 1.00 81.31 380 THR A O 1
ATOM 2652 N N . PRO A 1 381 ? -9.261 15.110 31.304 1.00 81.69 381 PRO A N 1
ATOM 2653 C CA . PRO A 1 381 ? -9.810 15.278 29.958 1.00 81.69 381 PRO A CA 1
ATOM 2654 C C . PRO A 1 381 ? -9.294 16.538 29.238 1.00 81.69 381 PRO A C 1
ATOM 2656 O O . PRO A 1 381 ? -9.107 16.517 28.024 1.00 81.69 381 PRO A O 1
ATOM 2659 N N . GLU A 1 382 ? -8.989 17.613 29.974 1.00 85.75 382 GLU A N 1
ATOM 2660 C CA . GLU A 1 382 ? -8.469 18.864 29.407 1.00 85.75 382 GLU A CA 1
ATOM 2661 C C . GLU A 1 382 ? -6.997 18.765 28.968 1.00 85.75 382 GLU A C 1
ATOM 2663 O O . GLU A 1 382 ? -6.607 19.416 28.004 1.00 85.75 382 GLU A O 1
ATOM 2668 N N . SER A 1 383 ? -6.178 17.911 29.595 1.00 85.50 383 SER A N 1
ATOM 2669 C CA . SER A 1 383 ? -4.789 17.661 29.152 1.00 85.50 383 SER A CA 1
ATOM 2670 C C . SER A 1 383 ? -4.687 16.812 27.877 1.00 85.50 383 SER A C 1
ATOM 2672 O O . SER A 1 383 ? -3.592 16.644 27.348 1.00 85.50 383 SER A O 1
ATOM 2674 N N . HIS A 1 384 ? -5.819 16.320 27.372 1.00 88.38 384 HIS A N 1
ATOM 2675 C CA . HIS A 1 384 ? -5.961 15.656 26.075 1.00 88.38 384 HIS A CA 1
ATOM 2676 C C . HIS A 1 384 ? -6.556 16.574 24.989 1.00 88.38 384 HIS A C 1
ATOM 2678 O O . HIS A 1 384 ? -6.743 16.157 23.850 1.00 88.38 384 HIS A O 1
ATOM 2684 N N . LYS A 1 385 ? -6.899 17.827 25.319 1.00 91.75 385 LYS A N 1
ATOM 2685 C CA . LYS A 1 385 ? -7.672 18.705 24.433 1.00 91.75 385 LYS A CA 1
ATOM 2686 C C . LYS A 1 385 ? -6.905 19.055 23.141 1.00 91.75 385 LYS A C 1
ATOM 2688 O O . LYS A 1 385 ? -5.896 19.758 23.225 1.00 91.75 385 LYS A O 1
ATOM 2693 N N . PRO A 1 386 ? -7.394 18.677 21.943 1.00 94.00 386 PRO A N 1
ATOM 2694 C CA . PRO A 1 386 ? -6.697 18.961 20.699 1.00 94.00 386 PRO A CA 1
ATOM 2695 C C . PRO A 1 386 ? -6.904 20.411 20.255 1.00 94.00 386 PRO A C 1
ATOM 2697 O O . PRO A 1 386 ? -7.932 21.040 20.538 1.00 94.00 386 PRO A O 1
ATOM 2700 N N . THR A 1 387 ? -5.956 20.928 19.482 1.00 93.06 387 THR A N 1
ATOM 2701 C CA . THR A 1 387 ? -6.165 22.089 18.610 1.00 93.06 387 THR A CA 1
ATOM 2702 C C . THR A 1 387 ? -6.692 21.627 17.247 1.00 93.06 387 THR A C 1
ATOM 2704 O O . THR A 1 387 ? -6.685 20.436 16.939 1.00 93.06 387 THR A O 1
ATOM 2707 N N . ILE A 1 388 ? -7.176 22.557 16.421 1.00 93.81 388 ILE A N 1
ATOM 2708 C CA . ILE A 1 388 ? -7.543 22.287 15.024 1.00 93.81 388 ILE A CA 1
ATOM 2709 C C . ILE A 1 388 ? -6.936 23.403 14.173 1.00 93.81 388 ILE A C 1
ATOM 2711 O O . ILE A 1 388 ? -7.246 24.580 14.391 1.00 93.81 388 ILE A O 1
ATOM 2715 N N . ASN A 1 389 ? -6.099 23.049 13.199 1.00 87.81 389 ASN A N 1
ATOM 2716 C CA . ASN A 1 389 ? -5.669 23.977 12.159 1.00 87.81 389 ASN A CA 1
ATOM 2717 C C . ASN A 1 389 ? -6.894 24.330 11.317 1.00 87.81 389 ASN A C 1
ATOM 2719 O O . ASN A 1 389 ? -7.597 23.447 10.842 1.00 87.81 389 ASN A O 1
ATOM 2723 N N . GLN A 1 390 ? -7.181 25.623 11.179 1.00 92.12 390 GLN A N 1
ATOM 2724 C CA . GLN A 1 390 ? -8.441 26.116 10.622 1.00 92.12 390 GLN A CA 1
ATOM 2725 C C . GLN A 1 390 ? -8.752 25.520 9.231 1.00 92.12 390 GLN A C 1
ATOM 2727 O O . GLN A 1 390 ? -8.131 25.965 8.265 1.00 92.12 390 GLN A O 1
ATOM 2732 N N . PRO A 1 391 ? -9.761 24.633 9.098 1.00 87.69 391 PRO A N 1
ATOM 2733 C CA . PRO A 1 391 ? -10.116 24.051 7.810 1.00 87.69 391 PRO A CA 1
ATOM 2734 C C . PRO A 1 391 ? -10.846 25.054 6.914 1.00 87.69 391 PRO A C 1
ATOM 2736 O O . PRO A 1 391 ? -11.515 25.987 7.399 1.00 87.69 391 PRO A O 1
ATOM 2739 N N . THR A 1 392 ? -10.753 24.830 5.609 1.00 83.62 392 THR A N 1
ATOM 2740 C CA . THR A 1 392 ? -11.434 25.579 4.554 1.00 83.62 392 THR A CA 1
ATOM 2741 C C . THR A 1 392 ? -12.279 24.681 3.639 1.00 83.62 392 THR A C 1
ATOM 2743 O O . THR A 1 392 ? -12.230 23.457 3.691 1.00 83.62 392 THR A O 1
ATOM 2746 N N . GLU A 1 393 ? -13.159 25.307 2.865 1.00 84.44 393 GLU A N 1
ATOM 2747 C CA . GLU A 1 393 ? -14.052 24.654 1.903 1.00 84.44 393 GLU A CA 1
ATOM 2748 C C . GLU A 1 393 ? -13.254 23.899 0.829 1.00 84.44 393 GLU A C 1
ATOM 2750 O O . GLU A 1 393 ? -12.464 24.506 0.103 1.00 84.44 393 GLU A O 1
ATOM 2755 N N . GLY A 1 394 ? -13.500 22.594 0.712 1.00 72.19 394 GLY A N 1
ATOM 2756 C CA . GLY A 1 394 ? -12.785 21.691 -0.189 1.00 72.19 394 GLY A CA 1
ATOM 2757 C C . GLY A 1 394 ? -11.608 20.942 0.444 1.00 72.19 394 GLY A C 1
ATOM 2758 O O . GLY A 1 394 ? -11.085 20.034 -0.199 1.00 72.19 394 GLY A O 1
ATOM 2759 N N . ASP A 1 395 ? -11.214 21.257 1.684 1.00 80.25 395 ASP A N 1
ATOM 2760 C CA . ASP A 1 395 ? -10.192 20.493 2.407 1.00 80.25 395 ASP A CA 1
ATOM 2761 C C . ASP A 1 395 ? -10.650 19.026 2.574 1.00 80.25 395 ASP A C 1
ATOM 2763 O O . ASP A 1 395 ? -11.757 18.762 3.049 1.00 80.25 395 ASP A O 1
ATOM 2767 N N . THR A 1 396 ? -9.795 18.069 2.200 1.00 89.94 396 THR A N 1
ATOM 2768 C CA . THR A 1 396 ? -9.995 16.613 2.390 1.00 89.94 396 THR A CA 1
ATOM 2769 C C . THR A 1 396 ? -9.188 16.046 3.559 1.00 89.94 396 THR A C 1
ATOM 2771 O O . THR A 1 396 ? -9.200 14.842 3.815 1.00 89.94 396 THR A O 1
ATOM 2774 N N . THR A 1 397 ? -8.479 16.905 4.291 1.00 85.38 397 THR A N 1
ATOM 2775 C CA . THR A 1 397 ? -7.756 16.557 5.513 1.00 85.38 397 THR A CA 1
ATOM 2776 C C . THR A 1 397 ? -8.005 17.605 6.588 1.00 85.38 397 THR A C 1
ATOM 2778 O O . THR A 1 397 ? -8.052 18.804 6.320 1.00 85.38 397 THR A O 1
ATOM 2781 N N . VAL A 1 398 ? -8.145 17.156 7.833 1.00 88.94 398 VAL A N 1
ATOM 2782 C CA . VAL A 1 398 ? -8.131 18.022 9.015 1.00 88.94 398 VAL A CA 1
ATOM 2783 C C . VAL A 1 398 ? -6.841 17.755 9.767 1.00 88.94 398 VAL A C 1
ATOM 2785 O O . VAL A 1 398 ? -6.538 16.612 10.107 1.00 88.94 398 VAL A O 1
ATOM 2788 N N . THR A 1 399 ? -6.093 18.819 10.041 1.00 91.00 399 THR A N 1
ATOM 2789 C CA . THR A 1 399 ? -4.854 18.756 10.820 1.00 91.00 399 THR A CA 1
ATOM 2790 C C . THR A 1 399 ? -4.983 19.544 12.117 1.00 91.00 399 THR A C 1
ATOM 2792 O O . THR A 1 399 ? -5.861 20.397 12.269 1.00 91.00 399 THR A O 1
ATOM 2795 N N . GLY A 1 400 ? -4.091 19.283 13.061 1.00 92.69 400 GLY A N 1
ATOM 2796 C CA . GLY A 1 400 ? -3.997 20.007 14.322 1.00 92.69 400 GLY A CA 1
ATOM 2797 C C . GLY A 1 400 ? -2.990 19.337 15.244 1.00 92.69 400 GLY A C 1
ATOM 2798 O O . GLY A 1 400 ? -2.254 18.453 14.817 1.00 92.69 400 GLY A O 1
ATOM 2799 N N . THR A 1 401 ? -2.990 19.740 16.512 1.00 90.56 401 THR A N 1
ATOM 2800 C CA . THR A 1 401 ? -2.146 19.133 17.549 1.00 90.56 401 THR A CA 1
ATOM 2801 C C . THR A 1 401 ? -2.974 18.495 18.659 1.00 90.56 401 THR A C 1
ATOM 2803 O O . THR A 1 401 ? -4.111 18.902 18.902 1.00 90.56 401 THR A O 1
ATOM 2806 N N . GLY A 1 402 ? -2.410 17.516 19.359 1.00 90.81 402 GLY A N 1
ATOM 2807 C CA . GLY A 1 402 ? -3.010 16.851 20.517 1.00 90.81 402 GLY A CA 1
ATOM 2808 C C . GLY A 1 402 ? -1.943 16.299 21.463 1.00 90.81 402 GLY A C 1
ATOM 2809 O O . GLY A 1 402 ? -0.782 16.704 21.402 1.00 90.81 402 GLY A O 1
ATOM 2810 N N . LYS A 1 403 ? -2.323 15.367 22.341 1.00 85.88 403 LYS A N 1
ATOM 2811 C CA . LYS A 1 403 ? -1.366 14.613 23.159 1.00 85.88 403 LYS A CA 1
ATOM 2812 C C . LYS A 1 403 ? -0.936 13.345 22.390 1.00 85.88 403 LYS A C 1
ATOM 2814 O O . LYS A 1 403 ? -1.819 12.636 21.911 1.00 85.88 403 LYS A O 1
ATOM 2819 N N . PRO A 1 404 ? 0.374 13.057 22.240 1.00 83.81 404 PRO A N 1
ATOM 2820 C CA . PRO A 1 404 ? 0.861 11.871 21.532 1.00 83.81 404 PRO A CA 1
ATOM 2821 C C . PRO A 1 404 ? 0.192 10.568 21.981 1.00 83.81 404 PRO A C 1
ATOM 2823 O O . PRO A 1 404 ? 0.047 10.328 23.180 1.00 83.81 404 PRO A O 1
ATOM 2826 N N . GLY A 1 405 ? -0.191 9.730 21.015 1.00 76.94 405 GLY A N 1
ATOM 2827 C CA . GLY A 1 405 ? -0.897 8.465 21.245 1.00 76.94 405 GLY A CA 1
ATOM 2828 C C . GLY A 1 405 ? -2.425 8.575 21.342 1.00 76.94 405 GLY A C 1
ATOM 2829 O O . GLY A 1 405 ? -3.102 7.548 21.298 1.00 76.94 405 GLY A O 1
ATOM 2830 N N . ASP A 1 406 ? -2.996 9.781 21.418 1.00 89.50 406 ASP A N 1
ATOM 2831 C CA . ASP A 1 406 ? -4.451 9.959 21.401 1.00 89.50 406 ASP A CA 1
ATOM 2832 C C . ASP A 1 406 ? -5.054 9.529 20.064 1.00 89.50 406 ASP A C 1
ATOM 2834 O O . ASP A 1 406 ? -4.620 9.968 19.000 1.00 89.50 406 ASP A O 1
ATOM 2838 N N . THR A 1 407 ? -6.139 8.758 20.108 1.00 91.25 407 THR A N 1
ATOM 2839 C CA . THR A 1 407 ? -7.011 8.572 18.943 1.00 91.25 407 THR A CA 1
ATOM 2840 C C . THR A 1 407 ? -7.954 9.767 18.838 1.00 91.25 407 THR A C 1
ATOM 2842 O O . THR A 1 407 ? -8.723 10.033 19.763 1.00 91.25 407 THR A O 1
ATOM 2845 N N . VAL A 1 408 ? -7.912 10.493 17.723 1.00 94.50 408 VAL A N 1
ATOM 2846 C CA . VAL A 1 408 ? -8.768 11.651 17.436 1.00 94.50 408 VAL A CA 1
ATOM 2847 C C . VAL A 1 408 ? -9.874 11.273 16.456 1.00 94.50 408 VAL A C 1
ATOM 2849 O O . VAL A 1 408 ? -9.614 10.915 15.310 1.00 94.50 408 VAL A O 1
ATOM 2852 N N . VAL A 1 409 ? -11.129 11.391 16.894 1.00 95.56 409 VAL A N 1
ATOM 2853 C CA . VAL A 1 409 ? -12.322 11.165 16.063 1.00 95.56 409 VAL A CA 1
ATOM 2854 C C . VAL A 1 409 ? -12.899 12.503 15.627 1.00 95.56 409 VAL A C 1
ATOM 2856 O O . VAL A 1 409 ? -13.143 13.375 16.465 1.00 95.56 409 VAL A O 1
ATOM 2859 N N . ILE A 1 410 ? -13.155 12.659 14.330 1.00 96.94 410 ILE A N 1
ATOM 2860 C CA . ILE A 1 410 ? -13.715 13.881 13.748 1.00 96.94 410 ILE A CA 1
ATOM 2861 C C . ILE A 1 410 ? -15.169 13.631 13.366 1.00 96.94 410 ILE A C 1
ATOM 2863 O O . ILE A 1 410 ? -15.463 12.686 12.633 1.00 96.94 410 ILE A O 1
ATOM 2867 N N . THR A 1 411 ? -16.077 14.480 13.846 1.00 94.75 411 THR A N 1
ATOM 2868 C CA . THR A 1 411 ? -17.507 14.420 13.517 1.00 94.75 411 THR A CA 1
ATOM 2869 C C . THR A 1 411 ? -18.026 15.731 12.947 1.00 94.75 411 THR A C 1
ATOM 2871 O O . THR A 1 411 ? -17.470 16.797 13.215 1.00 94.75 411 THR A O 1
ATOM 2874 N N . ASP A 1 412 ? -19.142 15.653 12.227 1.00 91.94 412 ASP A N 1
ATOM 2875 C CA . ASP A 1 412 ? -19.958 16.815 11.880 1.00 91.94 412 ASP A CA 1
ATOM 2876 C C . ASP A 1 412 ? -20.748 17.356 13.097 1.00 91.94 412 ASP A C 1
ATOM 2878 O O . ASP A 1 412 ? -20.559 16.937 14.248 1.00 91.94 412 ASP A O 1
ATOM 2882 N N . LYS A 1 413 ? -21.661 18.298 12.828 1.00 90.81 413 LYS A N 1
ATOM 2883 C CA . LYS A 1 413 ? -22.566 18.919 13.811 1.00 90.81 413 LYS A CA 1
ATOM 2884 C C . LYS A 1 413 ? -23.668 18.006 14.368 1.00 90.81 413 LYS A C 1
ATOM 2886 O O . LYS A 1 413 ? -24.247 18.350 15.395 1.00 90.81 413 LYS A O 1
ATOM 2891 N N . ASP A 1 414 ? -23.998 16.915 13.680 1.00 87.88 414 ASP A N 1
ATOM 2892 C CA . ASP A 1 414 ? -25.063 15.979 14.063 1.00 87.88 414 ASP A CA 1
ATOM 2893 C C . ASP A 1 414 ? -24.490 14.736 14.775 1.00 87.88 414 ASP A C 1
ATOM 2895 O O . ASP A 1 414 ? -25.239 13.962 15.370 1.00 87.88 414 ASP A O 1
ATOM 2899 N N . GLY A 1 415 ? -23.161 14.578 14.762 1.00 86.25 415 GLY A N 1
ATOM 2900 C CA . GLY A 1 415 ? -22.416 13.491 15.396 1.00 86.25 415 GLY A CA 1
ATOM 2901 C C . GLY A 1 415 ? -21.966 12.392 14.429 1.00 86.25 415 GLY A C 1
ATOM 2902 O O . GLY A 1 415 ? -21.434 11.378 14.884 1.00 86.25 415 GLY A O 1
ATOM 2903 N N . ASN A 1 416 ? -22.146 12.565 13.116 1.00 87.62 416 ASN A N 1
ATOM 2904 C CA . ASN A 1 416 ? -21.688 11.598 12.119 1.00 87.62 416 ASN A CA 1
ATOM 2905 C C . ASN A 1 416 ? -20.160 11.648 12.005 1.00 87.62 416 ASN A C 1
ATOM 2907 O O . ASN A 1 416 ? -19.578 12.730 11.925 1.00 87.62 416 ASN A O 1
ATOM 2911 N N . LYS A 1 417 ? -19.503 10.484 11.973 1.00 93.69 417 LYS A N 1
ATOM 2912 C CA . LYS A 1 417 ? -18.045 10.371 11.824 1.00 93.69 417 LYS A CA 1
ATOM 2913 C C . LYS A 1 417 ? -17.616 10.780 10.409 1.00 93.69 417 LYS A C 1
ATOM 2915 O O . LYS A 1 417 ? -18.018 10.145 9.440 1.00 93.69 417 LYS A O 1
ATOM 2920 N N . LEU A 1 418 ? -16.773 11.806 10.323 1.00 87.50 418 LEU A N 1
ATOM 2921 C CA . LEU A 1 418 ? -16.110 12.261 9.097 1.00 87.50 418 LEU A CA 1
ATOM 2922 C C . LEU A 1 418 ? -14.746 11.584 8.909 1.00 87.50 418 LEU A C 1
ATOM 2924 O O . LEU A 1 418 ? -14.350 11.319 7.782 1.00 87.50 418 LEU A O 1
ATOM 2928 N N . GLY A 1 419 ? -14.039 11.285 10.002 1.00 89.19 419 GLY A N 1
ATOM 2929 C CA . GLY A 1 419 ? -12.723 10.647 9.964 1.00 89.19 419 GLY A CA 1
ATOM 2930 C C . GLY A 1 419 ? -12.214 10.255 11.350 1.00 89.19 419 GLY A C 1
ATOM 2931 O O . GLY A 1 419 ? -12.847 10.543 12.369 1.00 89.19 419 GLY A O 1
ATOM 2932 N N . GLU A 1 420 ? -11.073 9.574 11.388 1.00 91.31 420 GLU A N 1
ATOM 2933 C CA . GLU A 1 420 ? -10.342 9.205 12.605 1.00 91.31 420 GLU A CA 1
ATOM 2934 C C . GLU A 1 420 ? -8.858 9.010 12.289 1.00 91.31 420 GLU A C 1
ATOM 2936 O O . GLU A 1 420 ? -8.499 8.676 11.161 1.00 91.31 420 GLU A O 1
ATOM 2941 N N . GLY A 1 421 ? -8.005 9.229 13.284 1.00 87.56 421 GLY A N 1
ATOM 2942 C CA . GLY A 1 421 ? -6.571 8.964 13.216 1.00 87.56 421 GLY A CA 1
ATOM 2943 C C . GLY A 1 421 ? -5.941 9.029 14.602 1.00 87.56 421 GLY A C 1
ATOM 2944 O O . GLY A 1 421 ? -6.647 9.155 15.602 1.00 87.56 421 GLY A O 1
ATOM 2945 N N . VAL A 1 422 ? -4.615 8.953 14.665 1.00 85.81 422 VAL A N 1
ATOM 2946 C CA . VAL A 1 422 ? -3.845 8.983 15.917 1.00 85.81 422 VAL A CA 1
ATOM 2947 C C . VAL A 1 422 ? -2.912 10.194 15.910 1.00 85.81 422 VAL A C 1
ATOM 2949 O O . VAL A 1 422 ? -2.384 10.560 14.860 1.00 85.81 422 VAL A O 1
ATOM 2952 N N . VAL A 1 423 ? -2.727 10.825 17.070 1.00 80.75 423 VAL A N 1
ATOM 2953 C CA . VAL A 1 423 ? -1.735 11.887 17.279 1.00 80.75 423 VAL A CA 1
ATOM 2954 C C . VAL A 1 423 ? -0.341 11.265 17.357 1.00 80.75 423 VAL A C 1
ATOM 2956 O O . VAL A 1 423 ? -0.107 10.349 18.149 1.00 80.75 423 VAL A O 1
ATOM 2959 N N . ASP A 1 424 ? 0.583 11.762 16.542 1.00 67.94 424 ASP A N 1
ATOM 2960 C CA . ASP A 1 424 ? 1.928 11.214 16.401 1.00 67.94 424 ASP A CA 1
ATOM 2961 C C . ASP A 1 424 ? 2.842 11.506 17.612 1.00 67.94 424 ASP A C 1
ATOM 2963 O O . ASP A 1 424 ? 2.466 12.179 18.575 1.00 67.94 424 ASP A O 1
ATOM 2967 N N . GLY A 1 425 ? 4.080 11.003 17.562 1.00 63.88 425 GLY A N 1
ATOM 2968 C CA . GLY A 1 425 ? 5.080 11.216 18.615 1.00 63.88 425 GLY A CA 1
ATOM 2969 C C . GLY A 1 425 ? 5.538 12.672 18.800 1.00 63.88 425 GLY A C 1
ATOM 2970 O O . GLY A 1 425 ? 6.139 12.982 19.828 1.00 63.88 425 GLY A O 1
ATOM 2971 N N . ASN A 1 426 ? 5.256 13.561 17.842 1.00 66.50 426 ASN A N 1
ATOM 2972 C CA . ASN A 1 426 ? 5.559 14.993 17.911 1.00 66.50 426 ASN A CA 1
ATOM 2973 C C . ASN A 1 426 ? 4.395 15.800 18.516 1.00 66.50 426 ASN A C 1
ATOM 2975 O O . ASN A 1 426 ? 4.603 16.916 18.996 1.00 66.50 426 ASN A O 1
ATOM 2979 N N . GLY A 1 427 ? 3.189 15.224 18.537 1.00 76.06 427 GLY A N 1
ATOM 2980 C CA . GLY A 1 427 ? 1.957 15.867 18.983 1.00 76.06 427 GLY A CA 1
ATOM 2981 C C . GLY A 1 427 ? 1.090 16.399 17.840 1.00 76.06 427 GLY A C 1
ATOM 2982 O O . GLY A 1 427 ? 0.117 17.096 18.120 1.00 76.06 427 GLY A O 1
ATOM 2983 N N . ASP A 1 428 ? 1.409 16.082 16.583 1.00 73.06 428 ASP A N 1
ATOM 2984 C CA . ASP A 1 428 ? 0.645 16.473 15.395 1.00 73.06 428 ASP A CA 1
ATOM 2985 C C . ASP A 1 428 ? -0.349 15.371 14.982 1.00 73.06 428 ASP A C 1
ATOM 2987 O O . ASP A 1 428 ? -0.139 14.183 15.226 1.00 73.06 428 ASP A O 1
ATOM 2991 N N . TYR A 1 429 ? -1.445 15.744 14.318 1.00 90.88 429 TYR A N 1
ATOM 2992 C CA . TYR A 1 429 ? -2.330 14.793 13.639 1.00 90.88 429 TYR A CA 1
ATOM 2993 C C . TYR A 1 429 ? -2.755 15.291 12.255 1.00 90.88 429 TYR A C 1
ATOM 2995 O O . TYR A 1 429 ? -2.882 16.493 12.006 1.00 90.88 429 TYR A O 1
ATOM 3003 N N . SER A 1 430 ? -3.029 14.337 11.363 1.00 89.62 430 SER A N 1
ATOM 3004 C CA . SER A 1 430 ? -3.626 14.558 10.046 1.00 89.62 430 SER A CA 1
ATOM 3005 C C . SER A 1 430 ? -4.639 13.453 9.776 1.00 89.62 430 SER A C 1
ATOM 3007 O O . SER A 1 430 ? -4.285 12.276 9.748 1.00 89.62 430 SER A O 1
ATOM 3009 N N . VAL A 1 431 ? -5.909 13.823 9.624 1.00 86.38 431 VAL A N 1
ATOM 3010 C CA . VAL A 1 431 ? -7.028 12.892 9.437 1.00 86.38 431 VAL A CA 1
ATOM 3011 C C . VAL A 1 431 ? -7.689 13.174 8.097 1.00 86.38 431 VAL A C 1
ATOM 3013 O O . VAL A 1 431 ? -8.137 14.294 7.854 1.00 86.38 431 VAL A O 1
ATOM 3016 N N . VAL A 1 432 ? -7.777 12.155 7.241 1.00 81.62 432 VAL A N 1
ATOM 3017 C CA . VAL A 1 432 ? -8.528 12.224 5.979 1.00 81.62 432 VAL A CA 1
ATOM 3018 C C . VAL A 1 432 ? -10.028 12.273 6.278 1.00 81.62 432 VAL A C 1
ATOM 3020 O O . VAL A 1 432 ? -10.526 11.535 7.130 1.00 81.62 432 VAL A O 1
ATOM 3023 N N . VAL A 1 433 ? -10.742 13.149 5.574 1.00 88.50 433 VAL A N 1
ATOM 3024 C CA . VAL A 1 433 ? -12.188 13.377 5.690 1.00 88.50 433 VAL A CA 1
ATOM 3025 C C . VAL A 1 433 ? -12.815 13.568 4.299 1.00 88.50 433 VAL A C 1
ATOM 3027 O O . VAL A 1 433 ? -12.111 13.927 3.350 1.00 88.50 433 VAL A O 1
ATOM 3030 N N . PRO A 1 434 ? -14.140 13.380 4.140 1.00 87.31 434 PRO A N 1
ATOM 3031 C CA . PRO A 1 434 ? -14.867 13.875 2.974 1.00 87.31 434 PRO A CA 1
ATOM 3032 C C . PRO A 1 434 ? -14.616 15.381 2.743 1.00 87.31 434 PRO A C 1
ATOM 3034 O O . PRO A 1 434 ? -14.436 16.103 3.725 1.00 87.31 434 PRO A O 1
ATOM 3037 N N . PRO A 1 435 ? -14.643 15.876 1.486 1.00 82.06 435 PRO A N 1
ATOM 3038 C CA . PRO A 1 435 ? -14.413 17.290 1.181 1.00 82.06 435 PRO A CA 1
ATOM 3039 C C . PRO A 1 435 ? -15.322 18.217 1.999 1.00 82.06 435 PRO A C 1
ATOM 3041 O O . PRO A 1 435 ? -16.549 18.165 1.877 1.00 82.06 435 PRO A O 1
ATOM 3044 N N . LEU A 1 436 ? -14.718 19.063 2.834 1.00 87.44 436 LEU A N 1
ATOM 3045 C CA . LEU A 1 436 ? -15.444 19.860 3.822 1.00 87.44 436 LEU A CA 1
ATOM 3046 C C . LEU A 1 436 ? -16.221 21.024 3.194 1.00 87.44 436 LEU A C 1
ATOM 3048 O O . LEU A 1 436 ? -15.720 21.747 2.329 1.00 87.44 436 LEU A O 1
ATOM 3052 N N . ASN A 1 437 ? -17.443 21.258 3.673 1.00 82.94 437 ASN A N 1
ATOM 3053 C CA . ASN A 1 437 ? -18.338 22.282 3.140 1.00 82.94 437 ASN A CA 1
ATOM 3054 C C . ASN A 1 437 ? -18.179 23.612 3.890 1.00 82.94 437 ASN A C 1
ATOM 3056 O O . ASN A 1 437 ? -18.016 23.663 5.108 1.00 82.94 437 ASN A O 1
ATOM 3060 N N . LYS A 1 438 ? -18.304 24.742 3.193 1.00 82.19 438 LYS A N 1
ATOM 3061 C CA . LYS A 1 438 ? -18.275 26.068 3.826 1.00 82.19 438 LYS A CA 1
ATOM 3062 C C . LYS A 1 438 ? -19.385 26.242 4.860 1.00 82.19 438 LYS A C 1
ATOM 3064 O O . LYS A 1 438 ? -20.569 26.119 4.553 1.00 82.19 438 LYS A O 1
ATOM 3069 N N . GLY A 1 439 ? -19.001 26.639 6.072 1.00 80.88 439 GLY A N 1
ATOM 3070 C CA . GLY A 1 439 ? -19.925 26.801 7.193 1.00 80.88 439 GLY A CA 1
ATOM 3071 C C . GLY A 1 439 ? -20.293 25.491 7.895 1.00 80.88 439 GLY A C 1
ATOM 3072 O O . GLY A 1 439 ? -21.046 25.532 8.867 1.00 80.88 439 GLY A O 1
ATOM 3073 N N . GLU A 1 440 ? -19.757 24.353 7.450 1.00 90.69 440 GLU A N 1
ATOM 3074 C CA . GLU A 1 440 ? -19.821 23.095 8.189 1.00 90.69 440 GLU A CA 1
ATOM 3075 C C . GLU A 1 440 ? -19.113 23.247 9.540 1.00 90.69 440 GLU A C 1
ATOM 3077 O O . GLU A 1 440 ? -18.130 23.982 9.673 1.00 90.69 440 GLU A O 1
ATOM 3082 N N . VAL A 1 441 ? -19.644 22.596 10.572 1.00 92.31 441 VAL A N 1
ATOM 3083 C CA . VAL A 1 441 ? -19.080 22.636 11.922 1.00 92.31 441 VAL A CA 1
ATOM 3084 C C . VAL A 1 441 ? -18.542 21.252 12.226 1.00 92.31 441 VAL A C 1
ATOM 3086 O O . VAL A 1 441 ? -19.320 20.303 12.296 1.00 92.31 441 VAL A O 1
ATOM 3089 N N . ILE A 1 442 ? -17.226 21.162 12.406 1.00 95.94 442 ILE A N 1
ATOM 3090 C CA . ILE A 1 442 ? -16.542 19.915 12.743 1.00 95.94 442 ILE A CA 1
ATOM 3091 C C . ILE A 1 442 ? -16.112 19.926 14.207 1.00 95.94 442 ILE A C 1
ATOM 3093 O O . ILE A 1 442 ? -15.711 20.963 14.745 1.00 95.94 442 ILE A O 1
ATOM 3097 N N . THR A 1 443 ? -16.172 18.763 14.847 1.00 96.00 443 THR A N 1
ATOM 3098 C CA . THR A 1 443 ? -15.702 18.547 16.217 1.00 96.00 443 THR A CA 1
ATOM 3099 C C . THR A 1 443 ? -14.677 17.424 16.236 1.00 96.00 443 THR A C 1
ATOM 3101 O O . THR A 1 443 ? -14.960 16.320 15.784 1.00 96.00 443 THR A O 1
ATOM 3104 N N . VAL A 1 444 ? -13.498 17.702 16.789 1.00 97.94 444 VAL A N 1
ATOM 3105 C CA . VAL A 1 444 ? -12.435 16.721 17.021 1.00 97.94 444 VAL A CA 1
ATOM 3106 C C . VAL A 1 444 ? -12.486 16.306 18.486 1.00 97.94 444 VAL A C 1
ATOM 3108 O O . VAL A 1 444 ? -12.365 17.146 19.381 1.00 97.94 444 VAL A O 1
ATOM 3111 N N . THR A 1 445 ? -12.697 15.016 18.733 1.00 95.81 445 THR A N 1
ATOM 3112 C CA . THR A 1 445 ? -12.778 14.418 20.070 1.00 95.81 445 THR A CA 1
ATOM 3113 C C . THR A 1 445 ? -11.592 13.479 20.280 1.00 95.81 445 THR A C 1
ATOM 3115 O O . THR A 1 445 ? -11.498 12.492 19.552 1.00 95.81 445 THR A O 1
ATOM 3118 N N . PRO A 1 446 ? -10.701 13.754 21.247 1.00 94.62 446 PRO A N 1
ATOM 3119 C CA . PRO A 1 446 ? -9.595 12.866 21.587 1.00 94.62 446 PRO A CA 1
ATOM 3120 C C . PRO A 1 446 ? -10.079 11.702 22.463 1.00 94.62 446 PRO A C 1
ATOM 3122 O O . PRO A 1 446 ? -11.051 11.829 23.220 1.00 94.62 446 PRO A O 1
ATOM 3125 N N . SER A 1 447 ? -9.354 10.589 22.433 1.00 89.62 447 SER A N 1
ATOM 3126 C CA . SER A 1 447 ? -9.496 9.513 23.409 1.00 89.62 447 SER A CA 1
ATOM 3127 C C . SER A 1 447 ? -8.214 8.706 23.584 1.00 89.62 447 SER A C 1
ATOM 3129 O O . SER A 1 447 ? -7.520 8.436 22.606 1.00 89.62 447 SER A O 1
ATOM 3131 N N . ILE A 1 448 ? -7.957 8.269 24.817 1.00 86.62 448 ILE A N 1
ATOM 3132 C CA . ILE A 1 448 ? -6.865 7.362 25.188 1.00 86.62 448 ILE A CA 1
ATOM 3133 C C . ILE A 1 448 ? -7.442 6.183 25.975 1.00 86.62 448 ILE A C 1
ATOM 3135 O O . ILE A 1 448 ? -8.260 6.376 26.877 1.00 86.62 448 ILE A O 1
ATOM 3139 N N . ASN A 1 449 ? -7.063 4.952 25.628 1.00 74.31 449 ASN A N 1
ATOM 3140 C CA . ASN A 1 449 ? -7.515 3.724 26.304 1.00 74.31 449 ASN A CA 1
ATOM 3141 C C . ASN A 1 449 ? -9.051 3.673 26.523 1.00 74.31 449 ASN A C 1
ATOM 3143 O O . ASN A 1 449 ? -9.532 3.318 27.596 1.00 74.31 449 ASN A O 1
ATOM 3147 N N . GLY A 1 450 ? -9.827 4.120 25.523 1.00 75.50 450 GLY A N 1
ATOM 3148 C CA . GLY A 1 450 ? -11.296 4.228 25.562 1.00 75.50 450 GLY A CA 1
ATOM 3149 C C . GLY A 1 450 ? -11.871 5.471 26.267 1.00 75.50 450 GLY A C 1
ATOM 3150 O O . GLY A 1 450 ? -13.034 5.816 26.049 1.00 75.50 450 GLY A O 1
ATOM 3151 N N . ASN A 1 451 ? -11.078 6.192 27.063 1.00 79.38 451 ASN A N 1
ATOM 3152 C CA . ASN A 1 451 ? -11.506 7.384 27.798 1.00 79.38 451 ASN A CA 1
ATOM 3153 C C . ASN A 1 451 ? -11.474 8.625 26.899 1.00 79.38 451 ASN A C 1
ATOM 3155 O O . ASN A 1 451 ? -10.447 8.921 26.292 1.00 79.38 451 ASN A O 1
ATOM 3159 N N . LYS A 1 452 ? -12.576 9.384 26.830 1.00 86.88 452 LYS A N 1
ATOM 3160 C CA . LYS A 1 452 ? -12.662 10.617 26.025 1.00 86.88 452 LYS A CA 1
ATOM 3161 C C . LYS A 1 452 ? -12.096 11.833 26.762 1.00 86.88 452 LYS A C 1
ATOM 3163 O O . LYS A 1 452 ? -12.481 12.100 27.900 1.00 86.88 452 LYS A O 1
ATOM 3168 N N . GLY A 1 453 ? -11.248 12.600 26.080 1.00 90.12 453 GLY A N 1
ATOM 3169 C CA . GLY A 1 453 ? -10.811 13.924 26.530 1.00 90.12 453 GLY A CA 1
ATOM 3170 C C . GLY A 1 453 ? -11.768 15.042 26.096 1.00 90.12 453 GLY A C 1
ATOM 3171 O O . GLY A 1 453 ? -12.801 14.798 25.468 1.00 90.12 453 GLY A O 1
ATOM 3172 N N . THR A 1 454 ? -11.429 16.292 26.415 1.00 94.06 454 THR A N 1
ATOM 3173 C CA . THR A 1 454 ? -12.232 17.457 26.022 1.00 94.06 454 THR A CA 1
ATOM 3174 C C . THR A 1 454 ? -12.132 17.693 24.514 1.00 94.06 454 THR A C 1
ATOM 3176 O O . THR A 1 454 ? -11.063 18.005 23.994 1.00 94.06 454 THR A O 1
ATOM 3179 N N . SER A 1 455 ? -13.256 17.631 23.801 1.00 93.38 455 SER A N 1
ATOM 3180 C CA . SER A 1 455 ? -13.310 17.931 22.367 1.00 93.38 455 SER A CA 1
ATOM 3181 C C . SER A 1 455 ? -13.002 19.403 22.046 1.00 93.38 455 SER A C 1
ATOM 3183 O O . SER A 1 455 ? -13.194 20.304 22.871 1.00 93.38 455 SER A O 1
ATOM 3185 N N . THR A 1 456 ? -12.591 19.676 20.809 1.00 94.56 456 THR A N 1
ATOM 3186 C CA . THR A 1 456 ? -12.524 21.029 20.231 1.00 94.56 456 THR A CA 1
ATOM 3187 C C . THR A 1 456 ? -13.403 21.090 18.985 1.00 94.56 456 THR A C 1
ATOM 3189 O O . THR A 1 456 ? -13.488 20.125 18.233 1.00 94.56 456 THR A O 1
ATOM 3192 N N . THR A 1 457 ? -14.066 22.224 18.762 1.00 95.06 457 THR A N 1
ATOM 3193 C CA . THR A 1 457 ? -15.011 22.435 17.655 1.00 95.06 457 THR A CA 1
ATOM 3194 C C . THR A 1 457 ? -14.605 23.674 16.867 1.00 95.06 457 THR A C 1
ATOM 3196 O O . THR A 1 457 ? -14.214 24.682 17.459 1.00 95.06 457 THR A O 1
ATOM 3199 N N . THR A 1 458 ? -14.719 23.627 15.541 1.00 93.62 458 THR A N 1
ATOM 3200 C CA . THR A 1 458 ? -14.486 24.782 14.662 1.00 93.62 458 THR A CA 1
ATOM 3201 C C . THR A 1 458 ? -15.482 24.810 13.502 1.00 93.62 458 THR A C 1
ATOM 3203 O O . THR A 1 458 ? -16.166 23.827 13.225 1.00 93.62 458 THR A O 1
ATOM 3206 N N . THR A 1 459 ? -15.574 25.950 12.821 1.00 90.81 459 THR A N 1
ATOM 3207 C CA . THR A 1 459 ? -16.382 26.117 11.608 1.00 90.81 459 THR A CA 1
ATOM 3208 C C . THR A 1 459 ? -15.461 26.222 10.400 1.00 90.81 459 THR A C 1
ATOM 3210 O O . THR A 1 459 ? -14.532 27.035 10.394 1.00 90.81 459 THR A O 1
ATOM 3213 N N . VAL A 1 460 ? -15.737 25.425 9.372 1.00 87.50 460 VAL A N 1
ATOM 3214 C CA . VAL A 1 460 ? -15.037 25.423 8.086 1.00 87.50 460 VAL A CA 1
ATOM 3215 C C . VAL A 1 460 ? -15.236 26.776 7.406 1.00 87.50 460 VAL A C 1
ATOM 3217 O O . VAL A 1 460 ? -16.365 27.228 7.184 1.00 87.50 460 VAL A O 1
ATOM 3220 N N . LYS A 1 461 ? -14.131 27.465 7.112 1.00 80.44 461 LYS A N 1
ATOM 3221 C CA . LYS A 1 461 ? -14.159 28.789 6.473 1.00 80.44 461 LYS A CA 1
ATOM 3222 C C . LYS A 1 461 ? -14.269 28.659 4.954 1.00 80.44 461 LYS A C 1
ATOM 3224 O O . LYS A 1 461 ? -14.104 27.582 4.397 1.00 80.44 461 LYS A O 1
ATOM 3229 N N . ASN A 1 462 ? -14.567 29.769 4.279 1.00 68.25 462 ASN A N 1
ATOM 3230 C CA . ASN A 1 462 ? -14.555 29.818 2.815 1.00 68.25 462 ASN A CA 1
ATOM 3231 C C . ASN A 1 462 ? -13.199 29.332 2.285 1.00 68.25 462 ASN A C 1
ATOM 3233 O O . ASN A 1 462 ? -12.166 29.722 2.833 1.00 68.25 462 ASN A O 1
ATOM 3237 N N . GLY A 1 463 ? -13.219 28.549 1.209 1.00 51.00 463 GLY A N 1
ATOM 3238 C CA . GLY A 1 463 ? -12.018 28.008 0.573 1.00 51.00 463 GLY A CA 1
ATOM 3239 C C . GLY A 1 463 ? -11.045 29.122 0.214 1.00 51.00 463 GLY A C 1
ATOM 3240 O O . GLY A 1 463 ? -11.463 30.168 -0.302 1.00 51.00 463 GLY A O 1
ATOM 3241 N N . LYS A 1 464 ? -9.756 28.921 0.505 1.00 42.53 464 LYS A N 1
ATOM 3242 C CA . LYS A 1 464 ? -8.690 29.840 0.095 1.00 42.53 464 LYS A CA 1
ATOM 3243 C C . LYS A 1 464 ? -7.867 29.167 -0.998 1.00 42.53 464 LYS A C 1
ATOM 3245 O O . LYS A 1 464 ? -7.112 28.241 -0.734 1.00 42.53 464 LYS A O 1
ATOM 3250 N N . ILE A 1 465 ? -8.040 29.660 -2.222 1.00 39.66 465 ILE A N 1
ATOM 3251 C CA . ILE A 1 465 ? -7.356 29.213 -3.445 1.00 39.66 465 ILE A CA 1
ATOM 3252 C C . ILE A 1 465 ? -5.833 29.077 -3.170 1.00 39.66 465 ILE A C 1
ATOM 3254 O O . ILE A 1 465 ? -5.286 29.963 -2.498 1.00 39.66 465 ILE A O 1
ATOM 3258 N N . PRO A 1 466 ? -5.145 28.015 -3.655 1.00 40.78 466 PRO A N 1
ATOM 3259 C CA . PRO A 1 466 ? -3.746 27.702 -3.329 1.00 40.78 466 PRO A CA 1
ATOM 3260 C C . PRO A 1 466 ? -2.821 28.920 -3.395 1.00 40.78 466 PRO A C 1
ATOM 3262 O O . PRO A 1 466 ? -2.779 29.642 -4.396 1.00 40.78 466 PRO A O 1
ATOM 3265 N N . LEU A 1 467 ? -2.126 29.177 -2.282 1.00 48.12 467 LEU A N 1
ATOM 3266 C CA . LEU A 1 467 ? -1.838 30.557 -1.903 1.00 48.12 467 LEU A CA 1
ATOM 3267 C C . LEU A 1 467 ? -0.843 31.268 -2.822 1.00 48.12 467 LEU A C 1
ATOM 3269 O O . LEU A 1 467 ? -1.061 32.439 -3.088 1.00 48.12 467 LEU A O 1
ATOM 3273 N N . GLU A 1 468 ? 0.194 30.618 -3.347 1.00 42.72 468 GLU A N 1
ATOM 3274 C CA . GLU A 1 468 ? 1.164 31.311 -4.212 1.00 42.72 468 GLU A CA 1
ATOM 3275 C C . GLU A 1 468 ? 0.548 31.687 -5.570 1.00 42.72 468 GLU A C 1
ATOM 3277 O O . GLU A 1 468 ? 0.453 32.873 -5.899 1.00 42.72 468 GLU A O 1
ATOM 3282 N N . ASN A 1 469 ? 0.004 30.706 -6.301 1.00 47.44 469 ASN A N 1
ATOM 3283 C CA . ASN A 1 469 ? -0.650 30.941 -7.595 1.00 47.44 469 ASN A CA 1
ATOM 3284 C C . ASN A 1 469 ? -1.911 31.821 -7.486 1.00 47.44 469 ASN A C 1
ATOM 3286 O O . ASN A 1 469 ? -2.242 32.539 -8.430 1.00 47.44 469 ASN A O 1
ATOM 3290 N N . SER A 1 470 ? -2.618 31.810 -6.348 1.00 52.78 470 SER A N 1
ATOM 3291 C CA . SER A 1 470 ? -3.746 32.723 -6.133 1.00 52.78 470 SER A CA 1
ATOM 3292 C C . SER A 1 470 ? -3.327 34.129 -5.733 1.00 52.78 470 SER A C 1
ATOM 3294 O O . SER A 1 470 ? -3.981 35.084 -6.151 1.00 52.78 470 SER A O 1
ATOM 3296 N N . LEU A 1 471 ? -2.322 34.272 -4.867 1.00 68.31 471 LEU A N 1
ATOM 3297 C CA . LEU A 1 471 ? -1.950 35.576 -4.331 1.00 68.31 471 LEU A CA 1
ATOM 3298 C C . LEU A 1 471 ? -1.343 36.428 -5.440 1.00 68.31 471 LEU A C 1
ATOM 3300 O O . LEU A 1 471 ? -1.732 37.582 -5.567 1.00 68.31 471 LEU A O 1
ATOM 3304 N N . GLU A 1 472 ? -0.479 35.866 -6.290 1.00 76.19 472 GLU A N 1
ATOM 3305 C CA . GLU A 1 472 ? 0.093 36.624 -7.408 1.00 76.19 472 GLU A CA 1
ATOM 3306 C C . GLU A 1 472 ? -0.966 36.975 -8.469 1.00 76.19 472 GLU A C 1
ATOM 3308 O O . GLU A 1 472 ? -0.999 38.106 -8.949 1.00 76.19 472 GLU A O 1
ATOM 3313 N N . LYS A 1 473 ? -1.932 36.080 -8.736 1.00 73.81 473 LYS A N 1
ATOM 3314 C CA . LYS A 1 473 ? -3.092 36.390 -9.591 1.00 73.81 473 LYS A CA 1
ATOM 3315 C C . LYS A 1 473 ? -3.931 37.552 -9.043 1.00 73.81 473 LYS A C 1
ATOM 3317 O O . LYS A 1 473 ? -4.352 38.412 -9.813 1.00 73.81 473 LYS A O 1
ATOM 3322 N N . GLU A 1 474 ? -4.155 37.610 -7.730 1.00 75.81 474 GLU A N 1
ATOM 3323 C CA . GLU A 1 474 ? -4.868 38.730 -7.105 1.00 75.81 474 GLU A CA 1
ATOM 3324 C C . GLU A 1 474 ? -4.029 40.016 -7.102 1.00 75.81 474 GLU A C 1
ATOM 3326 O O . GLU A 1 474 ? -4.562 41.096 -7.364 1.00 75.81 474 GLU A O 1
ATOM 3331 N N . LYS A 1 475 ? -2.709 39.924 -6.877 1.00 84.00 475 LYS A N 1
ATOM 3332 C CA . LYS A 1 475 ? -1.805 41.070 -7.048 1.00 84.00 475 LYS A CA 1
ATOM 3333 C C . LYS A 1 475 ? -1.912 41.623 -8.467 1.00 84.00 475 LYS A C 1
ATOM 3335 O O . LYS A 1 475 ? -2.007 42.835 -8.617 1.00 84.00 475 LYS A O 1
ATOM 3340 N N . ASP A 1 476 ? -1.948 40.781 -9.497 1.00 84.38 476 ASP A N 1
ATOM 3341 C CA . ASP A 1 476 ? -2.089 41.225 -10.888 1.00 84.38 476 ASP A CA 1
ATOM 3342 C C . ASP A 1 476 ? -3.458 41.853 -11.184 1.00 84.38 476 ASP A C 1
ATOM 3344 O O . ASP A 1 476 ? -3.513 42.893 -11.844 1.00 84.38 476 ASP A O 1
ATOM 3348 N N . ILE A 1 477 ? -4.552 41.312 -10.637 1.00 77.50 477 ILE A N 1
ATOM 3349 C CA . ILE A 1 477 ? -5.881 41.949 -10.691 1.00 77.50 477 ILE A CA 1
ATOM 3350 C C . ILE A 1 477 ? -5.839 43.339 -10.028 1.00 77.50 477 ILE A C 1
ATOM 3352 O O . ILE A 1 477 ? -6.342 44.316 -10.589 1.00 77.50 477 ILE A O 1
ATOM 3356 N N . ALA A 1 478 ? -5.174 43.466 -8.877 1.00 77.94 478 ALA A N 1
ATOM 3357 C CA . ALA A 1 478 ? -5.027 44.732 -8.164 1.00 77.94 478 ALA A CA 1
ATOM 3358 C C . ALA A 1 478 ? -4.123 45.746 -8.899 1.00 77.94 478 ALA A C 1
ATOM 3360 O O . ALA A 1 478 ? -4.456 46.934 -8.971 1.00 77.94 478 ALA A O 1
ATOM 3361 N N . LYS A 1 479 ? -3.017 45.291 -9.509 1.00 87.56 479 LYS A N 1
ATOM 3362 C CA . LYS A 1 479 ? -2.143 46.095 -10.387 1.00 87.56 479 LYS A CA 1
ATOM 3363 C C . LYS A 1 479 ? -2.935 46.630 -11.592 1.00 87.56 479 LYS A C 1
ATOM 3365 O O . LYS A 1 479 ? -2.838 47.820 -11.894 1.00 87.56 479 LYS A O 1
ATOM 3370 N N . GLN A 1 480 ? -3.759 45.789 -12.228 1.00 82.19 480 GLN A N 1
ATOM 3371 C CA . GLN A 1 480 ? -4.617 46.165 -13.363 1.00 82.19 480 GLN A CA 1
ATOM 3372 C C . GLN A 1 480 ? -5.724 47.157 -12.970 1.00 82.19 480 GLN A C 1
ATOM 3374 O O . GLN A 1 480 ? -6.010 48.090 -13.723 1.00 82.19 480 GLN A O 1
ATOM 3379 N N . ALA A 1 481 ? -6.325 47.010 -11.784 1.00 78.81 481 ALA A N 1
ATOM 3380 C CA . ALA A 1 481 ? -7.301 47.972 -11.269 1.00 78.81 481 ALA A CA 1
ATOM 3381 C C . ALA A 1 481 ? -6.679 49.369 -11.078 1.00 78.81 481 ALA A C 1
ATOM 3383 O O . ALA A 1 481 ? -7.272 50.370 -11.489 1.00 78.81 481 ALA A O 1
ATOM 3384 N N . ILE A 1 482 ? -5.456 49.435 -10.536 1.00 82.50 482 ILE A N 1
ATOM 3385 C CA . ILE A 1 482 ? -4.680 50.679 -10.416 1.00 82.50 482 ILE A CA 1
ATOM 3386 C C . ILE A 1 482 ? -4.376 51.278 -11.799 1.00 82.50 482 ILE A 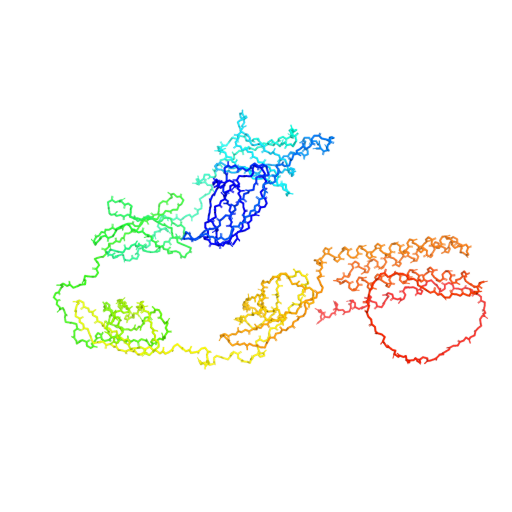C 1
ATOM 3388 O O . ILE A 1 482 ? -4.588 52.475 -11.988 1.00 82.50 482 ILE A O 1
ATOM 3392 N N . ASP A 1 483 ? -3.938 50.480 -12.781 1.00 89.50 483 ASP A N 1
ATOM 3393 C CA . ASP A 1 483 ? -3.672 50.965 -14.149 1.00 89.50 483 ASP A CA 1
ATOM 3394 C C . ASP A 1 483 ? -4.915 51.532 -14.833 1.00 89.50 483 ASP A C 1
ATOM 3396 O O . ASP A 1 483 ? -4.839 52.567 -15.504 1.00 89.50 483 ASP A O 1
ATOM 3400 N N . LYS A 1 484 ? -6.068 50.880 -14.650 1.00 85.31 484 LYS A N 1
ATOM 3401 C CA . LYS A 1 484 ? -7.340 51.345 -15.202 1.00 85.31 484 LYS A CA 1
ATOM 3402 C C . LYS A 1 484 ? -7.719 52.707 -14.620 1.00 85.31 484 LYS A C 1
ATOM 3404 O O . LYS A 1 484 ? -7.937 53.642 -15.387 1.00 85.31 484 LYS A O 1
ATOM 3409 N N . VAL A 1 485 ? -7.730 52.844 -13.291 1.00 84.56 485 VAL A N 1
ATOM 3410 C CA . VAL A 1 485 ? -8.067 54.112 -12.612 1.00 84.56 485 VAL A CA 1
ATOM 3411 C C . VAL A 1 485 ? -7.046 55.208 -12.931 1.00 84.56 485 VAL A C 1
ATOM 3413 O O . VAL A 1 485 ? -7.432 56.355 -13.169 1.00 84.56 485 VAL A O 1
ATOM 3416 N N . ALA A 1 486 ? -5.754 54.876 -13.007 1.00 86.88 486 ALA A N 1
ATOM 3417 C CA . ALA A 1 486 ? -4.713 55.806 -13.434 1.00 86.88 486 ALA A CA 1
ATOM 3418 C C . ALA A 1 486 ? -4.967 56.307 -14.863 1.00 86.88 486 ALA A C 1
ATOM 3420 O O . ALA A 1 486 ? -4.973 57.513 -15.097 1.00 86.88 486 ALA A O 1
ATOM 3421 N N . THR A 1 487 ? -5.230 55.406 -15.811 1.00 90.00 487 THR A N 1
ATOM 3422 C CA . THR A 1 487 ? -5.509 55.750 -17.214 1.00 90.00 487 THR A CA 1
ATOM 3423 C C . THR A 1 487 ? -6.778 56.593 -17.345 1.00 90.00 487 THR A C 1
ATOM 3425 O O . THR A 1 487 ? -6.759 57.639 -17.991 1.00 90.00 487 THR A O 1
ATOM 3428 N N . GLU A 1 488 ? -7.864 56.201 -16.680 1.00 85.44 488 GLU A N 1
ATOM 3429 C CA . GLU A 1 488 ? -9.143 56.916 -16.699 1.00 85.44 488 GLU A CA 1
ATOM 3430 C C . GLU A 1 488 ? -9.028 58.321 -16.077 1.00 85.44 488 GLU A C 1
ATOM 3432 O O . GLU A 1 488 ? -9.522 59.298 -16.643 1.00 85.44 488 GLU A O 1
ATOM 3437 N N . THR A 1 489 ? -8.271 58.467 -14.984 1.00 84.38 489 THR A N 1
ATOM 3438 C CA . THR A 1 489 ? -8.007 59.769 -14.346 1.00 84.38 489 THR A CA 1
ATOM 3439 C C . THR A 1 489 ? -7.103 60.664 -15.203 1.00 84.38 489 THR A C 1
ATOM 3441 O O . THR A 1 489 ? -7.370 61.859 -15.332 1.00 84.38 489 THR A O 1
ATOM 3444 N N . LYS A 1 490 ? -6.073 60.114 -15.862 1.00 89.19 490 LYS A N 1
ATOM 3445 C CA . LYS A 1 490 ? -5.254 60.875 -16.827 1.00 89.19 490 LYS A CA 1
ATOM 3446 C C . LYS A 1 490 ? -6.082 61.333 -18.034 1.00 89.19 490 LYS A C 1
ATOM 3448 O O . LYS A 1 490 ? -5.939 62.479 -18.455 1.00 89.19 490 LYS A O 1
ATOM 3453 N N . ASN A 1 491 ? -6.986 60.485 -18.529 1.00 87.69 491 ASN A N 1
ATOM 3454 C CA . ASN A 1 491 ? -7.910 60.827 -19.612 1.00 87.69 491 ASN A CA 1
ATOM 3455 C C . ASN A 1 491 ? -8.907 61.924 -19.189 1.00 87.69 491 ASN A C 1
ATOM 3457 O O . ASN A 1 491 ? -9.162 62.831 -19.983 1.00 87.69 491 ASN A O 1
ATOM 3461 N N . ARG A 1 492 ? -9.421 61.911 -17.942 1.00 86.56 492 ARG A N 1
ATOM 3462 C CA . ARG A 1 492 ? -10.185 63.042 -17.365 1.00 86.56 492 ARG A CA 1
ATOM 3463 C C . ARG A 1 492 ? -9.357 64.332 -17.428 1.00 86.56 492 ARG A C 1
ATOM 3465 O O . ARG A 1 492 ? -9.830 65.323 -17.976 1.00 86.56 492 ARG A O 1
ATOM 3472 N N . ILE A 1 493 ? -8.107 64.301 -16.951 1.00 85.38 493 ILE A N 1
ATOM 3473 C CA . ILE A 1 493 ? -7.187 65.458 -16.918 1.00 85.38 493 ILE A CA 1
ATOM 3474 C C . ILE A 1 493 ? -6.900 66.037 -18.316 1.00 85.38 493 ILE A C 1
ATOM 3476 O O . ILE A 1 493 ? -6.855 67.259 -18.463 1.00 85.38 493 ILE A O 1
ATOM 3480 N N . ASP A 1 494 ? -6.762 65.211 -19.358 1.00 86.50 494 ASP A N 1
ATOM 3481 C CA . ASP A 1 494 ? -6.586 65.708 -20.734 1.00 86.50 494 ASP A CA 1
ATOM 3482 C C . ASP A 1 494 ? -7.752 66.587 -21.201 1.00 86.50 494 ASP A C 1
ATOM 3484 O O . ASP A 1 494 ? -7.534 67.646 -21.798 1.00 86.50 494 ASP A O 1
ATOM 3488 N N . HIS A 1 495 ? -8.980 66.196 -20.859 1.00 82.62 495 HIS A N 1
ATOM 3489 C CA . HIS A 1 495 ? -10.203 66.904 -21.236 1.00 82.62 495 HIS A CA 1
ATOM 3490 C C . HIS A 1 495 ? -10.508 68.123 -20.343 1.00 82.62 495 HIS A C 1
ATOM 3492 O O . HIS A 1 495 ? -11.435 68.881 -20.636 1.00 82.62 495 HIS A O 1
ATOM 3498 N N . MET A 1 496 ? -9.718 68.379 -19.291 1.00 82.44 496 MET A N 1
ATOM 3499 C CA . MET A 1 496 ? -9.862 69.581 -18.465 1.00 82.44 496 MET A CA 1
ATOM 3500 C C . MET A 1 496 ? -9.368 70.818 -19.225 1.00 82.44 496 MET A C 1
ATOM 3502 O O . MET A 1 496 ? -8.171 71.036 -19.405 1.00 82.44 496 MET A O 1
ATOM 3506 N N . SER A 1 497 ? -10.302 71.663 -19.661 1.00 82.19 497 SER A N 1
ATOM 3507 C CA . SER A 1 497 ? -10.022 72.896 -20.413 1.00 82.19 497 SER A CA 1
ATOM 3508 C C . SER A 1 497 ? -9.464 74.048 -19.566 1.00 82.19 497 SER A C 1
ATOM 3510 O O . SER A 1 497 ? -9.037 75.055 -20.125 1.00 82.19 497 SER A O 1
ATOM 3512 N N . HIS A 1 498 ? -9.464 73.915 -18.235 1.00 80.38 498 HIS A N 1
ATOM 3513 C CA . HIS A 1 498 ? -8.997 74.942 -17.297 1.00 80.38 498 HIS A CA 1
ATOM 3514 C C . HIS A 1 498 ? -7.522 74.783 -16.873 1.00 80.38 498 HIS A C 1
ATOM 3516 O O . HIS A 1 498 ? -7.010 75.645 -16.164 1.00 80.3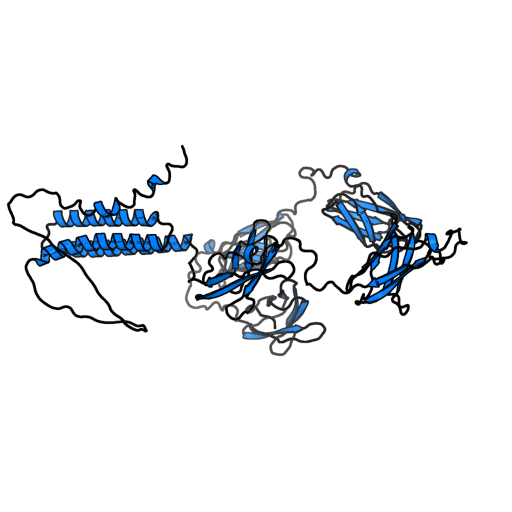8 498 HIS A O 1
ATOM 3522 N N . LEU A 1 499 ? -6.851 73.699 -17.282 1.00 81.19 499 LEU A N 1
ATOM 3523 C CA . LEU A 1 499 ? -5.445 73.410 -16.974 1.00 81.19 499 LEU A CA 1
ATOM 3524 C C . LEU A 1 499 ? -4.567 73.634 -18.207 1.00 81.19 499 LEU A C 1
ATOM 3526 O O . LEU A 1 499 ? -4.936 73.212 -19.306 1.00 81.19 499 LEU A O 1
ATOM 3530 N N . SER A 1 500 ? -3.380 74.217 -18.026 1.00 83.69 500 SER A N 1
ATOM 3531 C CA . SER A 1 500 ? -2.362 74.247 -19.083 1.00 83.69 500 SER A CA 1
ATOM 3532 C C . SER A 1 500 ? -1.699 72.878 -19.267 1.00 83.69 500 SER A C 1
ATOM 3534 O O . SER A 1 500 ? -1.660 72.053 -18.350 1.00 83.69 500 SER A O 1
ATOM 3536 N N . ASP A 1 501 ? -1.119 72.633 -20.442 1.00 86.19 501 ASP A N 1
ATOM 3537 C CA . ASP A 1 501 ? -0.487 71.345 -20.764 1.00 86.19 501 ASP A CA 1
ATOM 3538 C C . ASP A 1 501 ? 0.649 70.997 -19.782 1.00 86.19 501 ASP A C 1
ATOM 3540 O O . ASP A 1 501 ? 0.762 69.861 -19.327 1.00 86.19 501 ASP A O 1
ATOM 3544 N N . ALA A 1 502 ? 1.411 72.005 -19.343 1.00 81.06 502 ALA A N 1
ATOM 3545 C CA . ALA A 1 502 ? 2.482 71.871 -18.352 1.00 81.06 502 ALA A CA 1
ATOM 3546 C C . ALA A 1 502 ? 1.989 71.676 -16.898 1.00 81.06 502 ALA A C 1
ATOM 3548 O O . ALA A 1 502 ? 2.803 71.463 -15.992 1.00 81.06 502 ALA A O 1
ATOM 3549 N N . GLU A 1 503 ? 0.685 71.791 -16.638 1.00 83.81 503 GLU A N 1
ATOM 3550 C CA . GLU A 1 503 ? 0.042 71.399 -15.376 1.00 83.81 503 GLU A CA 1
ATOM 3551 C C . GLU A 1 503 ? -0.534 69.986 -15.499 1.00 83.81 503 GLU A C 1
ATOM 3553 O O . GLU A 1 503 ? -0.273 69.152 -14.631 1.00 83.81 503 GLU A O 1
ATOM 3558 N N . LYS A 1 504 ? -1.203 69.679 -16.621 1.00 84.69 504 LYS A N 1
ATOM 3559 C CA . LYS A 1 504 ? -1.662 68.322 -16.964 1.00 84.69 504 LYS A CA 1
ATOM 3560 C C . LYS A 1 504 ? -0.520 67.311 -16.908 1.00 84.69 504 LYS A C 1
ATOM 3562 O O . LYS A 1 504 ? -0.662 66.271 -16.273 1.00 84.69 504 LYS A O 1
ATOM 3567 N N . GLU A 1 505 ? 0.627 67.629 -17.504 1.00 86.50 505 GLU A N 1
ATOM 3568 C CA . GLU A 1 505 ? 1.818 66.773 -17.509 1.00 86.50 505 GLU A CA 1
ATOM 3569 C C . GLU A 1 505 ? 2.308 66.449 -16.086 1.00 86.50 505 GLU A C 1
ATOM 3571 O O . GLU A 1 505 ? 2.525 65.284 -15.761 1.00 86.50 505 GLU A O 1
ATOM 3576 N N . LYS A 1 506 ? 2.379 67.443 -15.189 1.00 83.12 506 LYS A N 1
ATOM 3577 C CA . LYS A 1 506 ? 2.790 67.244 -13.783 1.00 83.12 506 LYS A CA 1
ATOM 3578 C C . LYS A 1 506 ? 1.782 66.426 -12.976 1.00 83.12 506 LYS A C 1
ATOM 3580 O O . LYS A 1 506 ? 2.176 65.655 -12.100 1.00 83.12 506 LYS A O 1
ATOM 3585 N N . LEU A 1 507 ? 0.488 66.587 -13.250 1.00 85.06 507 LEU A N 1
ATOM 3586 C CA . LEU A 1 507 ? -0.572 65.803 -12.612 1.00 85.06 507 LEU A CA 1
ATOM 3587 C C . LEU A 1 507 ? -0.522 64.341 -13.077 1.00 85.06 507 LEU A C 1
ATOM 3589 O O . LEU A 1 507 ? -0.556 63.439 -12.242 1.00 85.06 507 LEU A O 1
ATOM 3593 N N . LYS A 1 508 ? -0.331 64.102 -14.383 1.00 89.00 508 LYS A N 1
ATOM 3594 C CA . LYS A 1 508 ? -0.089 62.764 -14.948 1.00 89.00 508 LYS A CA 1
ATOM 3595 C C . LYS A 1 508 ? 1.151 62.108 -14.337 1.00 89.00 508 LYS A C 1
ATOM 3597 O O . LYS A 1 508 ? 1.049 60.990 -13.845 1.00 89.00 508 LYS A O 1
ATOM 3602 N N . GLU A 1 509 ? 2.275 62.824 -14.279 1.00 86.69 509 GLU A N 1
ATOM 3603 C CA . GLU A 1 509 ? 3.529 62.344 -13.679 1.00 86.69 509 GLU A CA 1
ATOM 3604 C C . GLU A 1 509 ? 3.373 62.024 -12.175 1.00 86.69 509 GLU A C 1
ATOM 3606 O O . GLU A 1 509 ? 3.988 61.092 -11.656 1.00 86.69 509 GLU A O 1
ATOM 3611 N N . SER A 1 510 ? 2.511 62.761 -11.467 1.00 84.50 510 SER A N 1
ATOM 3612 C CA . SER A 1 510 ? 2.174 62.491 -10.061 1.00 84.50 510 SER A CA 1
ATOM 3613 C C . SER A 1 510 ? 1.307 61.237 -9.904 1.00 84.50 510 SER A C 1
ATOM 3615 O O . SER A 1 510 ? 1.552 60.439 -8.998 1.00 84.50 510 SER A O 1
ATOM 3617 N N . ILE A 1 511 ? 0.346 61.017 -10.810 1.00 88.25 511 ILE A N 1
ATOM 3618 C CA . ILE A 1 511 ? -0.443 59.777 -10.881 1.00 88.25 511 ILE A CA 1
ATOM 3619 C C . ILE A 1 511 ? 0.465 58.581 -11.197 1.00 88.25 511 ILE A C 1
ATOM 3621 O O . ILE A 1 511 ? 0.341 57.555 -10.537 1.00 88.25 511 ILE A O 1
ATOM 3625 N N . ASP A 1 512 ? 1.415 58.713 -12.129 1.00 90.81 512 ASP A N 1
ATOM 3626 C CA . ASP A 1 512 ? 2.397 57.660 -12.437 1.00 90.81 512 ASP A CA 1
ATOM 3627 C C . ASP A 1 512 ? 3.244 57.273 -11.220 1.00 90.81 512 ASP A C 1
ATOM 3629 O O . ASP A 1 512 ? 3.423 56.087 -10.940 1.00 90.81 512 ASP A O 1
ATOM 3633 N N . LYS A 1 513 ? 3.717 58.258 -10.448 1.00 89.56 513 LYS A N 1
ATOM 3634 C CA . LYS A 1 513 ? 4.488 58.017 -9.216 1.00 89.56 513 LYS A CA 1
ATOM 3635 C C . LYS A 1 513 ? 3.668 57.285 -8.149 1.00 89.56 513 LYS A C 1
ATOM 3637 O O . LYS A 1 513 ? 4.196 56.380 -7.508 1.00 89.56 513 LYS A O 1
ATOM 3642 N N . ILE A 1 514 ? 2.392 57.638 -7.975 1.00 86.50 514 ILE A N 1
ATOM 3643 C CA . ILE A 1 514 ? 1.494 56.981 -7.008 1.00 86.50 514 ILE A CA 1
ATOM 3644 C C . ILE A 1 514 ? 1.123 55.569 -7.472 1.00 86.50 514 ILE A C 1
ATOM 3646 O O . ILE A 1 514 ? 1.239 54.628 -6.690 1.00 86.50 514 ILE A O 1
ATOM 3650 N N . ALA A 1 515 ? 0.735 55.402 -8.740 1.00 87.50 515 ALA A N 1
ATOM 3651 C CA . ALA A 1 515 ? 0.390 54.106 -9.316 1.00 87.50 515 ALA A CA 1
ATOM 3652 C C . ALA A 1 515 ? 1.569 53.127 -9.232 1.00 87.50 515 ALA A C 1
ATOM 3654 O O . ALA A 1 515 ? 1.400 52.000 -8.770 1.00 87.50 515 ALA A O 1
ATOM 3655 N N . LYS A 1 516 ? 2.779 53.575 -9.598 1.00 91.62 516 LYS A N 1
ATOM 3656 C CA . LYS A 1 516 ? 4.004 52.780 -9.475 1.00 91.62 516 LYS A CA 1
ATOM 3657 C C . LYS A 1 516 ? 4.265 52.352 -8.026 1.00 91.62 516 LYS A C 1
ATOM 3659 O O . LYS A 1 516 ? 4.400 51.159 -7.773 1.00 91.62 516 LYS A O 1
ATOM 3664 N N . LEU A 1 517 ? 4.283 53.297 -7.082 1.00 87.12 517 LEU A N 1
ATOM 3665 C CA . LEU A 1 517 ? 4.579 53.002 -5.676 1.00 87.12 517 LEU A CA 1
ATOM 3666 C C . LEU A 1 517 ? 3.523 52.081 -5.036 1.00 87.12 517 LEU A C 1
ATOM 3668 O O . LEU A 1 517 ? 3.859 51.235 -4.209 1.00 87.12 517 LEU A O 1
ATOM 3672 N N . GLY A 1 518 ? 2.253 52.208 -5.433 1.00 86.75 518 GLY A N 1
ATOM 3673 C CA . GLY A 1 518 ? 1.175 51.317 -4.997 1.00 86.75 518 GLY A CA 1
ATOM 3674 C C . GLY A 1 518 ? 1.353 49.877 -5.485 1.00 86.75 518 GLY A C 1
ATOM 3675 O O . GLY A 1 518 ? 1.181 48.947 -4.697 1.00 86.75 518 GLY A O 1
ATOM 3676 N N . LYS A 1 519 ? 1.783 49.682 -6.741 1.00 91.44 519 LYS A N 1
ATOM 3677 C CA . LYS A 1 519 ? 2.145 48.356 -7.276 1.00 91.44 519 LYS A CA 1
ATOM 3678 C C . LYS A 1 519 ? 3.355 47.758 -6.560 1.00 91.44 519 LYS A C 1
ATOM 3680 O O . LYS A 1 519 ? 3.235 46.667 -6.018 1.00 91.44 519 LYS A O 1
ATOM 3685 N N . GLU A 1 520 ? 4.448 48.517 -6.442 1.00 88.00 520 GLU A N 1
ATOM 3686 C CA . GLU A 1 520 ? 5.661 48.099 -5.715 1.00 88.00 520 GLU A CA 1
ATOM 3687 C C . GLU A 1 520 ? 5.359 47.735 -4.248 1.00 88.00 520 GLU A C 1
ATOM 3689 O O . GLU A 1 520 ? 6.043 46.905 -3.651 1.00 88.00 520 GLU A O 1
ATOM 3694 N N . THR A 1 521 ? 4.318 48.338 -3.661 1.00 85.62 521 THR A N 1
ATOM 3695 C CA . THR A 1 521 ? 3.803 47.989 -2.330 1.00 85.62 521 THR A CA 1
ATOM 3696 C C . THR A 1 521 ? 2.984 46.692 -2.351 1.00 85.62 521 THR A C 1
ATOM 3698 O O . THR A 1 521 ? 3.138 45.879 -1.447 1.00 85.62 521 THR A O 1
ATOM 3701 N N . ILE A 1 522 ? 2.138 46.469 -3.366 1.00 84.38 522 ILE A N 1
ATOM 3702 C CA . ILE A 1 522 ? 1.351 45.234 -3.557 1.00 84.38 522 ILE A CA 1
ATOM 3703 C C . ILE A 1 522 ? 2.254 44.014 -3.790 1.00 84.38 522 ILE A C 1
ATOM 3705 O O . ILE A 1 522 ? 1.996 42.966 -3.201 1.00 84.38 522 ILE A O 1
ATOM 3709 N N . ASP A 1 523 ? 3.329 44.152 -4.573 1.00 88.94 523 ASP A N 1
ATOM 3710 C CA . ASP A 1 523 ? 4.294 43.076 -4.856 1.00 88.94 523 ASP A CA 1
ATOM 3711 C C . ASP A 1 523 ? 4.858 42.444 -3.567 1.00 88.94 523 ASP A C 1
ATOM 3713 O O . ASP A 1 523 ? 5.041 41.227 -3.492 1.00 88.94 523 ASP A O 1
ATOM 3717 N N . GLN A 1 524 ? 5.061 43.267 -2.530 1.00 83.75 524 GLN A N 1
ATOM 3718 C CA . GLN A 1 524 ? 5.612 42.890 -1.222 1.00 83.75 524 GLN A CA 1
ATOM 3719 C C . GLN A 1 524 ? 4.587 42.275 -0.249 1.00 83.75 524 GLN A C 1
ATOM 3721 O O . GLN A 1 524 ? 4.973 41.846 0.840 1.00 83.75 524 GLN A O 1
ATOM 3726 N N . MET A 1 525 ? 3.293 42.238 -0.590 1.00 77.75 525 MET A N 1
ATOM 3727 C CA . MET A 1 525 ? 2.253 41.746 0.319 1.00 77.75 525 MET A CA 1
ATOM 3728 C C . MET A 1 525 ? 2.120 40.223 0.293 1.00 77.75 525 MET A C 1
ATOM 3730 O O . MET A 1 525 ? 2.096 39.596 -0.764 1.00 77.75 525 MET A O 1
ATOM 3734 N N . THR A 1 526 ? 1.972 39.639 1.484 1.00 75.94 526 THR A N 1
ATOM 3735 C CA . THR A 1 526 ? 1.824 38.191 1.714 1.00 75.94 526 THR A CA 1
ATOM 3736 C C . THR A 1 526 ? 0.393 37.774 2.079 1.00 75.94 526 THR A C 1
ATOM 3738 O O . THR A 1 526 ? 0.125 36.587 2.267 1.00 75.94 526 THR A O 1
ATOM 3741 N N . THR A 1 527 ? -0.550 38.722 2.174 1.00 63.38 527 THR A N 1
ATOM 3742 C CA . THR A 1 527 ? -1.960 38.445 2.494 1.00 63.38 527 THR A CA 1
ATOM 3743 C C . THR A 1 527 ? -2.928 39.135 1.530 1.00 63.38 527 THR A C 1
ATOM 3745 O O . THR A 1 527 ? -2.642 40.197 0.975 1.00 63.38 527 THR A O 1
ATOM 3748 N N . LEU A 1 528 ? -4.099 38.517 1.356 1.00 64.81 528 LEU A N 1
ATOM 3749 C CA . LEU A 1 528 ? -5.191 39.010 0.515 1.00 64.81 528 LEU A CA 1
ATOM 3750 C C . LEU A 1 528 ? -5.737 40.357 1.017 1.00 64.81 528 LEU A C 1
ATOM 3752 O O . LEU A 1 528 ? -5.918 41.289 0.234 1.00 64.81 528 LEU A O 1
ATOM 3756 N N . ASP A 1 529 ? -5.949 40.480 2.329 1.00 66.25 529 ASP A N 1
ATOM 3757 C CA . ASP A 1 529 ? -6.457 41.708 2.938 1.00 66.25 529 ASP A CA 1
ATOM 3758 C C . ASP A 1 529 ? -5.469 42.870 2.777 1.00 66.25 529 ASP A C 1
ATOM 3760 O O . ASP A 1 529 ? -5.886 43.997 2.507 1.00 66.25 529 ASP A O 1
ATOM 3764 N N . ASP A 1 530 ? -4.161 42.621 2.880 1.00 71.19 530 ASP A N 1
ATOM 3765 C CA . ASP A 1 530 ? -3.146 43.660 2.688 1.00 71.19 530 ASP A CA 1
ATOM 3766 C C . ASP A 1 530 ? -3.071 44.140 1.228 1.00 71.19 530 ASP A C 1
ATOM 3768 O O . ASP A 1 530 ? -2.974 45.348 0.993 1.00 71.19 530 ASP A O 1
ATOM 3772 N N . ILE A 1 531 ? -3.211 43.238 0.244 1.00 72.69 531 ILE A N 1
ATOM 3773 C CA . ILE A 1 531 ? -3.323 43.598 -1.184 1.00 72.69 531 ILE A CA 1
ATOM 3774 C C . ILE A 1 531 ? -4.550 44.483 -1.413 1.00 72.69 531 ILE A C 1
ATOM 3776 O O . ILE A 1 531 ? -4.423 45.593 -1.935 1.00 72.69 531 ILE A O 1
ATOM 3780 N N . ILE A 1 532 ? -5.731 44.038 -0.970 1.00 69.81 532 ILE A N 1
ATOM 3781 C CA . ILE A 1 532 ? -6.996 44.766 -1.150 1.00 69.81 532 ILE A CA 1
ATOM 3782 C C . ILE A 1 532 ? -6.940 46.142 -0.467 1.00 69.81 532 ILE A C 1
ATOM 3784 O O . ILE A 1 532 ? -7.405 47.139 -1.027 1.00 69.81 532 ILE A O 1
ATOM 3788 N N . ASN A 1 533 ? -6.352 46.228 0.729 1.00 70.75 533 ASN A N 1
ATOM 3789 C CA . ASN A 1 533 ? -6.205 47.486 1.461 1.00 70.75 533 ASN A CA 1
ATOM 3790 C C . ASN A 1 533 ? -5.138 48.415 0.855 1.00 70.75 533 ASN A C 1
ATOM 3792 O O . ASN A 1 533 ? -5.295 49.634 0.934 1.00 70.75 533 ASN A O 1
ATOM 3796 N N . SER A 1 534 ? -4.076 47.880 0.244 1.00 76.75 534 SER A N 1
ATOM 3797 C CA . SER A 1 534 ? -3.073 48.664 -0.493 1.00 76.75 534 SER A CA 1
ATOM 3798 C C . SER A 1 534 ? -3.644 49.220 -1.804 1.00 76.75 534 SER A C 1
ATOM 3800 O O . SER A 1 534 ? -3.514 50.414 -2.093 1.00 76.75 534 SER A O 1
ATOM 3802 N N . MET A 1 535 ? -4.370 48.383 -2.554 1.00 89.06 535 MET A N 1
ATOM 3803 C CA . MET A 1 535 ? -5.067 48.761 -3.785 1.00 89.06 535 MET A CA 1
ATOM 3804 C C . MET A 1 535 ? -6.046 49.913 -3.541 1.00 89.06 535 MET A C 1
ATOM 3806 O O . MET A 1 535 ? -5.954 50.937 -4.215 1.00 89.06 535 MET A O 1
ATOM 3810 N N . LYS A 1 536 ? -6.932 49.788 -2.540 1.00 78.12 536 LYS A N 1
ATOM 3811 C CA . LYS A 1 536 ? -7.908 50.835 -2.185 1.00 78.12 536 LYS A CA 1
ATOM 3812 C C . LYS A 1 536 ? -7.232 52.168 -1.865 1.00 78.12 536 LYS A C 1
ATOM 3814 O O . LYS A 1 536 ? -7.569 53.170 -2.480 1.00 78.12 536 LYS A O 1
ATOM 3819 N N . LYS A 1 537 ? -6.209 52.173 -1.001 1.00 83.44 537 LYS A N 1
ATOM 3820 C CA . LYS A 1 537 ? -5.446 53.391 -0.657 1.00 83.44 537 LYS A CA 1
ATOM 3821 C C . LYS A 1 537 ? -4.755 54.025 -1.868 1.00 83.44 537 LYS A C 1
ATOM 3823 O O . LYS A 1 537 ? -4.644 55.247 -1.932 1.00 83.44 537 LYS A O 1
ATOM 3828 N N . THR A 1 538 ? -4.288 53.213 -2.818 1.00 81.56 538 THR A N 1
ATOM 3829 C CA . THR A 1 538 ? -3.659 53.700 -4.057 1.00 81.56 538 THR A CA 1
ATOM 3830 C C . THR A 1 538 ? -4.695 54.327 -4.991 1.00 81.56 538 THR A C 1
ATOM 3832 O O . THR A 1 538 ? -4.469 55.422 -5.500 1.00 81.56 538 THR A O 1
ATOM 3835 N N . ILE A 1 539 ? -5.847 53.674 -5.169 1.00 83.94 539 ILE A N 1
ATOM 3836 C CA . ILE A 1 539 ? -6.980 54.179 -5.958 1.00 83.94 539 ILE A CA 1
ATOM 3837 C C . ILE A 1 539 ? -7.507 55.489 -5.358 1.00 83.94 539 ILE A C 1
ATOM 3839 O O . ILE A 1 539 ? -7.509 56.500 -6.053 1.00 83.94 539 ILE A O 1
ATOM 3843 N N . GLU A 1 540 ? -7.798 55.526 -4.053 1.00 83.38 540 GLU A N 1
ATOM 3844 C CA . GLU A 1 540 ? -8.220 56.737 -3.328 1.00 83.38 540 GLU A CA 1
ATOM 3845 C C . GLU A 1 540 ? -7.222 57.901 -3.495 1.00 83.38 540 GLU A C 1
ATOM 3847 O O . GLU A 1 540 ? -7.620 59.061 -3.598 1.00 83.38 540 GLU A O 1
ATOM 3852 N N . ALA A 1 541 ? -5.913 57.618 -3.536 1.00 84.75 541 ALA A N 1
ATOM 3853 C CA . ALA A 1 541 ? -4.881 58.634 -3.742 1.00 84.75 541 ALA A CA 1
ATOM 3854 C C . ALA A 1 541 ? -4.825 59.168 -5.188 1.00 84.75 541 ALA A C 1
ATOM 3856 O O . ALA A 1 541 ? -4.512 60.344 -5.380 1.00 84.75 541 ALA A O 1
ATOM 3857 N N . ILE A 1 542 ? -5.141 58.337 -6.188 1.00 85.44 542 ILE A N 1
ATOM 3858 C CA . ILE A 1 542 ? -5.211 58.722 -7.608 1.00 85.44 542 ILE A CA 1
ATOM 3859 C C . ILE A 1 542 ? -6.504 59.496 -7.892 1.00 85.44 542 ILE A C 1
ATOM 3861 O O . ILE A 1 542 ? -6.450 60.595 -8.445 1.00 85.44 542 ILE A O 1
ATOM 3865 N N . GLU A 1 543 ? -7.655 58.968 -7.470 1.00 84.19 543 GLU A N 1
ATOM 3866 C CA . GLU A 1 543 ? -8.970 59.598 -7.646 1.00 84.19 543 GLU A CA 1
ATOM 3867 C C . GLU A 1 543 ? -8.999 60.990 -7.011 1.00 84.19 543 GLU A C 1
ATOM 3869 O O . GLU A 1 543 ? -9.427 61.956 -7.640 1.00 84.19 543 GLU A O 1
ATOM 3874 N N . LYS A 1 544 ? -8.406 61.138 -5.820 1.00 84.75 544 LYS A N 1
ATOM 3875 C CA . LYS A 1 544 ? -8.268 62.428 -5.136 1.00 84.75 544 LYS A CA 1
ATOM 3876 C C . LYS A 1 544 ? -7.466 63.472 -5.922 1.00 84.75 544 LYS A C 1
ATOM 3878 O O . LYS A 1 544 ? -7.704 64.660 -5.716 1.00 84.75 544 LYS A O 1
ATOM 3883 N N . ILE A 1 545 ? -6.547 63.086 -6.813 1.00 79.69 545 ILE A N 1
ATOM 3884 C CA . ILE A 1 545 ? -5.901 64.043 -7.730 1.00 79.69 545 ILE A CA 1
ATOM 3885 C C . ILE A 1 545 ? -6.911 64.517 -8.781 1.00 79.69 545 ILE A C 1
ATOM 3887 O O . ILE A 1 545 ? -7.058 65.725 -8.965 1.00 79.69 545 ILE A O 1
ATOM 3891 N N . GLY A 1 546 ? -7.646 63.595 -9.412 1.00 73.38 546 GLY A N 1
ATOM 3892 C CA . GLY A 1 546 ? -8.694 63.931 -10.383 1.00 73.38 546 GLY A CA 1
ATOM 3893 C C . GLY A 1 546 ? -9.774 64.842 -9.794 1.00 73.38 546 GLY A C 1
ATOM 3894 O O . GLY A 1 546 ? -10.083 65.890 -10.361 1.00 73.38 546 GLY A O 1
ATOM 3895 N N . ASP A 1 547 ? -10.278 64.495 -8.613 1.00 75.12 547 ASP A N 1
ATOM 3896 C CA . ASP A 1 547 ? -11.359 65.215 -7.938 1.00 75.12 547 ASP A CA 1
ATOM 3897 C C . ASP A 1 547 ? -10.927 66.597 -7.421 1.00 75.12 547 ASP A C 1
ATOM 3899 O O . ASP A 1 547 ? -11.728 67.533 -7.428 1.00 75.12 547 ASP A O 1
ATOM 3903 N N . ILE A 1 548 ? -9.663 66.773 -7.011 1.00 66.50 548 ILE A N 1
ATOM 3904 C CA . ILE A 1 548 ? -9.121 68.104 -6.683 1.00 66.50 548 ILE A CA 1
ATOM 3905 C C . ILE A 1 548 ? -9.108 68.997 -7.932 1.00 66.50 548 ILE A C 1
ATOM 3907 O O . ILE A 1 548 ? -9.478 70.169 -7.840 1.00 66.50 548 ILE A O 1
ATOM 3911 N N . CYS A 1 549 ? -8.739 68.461 -9.098 1.00 59.09 549 CYS A N 1
ATOM 3912 C CA . CYS A 1 549 ? -8.764 69.211 -10.354 1.00 59.09 549 CYS A CA 1
ATOM 3913 C C . CYS A 1 549 ? -10.202 69.527 -10.812 1.00 59.09 549 CYS A C 1
ATOM 3915 O O . CYS A 1 549 ? -10.499 70.667 -11.169 1.00 59.09 549 CYS A O 1
ATOM 3917 N N . GLU A 1 550 ? -11.139 68.581 -10.711 1.00 58.72 550 GLU A N 1
ATOM 3918 C CA . GLU A 1 550 ? -12.560 68.846 -10.993 1.00 58.72 550 GLU A CA 1
ATOM 3919 C C . GLU A 1 550 ? -13.173 69.879 -10.032 1.00 58.72 550 GLU A C 1
ATOM 3921 O O . GLU A 1 550 ? -13.925 70.751 -10.470 1.00 58.72 550 GLU A O 1
ATOM 3926 N N . GLN A 1 551 ? -12.788 69.889 -8.751 1.00 55.81 551 GLN A N 1
ATOM 3927 C CA . GLN A 1 551 ? -13.231 70.925 -7.810 1.00 55.81 551 GLN A CA 1
ATOM 3928 C C . GLN A 1 551 ? -12.659 72.317 -8.126 1.00 55.81 551 GLN A C 1
ATOM 3930 O O . GLN A 1 551 ? -13.346 73.310 -7.877 1.00 55.81 551 GLN A O 1
ATOM 3935 N N . GLN A 1 552 ? -11.477 72.427 -8.748 1.00 53.72 552 GLN A N 1
ATOM 3936 C CA . GLN A 1 552 ? -11.003 73.717 -9.276 1.00 53.72 552 GLN A CA 1
ATOM 3937 C C . GLN A 1 552 ? -11.807 74.182 -10.501 1.00 53.72 552 GLN A C 1
ATOM 3939 O O . GLN A 1 552 ? -12.041 75.383 -10.648 1.00 53.72 552 GLN A O 1
ATOM 3944 N N . SER A 1 553 ? -12.363 73.258 -11.292 1.00 49.72 553 SER A N 1
ATOM 3945 C CA . SER A 1 553 ? -13.378 73.584 -12.307 1.00 49.72 553 SER A CA 1
ATOM 3946 C C . SER A 1 553 ? -14.740 73.992 -11.716 1.00 49.72 553 SER A C 1
ATOM 3948 O O . SER A 1 553 ? -15.550 74.599 -12.416 1.00 49.72 553 SER A O 1
ATOM 3950 N N . GLY A 1 554 ? -15.019 73.653 -10.452 1.00 43.94 554 GLY A N 1
ATOM 3951 C CA . GLY A 1 554 ? -16.328 73.826 -9.808 1.00 43.94 554 GLY A CA 1
ATOM 3952 C C . GLY A 1 554 ? -16.620 75.223 -9.246 1.00 43.94 554 GLY A C 1
ATOM 3953 O O . GLY A 1 554 ? -17.772 75.529 -8.938 1.00 43.94 554 GLY A O 1
ATOM 3954 N N . SER A 1 555 ? -15.621 76.107 -9.132 1.00 35.69 555 SER A N 1
ATOM 3955 C CA . SER A 1 555 ? -15.773 77.415 -8.460 1.00 35.69 555 SER A CA 1
ATOM 3956 C C . SER A 1 555 ? -16.643 78.447 -9.210 1.00 35.69 555 SER A C 1
ATOM 3958 O O . SER A 1 555 ? -16.739 79.596 -8.772 1.00 35.69 555 SER A O 1
ATOM 3960 N N . THR A 1 556 ? -17.280 78.072 -10.323 1.00 35.91 556 THR A N 1
ATOM 3961 C CA . THR A 1 556 ? -18.143 78.945 -11.141 1.00 35.91 556 THR A CA 1
ATOM 3962 C C . THR A 1 556 ? -19.591 78.469 -11.290 1.00 35.91 556 THR A C 1
ATOM 3964 O O . THR A 1 556 ? -20.386 79.218 -11.851 1.00 35.91 556 THR A O 1
ATOM 3967 N N . ASN A 1 557 ? -19.985 77.297 -10.765 1.00 30.09 557 ASN A N 1
ATOM 3968 C CA . ASN A 1 557 ? -21.393 76.868 -10.755 1.00 30.09 557 ASN A CA 1
ATOM 3969 C C . ASN A 1 557 ? -21.760 76.008 -9.532 1.00 30.09 557 ASN A C 1
ATOM 3971 O O . ASN A 1 557 ? -21.493 74.811 -9.482 1.00 30.09 557 ASN A O 1
ATOM 3975 N N . GLN A 1 558 ? -22.487 76.606 -8.585 1.00 30.53 558 GLN A N 1
ATOM 3976 C CA . GLN A 1 558 ? -23.390 75.851 -7.714 1.00 30.53 558 GLN A CA 1
ATOM 3977 C C . GLN A 1 558 ? -24.693 75.562 -8.470 1.00 30.53 558 GLN A C 1
ATOM 3979 O O . GLN A 1 558 ? -25.258 76.499 -9.026 1.00 30.53 558 GLN A O 1
ATOM 3984 N N . SER A 1 559 ? -25.223 74.332 -8.397 1.00 26.86 559 SER A N 1
ATOM 3985 C CA . SER A 1 559 ? -26.614 74.065 -7.966 1.00 26.86 559 SER A CA 1
ATOM 3986 C C . SER A 1 559 ? -27.040 72.594 -8.156 1.00 26.86 559 SER A C 1
ATOM 3988 O O . SER A 1 559 ? -26.818 72.004 -9.206 1.00 26.86 559 SER A O 1
ATOM 3990 N N . THR A 1 560 ? -27.838 72.103 -7.195 1.00 29.59 560 THR A N 1
ATOM 3991 C CA . THR A 1 560 ? -28.877 71.047 -7.310 1.00 29.59 560 THR A CA 1
ATOM 3992 C C . THR A 1 560 ? -28.524 69.557 -7.532 1.00 29.59 560 THR A C 1
ATOM 3994 O O . THR A 1 560 ? -27.860 69.177 -8.485 1.00 29.59 560 THR A O 1
ATOM 3997 N N . ASN A 1 561 ? -29.214 68.732 -6.721 1.00 27.95 561 ASN A N 1
ATOM 3998 C CA . ASN A 1 561 ? -29.697 67.353 -6.954 1.00 27.95 561 ASN A CA 1
ATOM 3999 C C . ASN A 1 561 ? -28.805 66.131 -6.632 1.00 27.95 561 ASN A C 1
ATOM 4001 O O . ASN A 1 561 ? -28.221 65.505 -7.509 1.00 27.95 561 ASN A O 1
ATOM 4005 N N . ASN A 1 562 ? -28.916 65.662 -5.380 1.00 26.80 562 ASN A N 1
ATOM 4006 C CA . ASN A 1 562 ? -28.787 64.240 -5.024 1.00 26.80 562 ASN A CA 1
ATOM 4007 C C . ASN A 1 562 ? -30.097 63.479 -5.334 1.00 26.80 562 ASN A C 1
ATOM 4009 O O . ASN A 1 562 ? -31.128 63.891 -4.801 1.00 26.80 562 ASN A O 1
ATOM 4013 N N . HIS A 1 563 ? -30.058 62.329 -6.031 1.00 27.34 563 HIS A N 1
ATOM 4014 C CA . HIS A 1 563 ? -30.866 61.138 -5.670 1.00 27.34 563 HIS A CA 1
ATOM 4015 C C . HIS A 1 563 ? -30.423 59.832 -6.379 1.00 27.34 563 HIS A C 1
ATOM 4017 O O . HIS A 1 563 ? -29.921 59.864 -7.497 1.00 27.34 563 HIS A O 1
ATOM 4023 N N . THR A 1 564 ? -30.660 58.683 -5.733 1.00 25.00 564 THR A N 1
ATOM 4024 C CA . THR A 1 564 ? -30.426 57.287 -6.192 1.00 25.00 564 THR A CA 1
ATOM 4025 C C . THR A 1 564 ? -31.763 56.558 -6.495 1.00 25.00 564 THR A C 1
ATOM 4027 O O . THR A 1 564 ? -32.818 57.177 -6.372 1.00 25.00 564 THR A O 1
ATOM 4030 N N . THR A 1 565 ? -31.889 55.294 -6.929 1.00 25.91 565 THR A N 1
ATOM 4031 C CA . THR A 1 565 ? -30.984 54.128 -7.142 1.00 25.91 565 THR A CA 1
ATOM 4032 C C . THR A 1 565 ? -31.478 53.387 -8.431 1.00 25.91 565 THR A C 1
ATOM 4034 O O . THR A 1 565 ? -32.181 54.014 -9.214 1.00 25.91 565 THR A O 1
ATOM 4037 N N . VAL A 1 566 ? -31.234 52.118 -8.812 1.00 25.25 566 VAL A N 1
ATOM 4038 C CA . VAL A 1 566 ? -30.732 50.875 -8.165 1.00 25.25 566 VAL A CA 1
ATOM 4039 C C . VAL A 1 566 ? -29.530 50.311 -8.972 1.00 25.25 566 VAL A C 1
ATOM 4041 O O . VAL A 1 566 ? -28.732 51.144 -9.373 1.00 25.25 566 VAL A O 1
ATOM 4044 N N . VAL A 1 567 ? -29.204 49.029 -9.229 1.00 24.28 567 VAL A N 1
ATOM 4045 C CA . VAL A 1 567 ? -29.772 47.654 -9.100 1.00 24.28 567 VAL A CA 1
ATOM 4046 C C . VAL A 1 567 ? -28.566 46.755 -8.696 1.00 24.28 567 VAL A C 1
ATOM 4048 O O . VAL A 1 567 ? -27.479 47.020 -9.192 1.00 24.28 567 VAL A O 1
ATOM 4051 N N . ARG A 1 568 ? -28.546 45.840 -7.705 1.00 25.91 568 ARG A N 1
ATOM 4052 C CA . ARG A 1 568 ? -29.395 44.686 -7.280 1.00 25.91 568 ARG A CA 1
ATOM 4053 C C . ARG A 1 568 ? -29.265 43.435 -8.177 1.00 25.91 568 ARG A C 1
ATOM 4055 O O . ARG A 1 568 ? -28.867 43.594 -9.325 1.00 25.91 568 ARG A O 1
ATOM 4062 N N . PRO A 1 569 ? -29.610 42.211 -7.702 1.00 32.28 569 PRO A N 1
ATOM 4063 C CA . PRO A 1 569 ? -30.128 41.764 -6.378 1.00 32.28 569 PRO A CA 1
ATOM 4064 C C . PRO A 1 569 ? -28.969 41.463 -5.377 1.00 32.28 569 PRO A C 1
ATOM 4066 O O . PRO A 1 569 ? -27.858 41.867 -5.685 1.00 32.28 569 PRO A O 1
ATOM 4069 N N . THR A 1 570 ? -29.053 40.882 -4.161 1.00 26.98 570 THR A N 1
ATOM 4070 C CA . THR A 1 570 ? -30.078 40.517 -3.125 1.00 26.98 570 THR A CA 1
ATOM 4071 C C . THR A 1 570 ? -29.335 40.438 -1.758 1.00 26.98 570 THR A C 1
ATOM 4073 O O . THR A 1 570 ? -28.116 40.526 -1.753 1.00 26.98 570 THR A O 1
ATOM 4076 N N . GLY A 1 571 ? -29.930 40.268 -0.567 1.00 24.50 571 GLY A N 1
ATOM 4077 C CA . GLY A 1 571 ? -31.333 40.206 -0.129 1.00 24.50 571 GLY A CA 1
ATOM 4078 C C . GLY A 1 571 ? -31.433 39.839 1.370 1.00 24.50 571 GLY A C 1
ATOM 4079 O O . GLY A 1 571 ? -30.808 38.872 1.777 1.00 24.50 571 GLY A O 1
ATOM 4080 N N . ASN A 1 572 ? -32.255 40.572 2.141 1.00 26.42 572 ASN A N 1
ATOM 4081 C CA . ASN A 1 572 ? -32.502 40.463 3.601 1.00 26.42 572 ASN A CA 1
ATOM 4082 C C . ASN A 1 572 ? -31.295 40.772 4.534 1.00 26.42 572 ASN A C 1
ATOM 4084 O O . ASN A 1 572 ? -30.187 40.326 4.290 1.00 26.42 572 ASN A O 1
ATOM 4088 N N . GLY A 1 573 ? -31.447 41.514 5.641 1.00 25.06 573 GLY A N 1
ATOM 4089 C CA . GLY A 1 573 ? -32.605 42.292 6.105 1.00 25.06 573 GLY A CA 1
ATOM 4090 C C . GLY A 1 573 ? -32.418 42.906 7.509 1.00 25.06 573 GLY A C 1
ATOM 4091 O O . GLY A 1 573 ? -31.512 42.527 8.237 1.00 25.06 573 GLY A O 1
ATOM 4092 N N . ILE A 1 574 ? -33.343 43.798 7.890 1.00 25.70 574 ILE A N 1
ATOM 4093 C CA . ILE A 1 574 ? -33.576 44.352 9.247 1.00 25.70 574 ILE A CA 1
ATOM 4094 C C . ILE A 1 574 ? -32.574 45.411 9.778 1.00 25.70 574 ILE A C 1
ATOM 4096 O O . ILE A 1 574 ? -31.482 45.150 10.262 1.00 25.70 574 ILE A O 1
ATOM 4100 N N . SER A 1 575 ? -33.087 46.642 9.755 1.00 21.38 575 SER A N 1
ATOM 4101 C CA . SER A 1 575 ? -32.659 47.880 10.424 1.00 21.38 575 SER A CA 1
ATOM 4102 C C . SER A 1 575 ? -32.386 47.778 11.937 1.00 21.38 575 SER A C 1
ATOM 4104 O O . SER A 1 575 ? -33.147 47.130 12.653 1.00 21.38 575 SER A O 1
ATOM 4106 N N . THR A 1 576 ? -31.455 48.588 12.464 1.00 24.86 576 THR A N 1
ATOM 4107 C CA . THR A 1 576 ? -31.820 49.663 13.425 1.00 24.86 576 THR A CA 1
ATOM 4108 C C . THR A 1 576 ? -30.735 50.734 13.596 1.00 24.86 576 THR A C 1
ATOM 4110 O O . THR A 1 576 ? -29.574 50.554 13.240 1.00 24.86 576 THR A O 1
ATOM 4113 N N . THR A 1 577 ? -31.146 51.901 14.097 1.00 22.48 577 THR A N 1
ATOM 4114 C CA . THR A 1 577 ? -30.337 53.116 14.261 1.00 22.48 577 THR A CA 1
ATOM 4115 C C . THR A 1 577 ? -29.728 53.242 15.662 1.00 22.48 577 THR A C 1
ATOM 4117 O O . THR A 1 577 ? -30.408 52.985 16.654 1.00 22.48 577 THR A O 1
ATOM 4120 N N . ASN A 1 578 ? -28.532 53.841 15.771 1.00 23.36 578 ASN A N 1
ATOM 4121 C CA . ASN A 1 578 ? -28.455 55.197 16.337 1.00 23.36 578 ASN A CA 1
ATOM 4122 C C . ASN A 1 578 ? -27.123 55.932 16.118 1.00 23.36 578 ASN A C 1
ATOM 4124 O O . ASN A 1 578 ? -26.095 55.350 15.796 1.00 23.36 578 ASN A O 1
ATOM 4128 N N . ASN A 1 579 ? -27.192 57.253 16.285 1.00 23.75 579 ASN A N 1
ATOM 4129 C CA . ASN A 1 579 ? -26.145 58.240 16.021 1.00 23.75 579 ASN A CA 1
ATOM 4130 C C . ASN A 1 579 ? -25.791 58.978 17.324 1.00 23.75 579 ASN A C 1
ATOM 4132 O O . ASN A 1 579 ? -26.707 59.372 18.051 1.00 23.75 579 ASN A O 1
ATOM 4136 N N . LYS A 1 580 ? -24.505 59.277 17.567 1.00 24.83 580 LYS A N 1
ATOM 4137 C CA . LYS A 1 580 ? -24.143 60.563 18.189 1.00 24.83 580 LYS A CA 1
ATOM 4138 C C . LYS A 1 580 ? -22.742 61.058 17.822 1.00 24.83 580 LYS A C 1
ATOM 4140 O O . LYS A 1 580 ? -21.757 60.339 17.926 1.00 24.83 580 LYS A O 1
ATOM 4145 N N . ASN A 1 581 ? -22.701 62.325 17.421 1.00 25.44 581 ASN A N 1
ATOM 4146 C CA . ASN A 1 581 ? -21.557 63.075 16.907 1.00 25.44 581 ASN A CA 1
ATOM 4147 C C . ASN A 1 581 ? -21.198 64.229 17.864 1.00 25.44 581 ASN A C 1
ATOM 4149 O O . ASN A 1 581 ? -22.102 64.925 18.327 1.00 25.44 581 ASN A O 1
ATOM 4153 N N . THR A 1 582 ? -19.901 64.474 18.066 1.00 23.19 582 THR A N 1
ATOM 4154 C CA . THR A 1 582 ? -19.297 65.753 18.502 1.00 23.19 582 THR A CA 1
ATOM 4155 C C . THR A 1 582 ? -17.913 65.842 17.833 1.00 23.19 582 THR A C 1
ATOM 4157 O O . THR A 1 582 ? -17.116 64.932 18.039 1.00 23.19 582 THR A O 1
ATOM 4160 N N . SER A 1 583 ? -17.564 66.763 16.922 1.00 24.84 583 SER A N 1
ATOM 4161 C CA . SER A 1 583 ? -17.605 68.244 16.955 1.00 24.84 583 SER A CA 1
ATOM 4162 C C . SER A 1 583 ? -16.621 68.854 17.990 1.00 24.84 583 SER A C 1
ATOM 4164 O O . SER A 1 583 ? -16.419 68.277 19.048 1.00 24.84 583 SER A O 1
ATOM 4166 N N . SER A 1 584 ? -15.962 70.011 17.779 1.00 23.11 584 SER A N 1
ATOM 4167 C CA . SER A 1 584 ? -16.323 71.149 16.902 1.00 23.11 584 SER A CA 1
ATOM 4168 C C . SER A 1 584 ? -15.158 72.131 16.603 1.00 23.11 584 SER A C 1
ATOM 4170 O O . SER A 1 584 ? -14.428 72.468 17.528 1.00 23.11 584 SER A O 1
ATOM 4172 N N . SER A 1 585 ? -15.168 72.780 15.418 1.00 22.69 585 SER A N 1
ATOM 4173 C CA . SER A 1 585 ? -14.598 74.137 15.128 1.00 22.69 585 SER A CA 1
ATOM 4174 C C . SER A 1 585 ? -13.053 74.312 15.203 1.00 22.69 585 SER A C 1
ATOM 4176 O O . SER A 1 585 ? -12.393 73.520 15.853 1.00 22.69 585 SER A O 1
ATOM 4178 N N . SER A 1 586 ? -12.363 75.324 14.642 1.00 24.05 586 SER A N 1
ATOM 4179 C CA . SER A 1 586 ? -12.553 76.327 13.551 1.00 24.05 586 SER A CA 1
ATOM 4180 C C . SER A 1 586 ? -11.133 76.886 13.181 1.00 24.05 586 SER A C 1
ATOM 4182 O O . SER A 1 586 ? -10.164 76.276 13.615 1.00 24.05 586 SER A O 1
ATOM 4184 N N . LYS A 1 587 ? -10.825 77.960 12.418 1.00 25.83 587 LYS A N 1
ATOM 4185 C CA . LYS A 1 587 ? -11.534 79.144 11.866 1.00 25.83 587 LYS A CA 1
ATOM 4186 C C . LYS A 1 587 ? -10.678 79.795 10.739 1.00 25.83 587 LYS A C 1
ATOM 4188 O O . LYS A 1 587 ? -9.493 79.502 10.647 1.00 25.83 587 LYS A O 1
ATOM 4193 N N . LEU A 1 588 ? -11.238 80.700 9.921 1.00 26.84 588 LEU A N 1
ATOM 4194 C CA . LEU A 1 588 ? -10.513 81.471 8.873 1.00 26.84 588 LEU A CA 1
ATOM 4195 C C . LEU A 1 588 ? -10.011 82.847 9.391 1.00 26.84 588 LEU A C 1
ATOM 4197 O O . LEU A 1 588 ? -10.596 83.351 10.356 1.00 26.84 588 LEU A O 1
ATOM 4201 N N . PRO A 1 589 ? -8.996 83.490 8.751 1.00 31.53 589 PRO A N 1
ATOM 4202 C CA . PRO A 1 589 ? -9.308 84.546 7.756 1.00 31.53 589 PRO A CA 1
ATOM 4203 C C . PRO A 1 589 ? -8.307 84.794 6.579 1.00 31.53 589 PRO A C 1
ATOM 4205 O O . PRO A 1 589 ? -7.102 84.873 6.767 1.00 31.53 589 PRO A O 1
ATOM 4208 N N . LYS A 1 590 ? -8.880 85.090 5.397 1.00 25.91 590 LYS A N 1
ATOM 4209 C CA . LYS A 1 590 ? -8.494 86.106 4.371 1.00 25.91 590 LYS A CA 1
ATOM 4210 C C . LYS A 1 590 ? -7.044 86.238 3.825 1.00 25.91 590 LYS A C 1
ATOM 4212 O O . LYS A 1 590 ? -6.223 86.946 4.390 1.00 25.91 590 LYS A O 1
ATOM 4217 N N . THR A 1 591 ? -6.863 85.738 2.593 1.00 32.81 591 THR A N 1
ATOM 4218 C CA . THR A 1 591 ? -6.303 86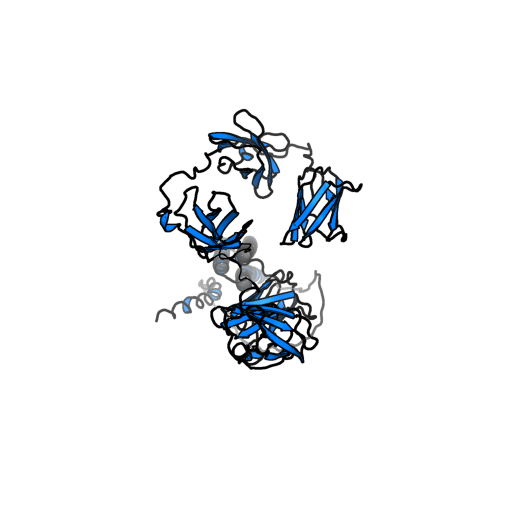.422 1.387 1.00 32.81 591 THR A CA 1
ATOM 4219 C C . THR A 1 591 ? -5.249 87.540 1.540 1.00 32.81 591 THR A C 1
ATOM 4221 O O . THR A 1 591 ? -5.591 88.636 1.986 1.00 32.81 591 THR A O 1
ATOM 4224 N N . GLY A 1 592 ? -4.046 87.342 0.972 1.00 23.28 592 GLY A N 1
ATOM 4225 C CA . GLY A 1 592 ? -3.036 88.406 0.828 1.00 23.28 592 GLY A CA 1
ATOM 4226 C C . GLY A 1 592 ? -1.758 88.048 0.044 1.00 23.28 592 GLY A C 1
ATOM 4227 O O . GLY A 1 592 ? -0.702 87.989 0.653 1.00 23.28 592 GLY A O 1
ATOM 4228 N N . GLU A 1 593 ? -1.870 87.898 -1.284 1.00 25.20 593 GLU A N 1
ATOM 4229 C CA . GLU A 1 593 ? -0.786 88.029 -2.295 1.00 25.20 593 GLU A CA 1
ATOM 4230 C C . GLU A 1 593 ? 0.426 87.051 -2.309 1.00 25.20 593 GLU A C 1
ATOM 4232 O O . GLU A 1 593 ? 0.833 86.466 -1.313 1.00 25.20 593 GLU A O 1
ATOM 4237 N N . THR A 1 594 ? 1.044 86.940 -3.496 1.00 23.64 594 THR A N 1
ATOM 4238 C CA . THR A 1 594 ? 2.225 86.130 -3.883 1.00 23.64 594 THR A CA 1
ATOM 4239 C C . THR A 1 594 ? 2.089 84.598 -3.825 1.00 23.64 594 THR A C 1
ATOM 4241 O O . THR A 1 594 ? 1.417 84.024 -2.975 1.00 23.64 594 THR A O 1
ATOM 4244 N N . ALA A 1 595 ? 2.714 83.919 -4.794 1.00 32.59 595 ALA A N 1
ATOM 4245 C CA . ALA A 1 595 ? 2.613 82.474 -4.996 1.00 32.59 595 ALA A CA 1
ATOM 4246 C C . ALA A 1 595 ? 3.963 81.783 -4.766 1.00 32.59 595 ALA A C 1
ATOM 4248 O O . ALA A 1 595 ? 4.947 82.155 -5.405 1.00 32.59 595 ALA A O 1
ATOM 4249 N N . ASP A 1 596 ? 3.993 80.734 -3.934 1.00 25.44 596 ASP A N 1
ATOM 4250 C CA . ASP A 1 596 ? 5.180 79.878 -3.804 1.00 25.44 596 ASP A CA 1
ATOM 4251 C C . ASP A 1 596 ? 4.867 78.384 -3.571 1.00 25.44 596 ASP A C 1
ATOM 4253 O O . ASP A 1 596 ? 4.734 77.904 -2.444 1.00 25.44 596 ASP A O 1
ATOM 4257 N N . LYS A 1 597 ? 4.727 77.663 -4.696 1.00 29.45 597 LYS A N 1
ATOM 4258 C CA . LYS A 1 597 ? 5.232 76.301 -5.019 1.00 29.45 597 LYS A CA 1
ATOM 4259 C C . LYS A 1 597 ? 5.040 75.112 -4.053 1.00 29.45 597 LYS A C 1
ATOM 4261 O O . LYS A 1 597 ? 5.447 74.004 -4.393 1.00 29.45 597 LYS A O 1
ATOM 4266 N N . THR A 1 598 ? 4.383 75.264 -2.909 1.00 26.83 598 THR A N 1
ATOM 4267 C CA . THR A 1 598 ? 4.453 74.295 -1.793 1.00 26.83 598 THR A CA 1
ATOM 4268 C C . THR A 1 598 ? 3.199 73.409 -1.669 1.00 26.83 598 THR A C 1
ATOM 4270 O O . THR A 1 598 ? 2.809 73.020 -0.573 1.00 26.83 598 THR A O 1
ATOM 4273 N N . LEU A 1 599 ? 2.535 73.079 -2.788 1.00 28.92 599 LEU A N 1
ATOM 4274 C CA . LEU A 1 599 ? 1.274 72.309 -2.788 1.00 28.92 599 LEU A CA 1
ATOM 4275 C C . LEU A 1 599 ? 1.225 71.136 -3.791 1.00 28.92 599 LEU A C 1
ATOM 4277 O O . LEU A 1 599 ? 0.162 70.791 -4.292 1.00 28.92 599 LEU A O 1
ATOM 4281 N N . ILE A 1 600 ? 2.371 70.503 -4.069 1.00 31.62 600 ILE A N 1
ATOM 4282 C CA . ILE A 1 600 ? 2.451 69.249 -4.860 1.00 31.62 600 ILE A CA 1
ATOM 4283 C C . ILE A 1 600 ? 2.996 68.071 -4.012 1.00 31.62 600 ILE A C 1
ATOM 4285 O O . ILE A 1 600 ? 2.904 66.911 -4.395 1.00 31.62 600 ILE A O 1
ATOM 4289 N N . ILE A 1 601 ? 3.504 68.334 -2.800 1.00 30.31 601 ILE A N 1
ATOM 4290 C CA . ILE A 1 601 ? 4.191 67.333 -1.952 1.00 30.31 601 ILE A CA 1
ATOM 4291 C C . ILE A 1 601 ? 3.239 66.668 -0.925 1.00 30.31 601 ILE A C 1
ATOM 4293 O O . ILE A 1 601 ? 3.586 65.673 -0.292 1.00 30.31 601 ILE A O 1
ATOM 4297 N N . SER A 1 602 ? 1.997 67.146 -0.787 1.00 27.25 602 SER A N 1
ATOM 4298 C CA . SER A 1 602 ? 1.023 66.644 0.201 1.00 27.25 602 SER A CA 1
ATOM 4299 C C . SER A 1 602 ? 0.520 65.212 -0.047 1.00 27.25 602 SER A C 1
ATOM 4301 O O . SER A 1 602 ? 0.027 64.587 0.890 1.00 27.25 602 SER A O 1
ATOM 4303 N N . GLY A 1 603 ? 0.670 64.665 -1.260 1.00 30.34 603 GLY A N 1
ATOM 4304 C CA . GLY A 1 603 ? 0.329 63.266 -1.562 1.00 30.34 603 GLY A CA 1
ATOM 4305 C C . GLY A 1 603 ? 1.318 62.241 -0.985 1.00 30.34 603 GLY A C 1
ATOM 4306 O O . GLY A 1 603 ? 0.917 61.153 -0.582 1.00 30.34 603 GLY A O 1
ATOM 4307 N N . LEU A 1 604 ? 2.604 62.598 -0.877 1.00 30.69 604 LEU A N 1
ATOM 4308 C CA . LEU A 1 604 ? 3.670 61.678 -0.446 1.00 30.69 604 LEU A CA 1
ATOM 4309 C C . LEU A 1 604 ? 3.633 61.351 1.057 1.00 30.69 604 LEU A C 1
ATOM 4311 O O . LEU A 1 604 ? 4.082 60.282 1.466 1.00 30.69 604 LEU A O 1
ATOM 4315 N N . ALA A 1 605 ? 3.068 62.238 1.881 1.00 30.38 605 ALA A N 1
ATOM 4316 C CA . ALA A 1 605 ? 3.090 62.117 3.341 1.00 30.38 605 ALA A CA 1
ATOM 4317 C C . ALA A 1 605 ? 2.241 60.956 3.909 1.00 30.38 605 ALA A C 1
ATOM 4319 O O . ALA A 1 605 ? 2.420 60.581 5.068 1.00 30.38 605 ALA A O 1
ATOM 4320 N N . MET A 1 606 ? 1.325 60.377 3.119 1.00 32.38 606 MET A N 1
ATOM 4321 C CA . MET A 1 606 ? 0.448 59.285 3.571 1.00 32.38 606 MET A CA 1
ATOM 4322 C C . MET A 1 606 ? 1.128 57.905 3.572 1.00 32.38 606 MET A C 1
ATOM 4324 O O . MET A 1 606 ? 0.860 57.109 4.470 1.00 32.38 606 MET A O 1
ATOM 4328 N N . LEU A 1 607 ? 2.024 57.602 2.619 1.00 31.59 607 LEU A N 1
ATOM 4329 C CA . LEU A 1 607 ? 2.695 56.288 2.571 1.00 31.59 607 LEU A CA 1
ATOM 4330 C C . LEU A 1 607 ? 3.919 56.186 3.496 1.00 31.59 607 LEU A C 1
ATOM 4332 O O . LEU A 1 607 ? 4.269 55.086 3.928 1.00 31.59 607 LEU A O 1
ATOM 4336 N N . SER A 1 608 ? 4.527 57.312 3.886 1.00 30.09 608 SER A N 1
ATOM 4337 C CA . SER A 1 608 ? 5.703 57.350 4.774 1.00 30.09 608 SER A CA 1
ATOM 4338 C C . SER A 1 608 ? 5.484 56.772 6.185 1.00 30.09 608 SER A C 1
ATOM 4340 O O . SER A 1 608 ? 6.445 56.630 6.936 1.00 30.09 608 SER A O 1
ATOM 4342 N N . VAL A 1 609 ? 4.250 56.412 6.554 1.00 32.72 609 VAL A N 1
ATOM 4343 C CA . VAL A 1 609 ? 3.909 55.833 7.866 1.00 32.72 609 VAL A CA 1
ATOM 4344 C C . VAL A 1 609 ? 4.081 54.304 7.909 1.00 32.72 609 VAL A C 1
ATOM 4346 O O . VAL A 1 609 ? 4.353 53.760 8.976 1.00 32.72 609 VAL A O 1
ATOM 4349 N N . VAL A 1 610 ? 3.976 53.592 6.777 1.00 33.28 610 VAL A N 1
ATOM 4350 C CA . VAL A 1 610 ? 3.993 52.109 6.767 1.00 33.28 610 VAL A CA 1
ATOM 4351 C C . VAL A 1 610 ? 5.409 51.541 6.615 1.00 33.28 610 VAL A C 1
ATOM 4353 O O . VAL A 1 610 ? 5.777 50.612 7.334 1.00 33.28 610 VAL A O 1
ATOM 4356 N N . GLY A 1 611 ? 6.252 52.142 5.766 1.00 30.72 611 GLY A N 1
ATOM 4357 C CA . GLY A 1 611 ? 7.641 51.691 5.563 1.00 30.72 611 GLY A CA 1
ATOM 4358 C C . GLY A 1 611 ? 8.509 51.716 6.834 1.00 30.72 611 GLY A C 1
ATOM 4359 O O . GLY A 1 611 ? 9.453 50.937 6.959 1.00 30.72 611 GLY A O 1
ATOM 4360 N N . GLY A 1 612 ? 8.160 52.551 7.820 1.00 31.55 612 GLY A N 1
ATOM 4361 C CA . GLY A 1 612 ? 8.847 52.607 9.115 1.00 31.55 612 GLY A CA 1
ATOM 4362 C C . GLY A 1 612 ? 8.609 51.393 10.026 1.00 31.55 612 GLY A C 1
ATOM 4363 O O . GLY A 1 612 ? 9.427 51.134 10.908 1.00 31.55 612 GLY A O 1
ATOM 4364 N N . ALA A 1 613 ? 7.529 50.629 9.821 1.00 33.22 613 ALA A N 1
ATOM 4365 C CA . ALA A 1 613 ? 7.153 49.523 10.708 1.00 33.22 613 ALA A CA 1
ATOM 4366 C C . ALA A 1 613 ? 7.973 48.241 10.465 1.00 33.22 613 ALA A C 1
ATOM 4368 O O . ALA A 1 613 ? 8.300 47.525 11.413 1.00 33.22 613 ALA A O 1
ATOM 4369 N N . VAL A 1 614 ? 8.340 47.958 9.210 1.00 34.66 614 VAL A N 1
ATOM 4370 C CA . VAL A 1 614 ? 9.061 46.725 8.835 1.00 34.66 614 VAL A CA 1
ATOM 4371 C C . VAL A 1 614 ? 10.539 46.797 9.234 1.00 34.66 614 VAL A C 1
ATOM 4373 O O . VAL A 1 614 ? 11.086 45.839 9.785 1.00 34.66 614 VAL A O 1
ATOM 4376 N N . TYR A 1 615 ? 11.182 47.954 9.039 1.00 33.19 615 TYR A N 1
ATOM 4377 C CA . TYR A 1 615 ? 12.618 48.132 9.299 1.00 33.19 615 TYR A CA 1
ATOM 4378 C C . TYR A 1 615 ? 13.002 47.948 10.781 1.00 33.19 615 TYR A C 1
ATOM 4380 O O . TYR A 1 615 ? 14.135 47.580 11.089 1.00 33.19 615 TYR A O 1
ATOM 4388 N N . TYR A 1 616 ? 12.059 48.144 11.711 1.00 33.59 616 TYR A N 1
ATOM 4389 C CA . TYR A 1 616 ? 12.321 48.042 13.151 1.00 33.59 616 TYR A CA 1
ATOM 4390 C C . TYR A 1 616 ? 12.332 46.611 13.716 1.00 33.59 616 TYR A C 1
ATOM 4392 O O . TYR A 1 616 ? 12.865 46.413 14.808 1.00 33.59 616 TYR A O 1
ATOM 4400 N N . ARG A 1 617 ? 11.801 45.601 13.004 1.00 38.00 617 ARG A N 1
ATOM 4401 C CA . ARG A 1 617 ? 11.890 44.196 13.460 1.00 38.00 617 ARG A CA 1
ATOM 4402 C C . ARG A 1 617 ? 13.265 43.577 13.200 1.00 38.00 617 ARG A C 1
ATOM 4404 O O . ARG A 1 617 ? 13.795 42.903 14.075 1.00 38.00 617 ARG A O 1
ATOM 4411 N N . LYS A 1 618 ? 13.896 43.866 12.056 1.00 34.03 618 LYS A N 1
ATOM 4412 C CA . LYS A 1 618 ? 15.129 43.179 11.612 1.00 34.03 618 LYS A CA 1
ATOM 4413 C C . LYS A 1 618 ? 16.431 43.643 12.294 1.00 34.03 618 LYS A C 1
ATOM 4415 O O . LYS A 1 618 ? 17.515 43.277 11.853 1.00 34.03 618 LYS A O 1
ATOM 4420 N N . LYS A 1 619 ? 16.348 44.456 13.357 1.00 34.28 619 LYS A N 1
ATOM 4421 C CA . LYS A 1 619 ? 17.510 44.985 14.104 1.00 34.28 619 LYS A CA 1
ATOM 4422 C C . LYS A 1 619 ? 17.466 44.686 15.612 1.00 34.28 619 LYS A C 1
ATOM 4424 O O . LYS A 1 619 ? 18.022 45.445 16.403 1.00 34.28 619 LYS A O 1
ATOM 4429 N N . LYS A 1 620 ? 16.794 43.600 16.015 1.00 36.62 620 LYS A N 1
ATOM 4430 C CA . LYS A 1 620 ? 16.735 43.148 17.420 1.00 36.62 620 LYS A CA 1
ATOM 4431 C C . LYS A 1 620 ? 17.125 41.675 17.642 1.00 36.62 620 LYS A C 1
ATOM 4433 O O . LYS A 1 620 ? 16.904 41.156 18.727 1.00 36.62 620 LYS A O 1
ATOM 4438 N N . GLU A 1 621 ? 17.725 41.041 16.635 1.00 42.59 621 GLU A N 1
ATOM 4439 C CA . GLU A 1 621 ? 18.228 39.651 16.672 1.00 42.59 621 GLU A CA 1
ATOM 4440 C C . GLU A 1 621 ? 19.752 39.572 16.418 1.00 42.59 621 GLU A C 1
ATOM 4442 O O . GLU A 1 621 ? 20.303 38.505 16.178 1.00 42.59 621 GLU A O 1
ATOM 4447 N N . GLN A 1 622 ? 20.446 40.716 16.481 1.00 41.44 622 GLN A N 1
ATOM 4448 C CA . GLN A 1 622 ? 21.912 40.813 16.533 1.00 41.44 622 GLN A CA 1
ATOM 4449 C C . GLN A 1 622 ? 22.327 41.910 17.528 1.00 41.44 622 GLN A C 1
ATOM 4451 O O . GLN A 1 622 ? 22.754 42.999 17.135 1.00 41.44 622 GLN A O 1
ATOM 4456 N N . ALA A 1 623 ? 22.125 41.624 18.817 1.00 38.72 623 ALA A N 1
ATOM 4457 C CA . ALA A 1 623 ? 22.654 42.352 19.973 1.00 38.72 623 ALA A CA 1
ATOM 4458 C C . ALA A 1 623 ? 22.637 41.427 21.199 1.00 38.72 623 ALA A C 1
ATOM 4460 O O . ALA A 1 623 ? 21.547 40.871 21.458 1.00 38.72 623 ALA A O 1
#

Mean predicted aligned error: 24.99 Å

Sequence (623 aa):
KPTINQPTEGDTTVNGTGKPGDTVVITDKDGNKLGEGIVDGNGDYSIPVTDLPSGEEITATPSINGNVGTSSTATVLPKPEVGGGEAEDIGTPESHKPTINQPTEGDTTVNGTGKPGDTVVITDKDGNKLGEGIVDGNGDYSIPVTDLPSGEEITATPSINGNVGTSSTATVLPKPEVGGGEAEDIGTPESHKPTINQPTEGDTTVTGTGKPGDTVVITDKDGNKLGEGVVDGNGDYSIPVTNLPSGEEITATPSINGNVGTPSTAIVLPKPEVGGGEAEDIGTSDSHKPTINQPTEGDTTVTGTGIPGDTVVITDKDGNKLGEGVVDGNGDYSIPVTDLPSGEEITATPSINGNVGTSSTATVLPKPEVGGGEAEDIGTPESHKPTINQPTEGDTTVTGTGKPGDTVVITDKDGNKLGEGVVDGNGDYSVVVPPLNKGEVITVTPSINGNKGTSTTTTVKNGKIPLENSLEKEKDIAKQAIDKVATETKNRIDHMSHLSDAEKEKLKESIDKIAKLGKETIDQMTTLDDIINSMKKTIEAIEKIGDICEQQSGSTNQSTNNHTTVVRPTGNGISTTNNKNTSSSSKLPKTGETADKTLIISGLAMLSVVGGAVYYRKKKEQA

Organism: NCBI:txid1977868

=== Feature glossary ===
Key to the feature types in this record:

Secondary structure (8-state, DSSP). Secondary structure is the local, repeating backbone conformation. DSSP classifies it into eight states by reading the hydrogen-bond network: three helix types (H, G, I), two β types (E, B), two non-regular types (T, S), and unstructured coil (-).

Backbone torsions (φ/ψ). Backbone dihedral angles. Every residue except chain termini has a φ (preceding-C → N → Cα → C) and a ψ (N → Cα → C → next-N). They are reported in degrees following the IUPAC sign convention. Secondary structure is essentially a statement about which (φ, ψ) basin each residue occupies.

Predicted aligned error. Predicted Aligned Error (PAE) is an AlphaFold confidence matrix: entry (i, j) is the expected error in the position of residue j, in ångströms, when the prediction is superimposed on the true structure at residue i. Low PAE within a block of residues means that block is internally rigid and well-predicted; high PAE between two blocks means their relative placement is uncertain even if each block individually is confident.

B-factor. B-factor (Debye–Waller factor) reflects atomic displacement in the crystal lattice. It is an experimental observable (units Å²), not a prediction; low values mean the atom is pinned down, high values mean it moves or is heterogeneous across the crystal.

Secondary structure (3-state, P-SEA). Three-state secondary structure (P-SEA) collapses the eight DSSP classes into helix (a), strand (b), and coil (c). P-SEA assigns these from Cα geometry alone — distances and angles — without requiring backbone oxygens, so it works on any Cα trace.

Sequence. Primary structure: the covalent order of the twenty standard amino acids along the backbone. Two proteins with the same sequence will (almost always) fold to the same structure; two with 30% identity often share a fold but not the details.

pLDDT. pLDDT is the predicted lDDT-Cα score: AlphaFold's confidence that the local environment of each residue (all inter-atomic distances within 15 Å) is correctly placed. It is a per-residue number between 0 and 100, with higher meaning more reliable.

InterPro / GO / CATH / organism. Functional annotations link the protein to curated databases. InterPro entries identify conserved domains and families by matching the sequence against member-database signatures (Pfam, PROSITE, CDD, …). Gene Ontology (GO) terms describe molecular function, biological process, and cellular component in a controlled vocabulary. CATH places the structure in a hierarchical fold classification (Class/Architecture/Topology/Homologous-superfamily). The organism is the source species.

Contact-map, Ramachandran, and PAE plots. Three diagnostic plots accompany the record. The Cα contact map visualizes the tertiary structure as a 2D adjacency matrix (8 Å cutoff, sequence-local contacts suppressed). The Ramachandran plot shows the distribution of backbone (φ, ψ) torsions, with points in the α and β basins reflecting secondary structure content. The PAE plot shows AlphaFold's inter-residue confidence as a color matrix.

mmCIF coordinates. The mmCIF table is the protein's shape written out atom by atom. For each backbone N, Cα, C, and carbonyl O, it records an (x, y, z) coordinate triple in Å plus the residue type, chain letter, and residue number.

Radius of gyration, Cα contacts, bounding box. Three whole-structure scalars: the radius of gyration (RMS distance of Cα from centroid, in Å), the count of Cα–Cα contacts (pairs closer than 8 Å and separated by more than four residues in sequence — i.e. tertiary, not local, contacts), and the bounding-box dimensions. Together they distinguish compact globular folds from extended fibres or disordered chains.

Foldseek 3Di. The Foldseek 3Di string encodes local tertiary geometry as a 20-letter alphabet — one character per residue — derived from the relative positions of nearby Cα atoms. Unlike the amino-acid sequence, 3Di is a direct function of the 3D structure, so two proteins with the same fold have similar 3Di strings even at low sequence identity.

Rendered structure images. Six rendered views show the 3D structure from the faces of a cube — i.e. along ±x, ±y, ±z. Rendering representation is drawn randomly per protein from cartoon (secondary-structure ribbons), sticks (backbone bonds), or molecular surface; coloring is either N→C rainbow (blue at the N-terminus through red at the C-terminus) or one color per chain.

Nearest PDB structures. The Foldseek neighbor list gives the closest experimentally determined structures in the PDB, ranked by structural alignment. TM-score near 1 means near-identical fold; near 0.3 means only rough topology match. This is how one finds what a novel AlphaFold prediction most resembles in the solved-structure universe.

Solvent-accessible surface area. SASA measures how much of the protein is reachable by solvent. It is computed by rolling a water-sized probe over the atomic surface and summing the exposed area (Å²). Per-residue SASA distinguishes core (buried, low SASA) from surface (exposed, high SASA) residues; total SASA is a whole-molecule size measure.